Protein AF-A0A1Q3GP93-F1 (afdb_monomer)

Nearest PDB structures (foldseek):
  7nbj-assembly3_C  TM=3.471E-01  e=2.106E-01  Homo sapiens
  5yji-assembly2_B  TM=3.340E-01  e=1.875E-01  Mus musculus
  8slt-assembly1_A  TM=3.874E-01  e=1.013E+00  Homo sapiens
  2bij-assembly1_A  TM=3.870E-01  e=1.074E+00  Homo sapiens
  5xvq-assembly2_B  TM=3.081E-01  e=1.921E+00  Macaca mulatta

Foldseek 3Di:
DDDDDDDDDPPDDDPPPPPPDDDDDDDDDPADALQLLLCLLLLHDDDPPHDVLSVCLCVQPLSVVLSVVNVVLVVLLCVFFLVQLLVCLVPPPVVLADALEEEDEADCFLVVQSVCSNHVRHQEYEHEHQFDAADRDGSVLSSDCLSVLSCVLCSCCSQQVGDDPVSCVVSCVPSPPGNNSSNSNSCVVSQKGWDAKWKWFQDPQLDIDTDHPPDPDDDDHFIWMKIWIDHPPDPDIGMYIYGNADQFQVRCVVVVSPVSNLQVRAAYEYEYFQRLLPLVDPRNVSVVCCNLPRHQKYKYWLSHHHPVSFVPFWDKAKEFAADQDDPSRNVSDHPVVNVCRVPDPVHYYRSAATHPCRVDSHTMMIIIGGD

Radius of gyration: 22.35 Å; Cα contacts (8 Å, |Δi|>4): 636; chains: 1; bounding box: 75×73×59 Å

Mean predicted aligned error: 7.4 Å

Sequence (371 aa):
MKKIALTLLLLGMVTVLYAQPYASPKTLSSTLDADYVARIMAGLPLPETAPESIKQLRQTNNVKAHYTQFDIAWKKLEAKKLTKIRKWRDSEIPDFNKEGTNLFYPFAGPDFLNAYMLFPSCENYLLFGLEKIGKLPTANQLKGNYLYSLRKSLSILMNRNYFITRDMMNNLNSNVKGVLPLVAVFMARGGNKILSIQKVYIQKDGKPKYVAFDDNKYYPGLKGVTIEFKNDNRDLPQRMYYFGTNFVDASMRSKGHLVKFIKSFANKMTFTKSASYLLHGYNFSTIRNIVLNNTSAVVQDDTGVPYRFYKDQWNVKLYGKYARPVRDFKYGFQRDLNQRFRTDKTIKPIDFTFGYHWWTDKSSILVCRKK

pLDDT: mean 87.6, std 18.21, range [26.95, 98.75]

Secondary structure (DSSP, 8-state):
-----------------------------SSPPHHHHHHHHTT-PPPTTS-HHHHGGGGSHHHHHHHHHHHHHHHHHIIIIIHHHHHHHHHH-GGG--TT-EEEETT-TT-HHHHHHH-TT-SEEEEEESS----PPPHHHHHTTHHHHHHHHHHHHHHHSS--HHHHHHHTTTTS-SSHHHHHHHHHHTTEEEEEEEEEEE-TTS-EEEEETT-----SSEEEEEEEEEETT-SS-EEEEEEE---SHHHHTT-HHHHHHHHTSSSEEEEE-S-TTGGGSGGGHHHHHHHHHS-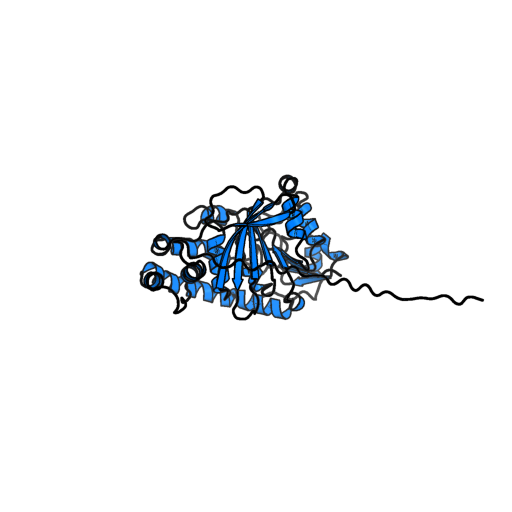SEEEE-TTSS-GGGTTTTEEEEEEE---PPPGGGGGG--HHHHHHHHH-TT-B--SS--STTTTSS--EEEEEEE-

Structure (mmCIF, N/CA/C/O backbone):
data_AF-A0A1Q3GP93-F1
#
_entry.id   AF-A0A1Q3GP93-F1
#
loop_
_atom_site.group_PDB
_atom_site.id
_atom_site.type_symbol
_atom_site.label_atom_id
_atom_site.label_alt_id
_atom_site.label_comp_id
_atom_site.label_asym_id
_atom_site.label_entity_id
_atom_site.label_seq_id
_atom_site.pdbx_PDB_ins_code
_atom_site.Cartn_x
_atom_site.Cartn_y
_atom_site.Cartn_z
_atom_site.occupancy
_atom_site.B_iso_or_equiv
_atom_site.auth_seq_id
_atom_site.auth_comp_id
_atom_site.auth_asym_id
_atom_site.auth_atom_id
_atom_site.pdbx_PDB_model_num
ATOM 1 N N . MET A 1 1 ? 46.831 -55.165 0.915 1.00 38.16 1 MET A N 1
ATOM 2 C CA . MET A 1 1 ? 46.655 -53.991 0.029 1.00 38.16 1 MET A CA 1
ATOM 3 C C . MET A 1 1 ? 45.281 -53.392 0.283 1.00 38.16 1 MET A C 1
ATOM 5 O O . MET A 1 1 ? 44.292 -54.108 0.227 1.00 38.16 1 MET A O 1
ATOM 9 N N . LYS A 1 2 ? 45.262 -52.118 0.682 1.00 32.59 2 LYS A N 1
ATOM 10 C CA . LYS A 1 2 ? 44.101 -51.350 1.151 1.00 32.59 2 LYS A CA 1
ATOM 11 C C . LYS A 1 2 ? 43.105 -51.096 0.008 1.00 32.59 2 LYS A C 1
ATOM 13 O O . LYS A 1 2 ? 43.531 -50.689 -1.068 1.00 32.59 2 LYS A O 1
ATOM 18 N N . LYS A 1 3 ? 41.799 -51.224 0.263 1.00 31.92 3 LYS A N 1
ATOM 19 C CA . LYS A 1 3 ? 40.764 -50.474 -0.468 1.00 31.92 3 LYS A CA 1
ATOM 20 C C . LYS A 1 3 ? 39.933 -49.689 0.543 1.00 31.92 3 LYS A C 1
ATOM 22 O O . LYS A 1 3 ? 39.548 -50.205 1.585 1.00 31.92 3 LYS A O 1
ATOM 27 N N . ILE A 1 4 ? 39.829 -48.402 0.251 1.00 33.44 4 ILE A N 1
ATOM 28 C CA . ILE A 1 4 ? 39.489 -47.292 1.135 1.00 33.44 4 ILE A CA 1
ATOM 29 C C . ILE A 1 4 ? 37.974 -47.068 1.146 1.00 33.44 4 ILE A C 1
ATOM 31 O O . ILE A 1 4 ? 37.305 -47.228 0.129 1.00 33.44 4 ILE A O 1
ATOM 35 N N . ALA A 1 5 ? 37.480 -46.698 2.325 1.00 29.75 5 ALA A N 1
ATOM 36 C CA . ALA A 1 5 ? 36.116 -46.306 2.637 1.00 29.75 5 ALA A CA 1
ATOM 37 C C . ALA A 1 5 ? 35.669 -45.025 1.912 1.00 29.75 5 ALA A C 1
ATOM 39 O O . ALA A 1 5 ? 36.463 -44.108 1.710 1.00 29.75 5 ALA A O 1
ATOM 40 N N . LEU A 1 6 ? 34.365 -44.910 1.651 1.00 26.95 6 LEU A N 1
ATOM 41 C CA . LEU A 1 6 ? 33.707 -43.612 1.523 1.00 26.95 6 LEU A CA 1
ATOM 42 C C . LEU A 1 6 ? 32.312 -43.689 2.156 1.00 26.95 6 LEU A C 1
ATOM 44 O O . LEU A 1 6 ? 31.329 -44.060 1.522 1.00 26.95 6 LEU A O 1
ATOM 48 N N . THR A 1 7 ? 32.253 -43.367 3.445 1.00 30.23 7 THR A N 1
ATOM 49 C CA . THR A 1 7 ? 31.010 -43.196 4.200 1.00 30.23 7 THR A CA 1
ATOM 50 C C . THR A 1 7 ? 30.485 -41.785 3.936 1.00 30.23 7 THR A C 1
ATOM 52 O O . THR A 1 7 ? 31.076 -40.807 4.391 1.00 30.23 7 THR A O 1
ATOM 55 N N . LEU A 1 8 ? 29.389 -41.664 3.185 1.00 28.78 8 LEU A N 1
ATOM 56 C CA . LEU A 1 8 ? 28.665 -40.404 3.009 1.00 28.78 8 LEU A CA 1
ATOM 57 C C . LEU A 1 8 ? 27.797 -40.140 4.247 1.00 28.78 8 LEU A C 1
ATOM 59 O O . LEU A 1 8 ? 26.744 -40.745 4.433 1.00 28.78 8 LEU A O 1
ATOM 63 N N . LEU A 1 9 ? 28.256 -39.224 5.097 1.00 29.30 9 LEU A N 1
ATOM 64 C CA . LEU A 1 9 ? 27.487 -38.652 6.200 1.00 29.30 9 LEU A CA 1
ATOM 65 C C . LEU A 1 9 ? 26.580 -37.548 5.634 1.00 29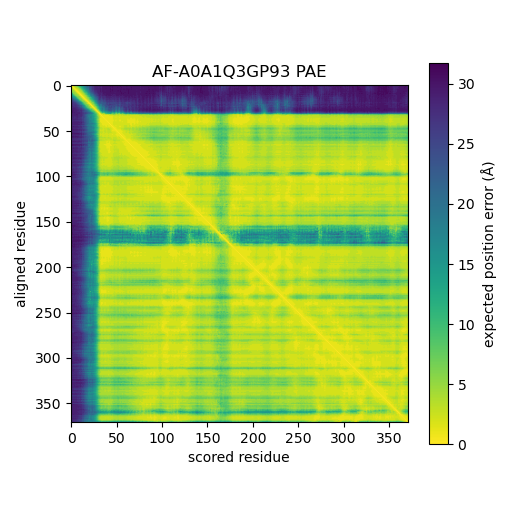.30 9 LEU A C 1
ATOM 67 O O . LEU A 1 9 ? 27.026 -36.433 5.367 1.00 29.30 9 LEU A O 1
ATOM 71 N N . LEU A 1 10 ? 25.301 -37.863 5.424 1.00 30.88 10 LEU A N 1
ATOM 72 C CA . LEU A 1 10 ? 24.279 -36.870 5.097 1.00 30.88 10 LEU A CA 1
ATOM 73 C C . LEU A 1 10 ? 23.851 -36.155 6.392 1.00 30.88 10 LEU A C 1
ATOM 75 O O . LEU A 1 10 ? 22.951 -36.600 7.100 1.00 30.88 10 LEU A O 1
ATOM 79 N N . LEU A 1 11 ? 24.505 -35.036 6.718 1.00 30.38 11 LEU A N 1
ATOM 80 C CA . LEU A 1 11 ? 23.991 -34.077 7.700 1.00 30.38 11 LEU A CA 1
ATOM 81 C C . LEU A 1 11 ? 22.887 -33.240 7.033 1.00 30.38 11 LEU A C 1
ATOM 83 O O . LEU A 1 11 ? 23.141 -32.194 6.436 1.00 30.38 11 LEU A O 1
ATOM 87 N N . GLY A 1 12 ? 21.644 -33.711 7.112 1.00 29.95 12 GLY A N 1
ATOM 88 C CA . GLY A 1 12 ? 20.477 -32.898 6.780 1.00 29.95 12 GLY A CA 1
ATOM 89 C C . GLY A 1 12 ? 20.228 -31.865 7.879 1.00 29.95 12 GLY A C 1
ATOM 90 O O . GLY A 1 12 ? 19.714 -32.204 8.942 1.00 29.95 12 GLY A O 1
ATOM 91 N N . MET A 1 13 ? 20.600 -30.605 7.635 1.00 30.61 13 MET A N 1
ATOM 92 C CA . MET A 1 13 ? 20.219 -29.466 8.476 1.00 30.61 13 MET A CA 1
ATOM 93 C C . MET A 1 13 ? 18.690 -29.347 8.540 1.00 30.61 13 MET A C 1
ATOM 95 O O . MET A 1 13 ? 18.049 -28.953 7.568 1.00 30.61 13 MET A O 1
ATOM 99 N N . VAL A 1 14 ? 18.109 -29.622 9.706 1.00 30.30 14 VAL A N 1
ATOM 100 C CA . VAL A 1 14 ? 16.731 -29.231 10.020 1.00 30.30 14 VAL A CA 1
ATOM 101 C C . VAL A 1 14 ? 16.719 -27.716 10.225 1.00 30.30 14 VAL A C 1
ATOM 103 O O . VAL A 1 14 ? 17.139 -27.206 11.262 1.00 30.30 14 VAL A O 1
ATOM 106 N N . THR A 1 15 ? 16.253 -26.968 9.227 1.00 31.02 15 THR A N 1
ATOM 107 C CA . THR A 1 15 ? 15.904 -25.556 9.402 1.00 31.02 15 THR A CA 1
ATOM 108 C C . THR A 1 15 ? 14.661 -25.470 10.279 1.00 31.02 15 THR A C 1
ATOM 110 O O . THR A 1 15 ? 13.539 -25.624 9.800 1.00 31.02 15 THR A O 1
ATOM 113 N N . VAL A 1 16 ? 14.855 -25.229 11.574 1.00 29.67 16 VAL A N 1
ATOM 114 C CA . VAL A 1 16 ? 13.768 -24.869 12.486 1.00 29.67 16 VAL A CA 1
ATOM 115 C C . VAL A 1 16 ? 13.253 -23.488 12.072 1.00 29.67 16 VAL A C 1
ATOM 117 O O . VAL A 1 16 ? 13.884 -22.462 12.328 1.00 29.67 16 VAL A O 1
ATOM 120 N N . LEU A 1 17 ? 12.104 -23.460 11.397 1.00 30.77 17 LEU A N 1
ATOM 121 C CA . LEU A 1 17 ? 11.281 -22.262 11.275 1.00 30.77 17 LEU A CA 1
ATOM 122 C C . LEU A 1 17 ? 10.854 -21.868 12.692 1.00 30.77 17 LEU A C 1
ATOM 124 O O . LEU A 1 17 ? 10.003 -22.514 13.297 1.00 30.77 17 LEU A O 1
ATOM 128 N N . TYR A 1 18 ? 11.462 -20.816 13.240 1.00 32.34 18 TYR A N 1
ATOM 129 C CA . TYR A 1 18 ? 10.962 -20.183 14.454 1.00 32.34 18 TYR A CA 1
ATOM 130 C C . TYR A 1 18 ? 9.582 -19.586 14.155 1.00 32.34 18 TYR A C 1
ATOM 132 O O . TYR A 1 18 ? 9.471 -18.444 13.707 1.00 32.34 18 TYR A O 1
ATOM 140 N N . ALA A 1 19 ? 8.523 -20.354 14.411 1.00 36.19 19 ALA A N 1
ATOM 141 C CA . ALA A 1 19 ? 7.195 -19.798 14.598 1.00 36.19 19 ALA A CA 1
ATOM 142 C C . ALA A 1 19 ? 7.291 -18.800 15.761 1.00 36.19 19 ALA A C 1
ATOM 144 O O . ALA A 1 19 ? 7.597 -19.173 16.895 1.00 36.19 19 ALA A O 1
ATOM 145 N N . GLN A 1 20 ? 7.119 -17.507 15.471 1.00 39.94 20 GLN A N 1
ATOM 146 C CA . GLN A 1 20 ? 7.058 -16.505 16.530 1.00 39.94 20 GLN A CA 1
ATOM 147 C C . GLN A 1 20 ? 5.844 -16.822 17.412 1.00 39.94 20 GLN A C 1
ATOM 149 O O . GLN A 1 20 ? 4.753 -17.005 16.867 1.00 39.94 20 GLN A O 1
ATOM 154 N N . PRO A 1 21 ? 6.003 -16.897 18.743 1.00 35.78 21 PRO A N 1
ATOM 155 C CA . PRO A 1 21 ? 4.905 -17.263 19.622 1.00 35.78 21 PRO A CA 1
ATOM 156 C C . PRO A 1 21 ? 3.764 -16.254 19.486 1.00 35.78 21 PRO A C 1
ATOM 158 O O . PRO A 1 21 ? 3.971 -15.041 19.593 1.00 35.78 21 PRO A O 1
ATOM 161 N N . TYR A 1 22 ? 2.559 -16.777 19.251 1.00 37.81 22 TYR A N 1
ATOM 162 C CA . TYR A 1 22 ? 1.313 -16.033 19.368 1.00 37.81 22 TYR A CA 1
ATOM 163 C C . TYR A 1 22 ? 1.246 -15.437 20.775 1.00 37.81 22 TYR A C 1
ATOM 165 O O . TYR A 1 22 ? 1.213 -16.159 21.771 1.00 37.81 22 TYR A O 1
ATOM 173 N N . ALA A 1 23 ? 1.269 -14.109 20.868 1.00 35.81 23 ALA A N 1
ATOM 174 C CA . ALA A 1 23 ? 1.033 -13.435 22.132 1.00 35.81 23 ALA A CA 1
ATOM 175 C C . ALA A 1 23 ? -0.436 -13.648 22.521 1.00 35.81 23 ALA A C 1
ATOM 177 O O . ALA A 1 23 ? -1.333 -13.249 21.779 1.00 35.81 23 ALA A O 1
ATOM 178 N N . SER A 1 24 ? -0.678 -14.266 23.678 1.00 30.50 24 SER A N 1
ATOM 179 C CA . SER A 1 24 ? -2.024 -14.430 24.228 1.00 30.50 24 SER A CA 1
ATOM 180 C C . SER A 1 24 ? -2.735 -13.072 24.320 1.00 30.50 24 SER A C 1
ATOM 182 O O . SER A 1 24 ? -2.110 -12.094 24.756 1.00 30.50 24 SER A O 1
ATOM 184 N N . PRO A 1 25 ? -4.024 -12.975 23.947 1.00 35.78 25 PRO A N 1
ATOM 185 C CA . PRO A 1 25 ? -4.757 -11.725 24.057 1.00 35.78 25 PRO A CA 1
ATOM 186 C C . PRO A 1 25 ? -4.891 -11.353 25.536 1.00 35.78 25 PRO A C 1
ATOM 188 O O . PRO A 1 25 ? -5.595 -12.007 26.303 1.00 35.78 25 PRO A O 1
ATOM 191 N N . LYS A 1 26 ? -4.179 -10.298 25.950 1.00 31.92 26 LYS A N 1
ATOM 192 C CA . LYS A 1 26 ? -4.440 -9.630 27.226 1.00 31.92 26 LYS A CA 1
ATOM 193 C C . LYS A 1 26 ? -5.799 -8.935 27.150 1.00 31.92 26 LYS A C 1
ATOM 195 O O . LYS A 1 26 ? -6.150 -8.344 26.132 1.00 31.92 26 LYS A O 1
ATOM 200 N N . THR A 1 27 ? -6.521 -9.045 28.256 1.00 29.45 27 THR A N 1
ATOM 201 C CA . THR A 1 27 ? -7.829 -8.466 28.568 1.00 29.45 27 THR A CA 1
ATOM 202 C C . THR A 1 27 ? -8.028 -7.047 28.027 1.00 29.45 27 THR A C 1
ATOM 204 O O . THR A 1 27 ? -7.134 -6.202 28.102 1.00 29.45 27 THR A O 1
ATOM 207 N N . LEU A 1 28 ? -9.223 -6.818 27.464 1.00 31.27 28 LEU A N 1
ATOM 208 C CA . LEU A 1 28 ? -9.623 -5.594 26.771 1.00 31.27 28 LEU A CA 1
ATOM 209 C C . LEU A 1 28 ? -9.411 -4.344 27.638 1.00 31.27 28 LEU A C 1
ATOM 211 O O . LEU A 1 28 ? -10.086 -4.126 28.643 1.00 31.27 28 LEU A O 1
ATOM 215 N N . SER A 1 29 ? -8.491 -3.497 27.179 1.00 32.06 29 SER A N 1
ATOM 216 C CA . SER A 1 29 ? -8.432 -2.070 27.498 1.00 32.06 29 SER A CA 1
ATOM 217 C C . SER A 1 29 ? -9.768 -1.407 27.121 1.00 32.06 29 SER A C 1
ATOM 219 O O . SER A 1 29 ? -10.465 -1.876 26.226 1.00 32.06 29 SER A O 1
ATOM 221 N N . SER A 1 30 ? -10.117 -0.292 27.769 1.00 34.47 30 SER A N 1
ATOM 222 C CA . SER A 1 30 ? -11.297 0.572 27.509 1.00 34.47 30 SER A CA 1
ATOM 223 C C . SER A 1 30 ? -11.421 1.134 26.072 1.00 34.47 30 SER A C 1
ATOM 225 O O . SER A 1 30 ? -12.214 2.036 25.791 1.00 34.47 30 SER A O 1
ATOM 227 N N . THR A 1 31 ? -10.619 0.625 25.144 1.00 54.91 31 THR A N 1
ATOM 22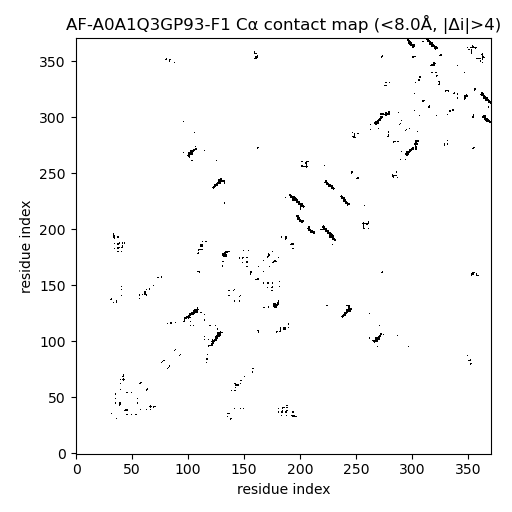8 C CA . THR A 1 31 ? -10.617 0.923 23.724 1.00 54.91 31 THR A CA 1
ATOM 229 C C . THR A 1 31 ? -11.611 0.018 23.001 1.00 54.91 31 THR A C 1
ATOM 231 O O . THR A 1 31 ? -11.679 -1.187 23.225 1.00 54.91 31 THR A O 1
ATOM 234 N N . LEU A 1 32 ? -12.413 0.615 22.116 1.00 67.75 32 LEU A N 1
ATOM 235 C CA . LEU A 1 32 ? -13.260 -0.148 21.206 1.00 67.75 32 LEU A CA 1
ATOM 236 C C . LEU A 1 32 ? -12.412 -1.163 20.436 1.00 67.75 32 LEU A C 1
ATOM 238 O O . LEU A 1 32 ? -11.336 -0.803 19.951 1.00 67.75 32 LEU A O 1
ATOM 242 N N . ASP A 1 33 ? -12.925 -2.385 20.283 1.00 89.75 33 ASP A N 1
ATOM 243 C CA . ASP A 1 33 ? -12.301 -3.395 19.430 1.00 89.75 33 ASP A CA 1
ATOM 244 C C . ASP A 1 33 ? -12.022 -2.794 18.041 1.00 89.75 33 ASP A C 1
ATOM 246 O O . ASP A 1 33 ? -12.897 -2.188 17.404 1.00 89.75 33 ASP A O 1
ATOM 250 N N . ALA A 1 34 ? -10.771 -2.920 17.601 1.00 93.62 34 ALA A N 1
ATOM 251 C CA . ALA A 1 34 ? -10.288 -2.303 16.378 1.00 93.62 34 ALA A CA 1
ATOM 252 C C . ALA A 1 34 ? -11.066 -2.768 15.140 1.00 93.62 34 ALA A C 1
ATOM 254 O O . ALA A 1 34 ? -11.286 -1.962 14.233 1.00 93.62 34 ALA A O 1
ATOM 255 N N . ASP A 1 35 ? -11.515 -4.026 15.113 1.00 95.56 35 ASP A N 1
ATOM 256 C CA . ASP A 1 35 ? -12.308 -4.577 14.019 1.00 95.56 35 ASP A CA 1
ATOM 257 C C . ASP A 1 35 ? -13.693 -3.931 13.953 1.00 95.56 35 ASP A C 1
ATOM 259 O O . ASP A 1 35 ? -14.148 -3.521 12.883 1.00 95.56 35 ASP A O 1
ATOM 263 N N . TYR A 1 36 ? -14.351 -3.743 15.099 1.00 95.50 36 TYR A N 1
ATOM 264 C CA . TYR A 1 36 ? -15.655 -3.078 15.141 1.00 95.50 36 TYR A CA 1
ATOM 265 C C . TYR A 1 36 ? -15.563 -1.625 14.676 1.00 95.50 36 TYR A C 1
ATOM 267 O O . TYR A 1 36 ? -16.397 -1.167 13.888 1.00 95.50 36 TYR A O 1
ATOM 275 N N . VAL A 1 37 ? -14.524 -0.901 15.104 1.00 94.94 37 VAL A N 1
ATOM 276 C CA . VAL A 1 37 ? -14.277 0.471 14.636 1.00 94.94 37 VAL A CA 1
ATOM 277 C C . VAL A 1 37 ? -13.999 0.490 13.134 1.00 94.94 37 VAL A C 1
ATOM 279 O O . VAL A 1 37 ? -14.565 1.322 12.423 1.00 94.94 37 VAL A O 1
ATOM 282 N N . ALA A 1 38 ? -13.180 -0.438 12.633 1.00 96.69 38 ALA A N 1
ATOM 283 C CA . ALA A 1 38 ? -12.884 -0.569 11.210 1.00 96.69 38 ALA A CA 1
ATOM 284 C C . ALA A 1 38 ? -14.153 -0.821 10.383 1.00 96.69 38 ALA A C 1
ATOM 286 O O . ALA A 1 38 ? -14.377 -0.126 9.392 1.00 96.69 38 ALA A O 1
ATOM 287 N N . ARG A 1 39 ? -15.028 -1.733 10.825 1.00 97.06 39 ARG A N 1
ATOM 288 C CA . ARG A 1 39 ? -16.315 -2.031 10.175 1.00 97.06 39 ARG A CA 1
ATOM 289 C C . ARG A 1 39 ? -17.256 -0.830 10.161 1.00 97.06 39 ARG A C 1
ATOM 291 O O . ARG A 1 39 ? -17.832 -0.539 9.116 1.00 97.06 39 ARG A O 1
ATOM 298 N N . ILE A 1 40 ? -17.358 -0.078 11.263 1.00 96.62 40 ILE A N 1
ATOM 299 C CA . ILE A 1 40 ? -18.164 1.156 11.302 1.00 96.62 40 ILE A CA 1
ATOM 300 C C . ILE A 1 40 ? -17.623 2.198 10.323 1.00 96.62 40 ILE A C 1
ATOM 302 O O . ILE A 1 40 ? -18.396 2.746 9.542 1.00 96.62 40 ILE A O 1
ATOM 306 N N . MET A 1 41 ? -16.312 2.451 10.344 1.00 96.50 41 MET A N 1
ATOM 307 C CA . MET A 1 41 ? -15.646 3.387 9.430 1.00 96.50 41 MET A CA 1
ATOM 308 C C . MET A 1 41 ? -15.740 2.961 7.957 1.00 96.50 41 MET A C 1
ATOM 310 O O . MET A 1 41 ? -15.684 3.797 7.057 1.00 96.50 41 MET A O 1
ATOM 314 N N . ALA A 1 42 ? -15.852 1.657 7.716 1.00 96.88 42 ALA A N 1
ATOM 315 C CA . ALA A 1 42 ? -16.045 1.060 6.408 1.00 96.88 42 ALA A CA 1
ATOM 316 C C . ALA A 1 42 ? -17.520 0.991 5.987 1.00 96.88 42 ALA A C 1
ATOM 318 O O . ALA A 1 42 ? -17.794 0.543 4.875 1.00 96.88 42 ALA A O 1
ATOM 319 N N . GLY A 1 43 ? -18.478 1.384 6.831 1.00 96.38 43 GLY A N 1
ATOM 320 C CA . GLY A 1 43 ? -19.906 1.221 6.550 1.00 96.38 43 GLY A CA 1
ATOM 321 C C . GLY A 1 43 ? -20.317 -0.238 6.312 1.00 96.38 43 GLY A C 1
ATOM 322 O O . GLY A 1 43 ? -21.104 -0.504 5.407 1.00 96.38 43 GLY A O 1
ATOM 323 N N . LEU A 1 44 ? -19.727 -1.180 7.052 1.00 96.38 44 LEU A N 1
ATOM 324 C CA . LEU A 1 44 ? -19.980 -2.621 6.959 1.00 96.38 44 LEU A CA 1
ATOM 325 C C . LEU A 1 44 ? -20.812 -3.121 8.147 1.00 96.38 44 LEU A C 1
ATOM 327 O O . LEU A 1 44 ? -20.763 -2.524 9.224 1.00 96.38 44 LEU A O 1
ATOM 331 N N . PRO A 1 45 ? -21.562 -4.227 7.989 1.00 94.19 45 PRO A N 1
ATOM 332 C CA . PRO A 1 45 ? -22.264 -4.837 9.107 1.00 94.19 45 PRO A CA 1
ATOM 333 C C . PRO A 1 45 ? -21.287 -5.267 10.211 1.00 94.19 45 PRO A C 1
ATOM 335 O O . PRO A 1 45 ? -20.154 -5.697 9.959 1.00 94.19 45 PRO A O 1
ATOM 338 N N . LEU A 1 46 ? -21.762 -5.142 11.448 1.00 93.25 46 LEU A N 1
ATOM 339 C CA . LEU A 1 46 ? -21.092 -5.655 12.637 1.00 93.25 46 LEU A CA 1
ATOM 340 C C . LEU A 1 46 ? -21.497 -7.117 12.859 1.00 93.25 46 LEU A C 1
ATOM 342 O O . LEU A 1 46 ? -22.646 -7.454 12.566 1.00 93.25 46 LEU A O 1
ATOM 346 N N . PRO A 1 47 ? -20.599 -7.966 13.385 1.00 89.88 47 PRO A N 1
ATOM 347 C CA . PRO A 1 47 ? -20.966 -9.323 13.768 1.00 89.88 47 PRO A CA 1
ATOM 348 C C . PRO A 1 47 ? -21.983 -9.307 14.915 1.00 89.88 47 PRO A C 1
ATOM 350 O O . PRO A 1 47 ? -22.042 -8.360 15.705 1.00 89.88 47 PRO A O 1
ATOM 353 N N . GLU A 1 48 ? -22.759 -10.380 15.042 1.00 88.81 48 GLU A N 1
ATOM 354 C CA . GLU A 1 48 ? -23.758 -10.522 16.109 1.00 88.81 48 GLU A CA 1
ATOM 355 C C . GLU A 1 48 ? -23.135 -10.478 17.507 1.00 88.81 48 GLU A C 1
ATOM 357 O O . GLU A 1 48 ? -23.745 -9.955 18.437 1.00 88.81 48 GLU A O 1
ATOM 362 N N . THR A 1 49 ? -21.881 -10.917 17.628 1.00 88.06 49 THR A N 1
ATOM 363 C CA . THR A 1 49 ? -21.079 -10.874 18.857 1.00 88.06 49 THR A CA 1
ATOM 364 C C . THR A 1 49 ? -20.664 -9.460 19.278 1.00 88.06 49 THR A C 1
ATOM 366 O O . THR A 1 49 ? -20.059 -9.293 20.337 1.00 88.06 49 THR A O 1
ATOM 369 N N . ALA A 1 50 ? -20.926 -8.430 18.464 1.00 90.25 50 ALA A N 1
ATOM 370 C CA . ALA A 1 50 ? -20.592 -7.057 18.824 1.00 90.25 50 ALA A CA 1
ATOM 371 C C . ALA A 1 50 ? -21.425 -6.590 20.039 1.00 90.25 50 ALA A C 1
ATOM 373 O O . ALA A 1 50 ? -22.642 -6.807 20.054 1.00 90.25 50 ALA A O 1
ATOM 374 N N . PRO A 1 51 ? -20.816 -5.905 21.029 1.00 90.38 51 PRO A N 1
ATOM 375 C CA . PRO A 1 51 ? -21.544 -5.376 22.178 1.00 90.38 51 PRO A CA 1
ATOM 376 C C . PRO A 1 51 ? -22.664 -4.421 21.759 1.00 90.38 51 PRO A C 1
ATOM 378 O O . PRO A 1 51 ? -22.522 -3.665 20.792 1.00 90.38 51 PRO A O 1
ATOM 381 N N . GLU A 1 52 ? -23.754 -4.397 22.525 1.00 89.75 52 GLU A N 1
ATOM 382 C CA . GLU A 1 52 ? -24.926 -3.581 22.193 1.00 89.75 52 GLU A CA 1
ATOM 383 C C . GLU A 1 52 ? -24.597 -2.083 22.135 1.00 89.75 52 GLU A C 1
ATOM 385 O O . GLU A 1 52 ? -25.047 -1.375 21.239 1.00 89.75 52 GLU A O 1
ATOM 390 N N . SER A 1 53 ? -23.692 -1.609 22.994 1.00 86.75 53 SER A N 1
ATOM 391 C CA . SER A 1 53 ? -23.190 -0.228 22.962 1.00 86.75 53 SER A CA 1
ATOM 392 C C . SER A 1 53 ? -22.550 0.162 21.619 1.00 86.75 53 SER A C 1
ATOM 394 O O . SER A 1 53 ? -22.611 1.325 21.215 1.00 86.75 53 SER A O 1
ATOM 396 N N . ILE A 1 54 ? -21.972 -0.799 20.890 1.00 89.50 54 ILE A N 1
ATOM 397 C CA . ILE A 1 54 ? -21.396 -0.604 19.552 1.00 89.50 54 ILE A CA 1
ATOM 398 C C . ILE A 1 54 ? -22.475 -0.672 18.483 1.00 89.50 54 ILE A C 1
ATOM 400 O O . ILE A 1 54 ? -22.492 0.158 17.571 1.00 89.50 54 ILE A O 1
ATOM 404 N N . LYS A 1 55 ? -23.406 -1.622 18.607 1.00 91.31 55 LYS A N 1
ATOM 405 C CA . LYS A 1 55 ? -24.563 -1.733 17.710 1.00 91.31 55 LYS A CA 1
ATOM 406 C C . LYS A 1 55 ? -25.404 -0.453 17.738 1.00 91.31 55 LYS A C 1
ATOM 408 O O . LYS A 1 55 ? -25.763 0.058 16.676 1.00 91.31 55 LYS A O 1
ATOM 413 N N . GLN A 1 56 ? -25.594 0.148 18.912 1.00 91.12 56 GLN A N 1
ATOM 414 C CA . GLN A 1 56 ? -26.285 1.428 19.092 1.00 91.12 56 GLN A CA 1
ATOM 415 C C . GLN A 1 56 ? -25.619 2.601 18.356 1.00 91.12 56 GLN A C 1
ATOM 417 O O . GLN A 1 56 ? -26.316 3.527 17.936 1.00 91.12 56 GLN A O 1
ATOM 422 N N . LEU A 1 57 ? -24.302 2.573 18.096 1.00 89.81 57 LEU A N 1
ATOM 423 C CA . LEU A 1 57 ? -23.656 3.605 17.269 1.00 89.81 57 LEU A CA 1
ATOM 424 C C . LEU A 1 57 ? -24.277 3.666 15.870 1.00 89.81 57 LEU A C 1
ATOM 426 O O . LEU A 1 57 ? -24.465 4.758 15.336 1.00 89.81 57 LEU A O 1
ATOM 430 N N . ARG A 1 58 ? -24.675 2.517 15.306 1.00 88.56 58 ARG A N 1
ATOM 431 C CA . ARG A 1 58 ? -25.354 2.452 14.002 1.00 88.56 58 ARG A CA 1
ATOM 432 C C . ARG A 1 58 ? -26.735 3.098 14.018 1.00 88.56 58 ARG A C 1
ATOM 434 O O . ARG A 1 58 ? -27.245 3.419 12.951 1.00 88.56 58 ARG A O 1
ATOM 441 N N . GLN A 1 59 ? -27.330 3.315 15.192 1.00 88.88 59 GLN A N 1
ATOM 442 C CA . GLN A 1 59 ? -28.624 3.982 15.302 1.00 88.88 59 GLN A CA 1
ATOM 443 C C . GLN A 1 59 ? -28.531 5.508 15.190 1.00 88.88 59 GLN A C 1
ATOM 445 O O . GLN A 1 59 ? -29.531 6.160 14.896 1.00 88.88 59 GLN A O 1
ATOM 450 N N . THR A 1 60 ? -27.330 6.075 15.332 1.00 92.44 60 THR A N 1
ATOM 451 C CA . THR A 1 60 ? -27.096 7.519 15.201 1.00 92.44 60 THR A CA 1
ATOM 452 C C . THR A 1 60 ? -27.274 7.965 13.745 1.00 92.44 60 THR A C 1
ATOM 454 O O . THR A 1 60 ? -26.669 7.380 12.845 1.00 92.44 60 THR A O 1
ATOM 457 N N . ASN A 1 61 ? -28.035 9.039 13.498 1.00 92.62 61 ASN A N 1
ATOM 458 C CA . ASN A 1 61 ? -28.345 9.522 12.140 1.00 92.62 61 ASN A CA 1
ATOM 459 C C . ASN A 1 61 ? -27.095 9.746 11.271 1.00 92.62 61 ASN A C 1
ATOM 461 O O . ASN A 1 61 ? -27.051 9.302 10.123 1.00 92.62 61 ASN A O 1
ATOM 465 N N . ASN A 1 62 ? -26.040 10.346 11.834 1.00 90.56 62 ASN A N 1
ATOM 466 C CA . ASN A 1 62 ? -24.775 10.567 11.124 1.00 90.56 62 ASN A CA 1
ATOM 467 C C . ASN A 1 62 ? -24.104 9.257 10.679 1.00 90.56 62 ASN A C 1
ATOM 469 O O . ASN A 1 62 ? -23.513 9.191 9.598 1.00 90.56 62 ASN A O 1
ATOM 473 N N . VAL A 1 63 ? -24.201 8.209 11.501 1.00 94.19 63 VAL A N 1
ATOM 474 C CA . VAL A 1 63 ? -23.623 6.892 11.212 1.00 94.19 63 VAL A CA 1
ATOM 475 C C . VAL A 1 63 ? -24.473 6.162 10.169 1.00 94.19 63 VAL A C 1
ATOM 477 O O . VAL A 1 63 ? -23.912 5.613 9.222 1.00 94.19 63 VAL A O 1
ATOM 480 N N . LYS A 1 64 ? -25.810 6.232 10.254 1.00 94.44 64 LYS A N 1
ATOM 481 C CA . LYS A 1 64 ? -26.715 5.705 9.211 1.00 94.44 64 LYS A CA 1
ATOM 482 C C . LYS A 1 64 ? -26.422 6.330 7.848 1.00 94.44 64 LYS A C 1
ATOM 484 O O . LYS A 1 64 ? -26.172 5.615 6.881 1.00 94.44 64 LYS A O 1
ATOM 489 N N . ALA A 1 65 ? -26.365 7.662 7.789 1.00 94.31 65 ALA A N 1
ATOM 490 C CA . ALA A 1 65 ? -26.045 8.387 6.563 1.00 94.31 65 ALA A CA 1
ATOM 491 C C . ALA A 1 65 ? -24.651 8.024 6.026 1.00 94.31 65 ALA A C 1
ATOM 493 O O . ALA A 1 65 ? -24.467 7.882 4.815 1.00 94.31 65 ALA A O 1
ATOM 494 N N . HIS A 1 66 ? -23.667 7.833 6.914 1.00 96.00 66 HIS A N 1
ATOM 495 C CA . HIS A 1 66 ? -22.336 7.378 6.524 1.00 96.00 66 HIS A CA 1
ATOM 496 C C . HIS A 1 66 ? -22.368 6.024 5.810 1.00 96.00 66 HIS A C 1
ATOM 498 O O . HIS A 1 66 ? -21.742 5.917 4.758 1.00 96.00 66 HIS A O 1
ATOM 504 N N . TYR A 1 67 ? -23.087 5.030 6.340 1.00 96.38 67 TYR A N 1
ATOM 505 C CA . TYR A 1 67 ? -23.154 3.689 5.747 1.00 96.38 67 TYR A CA 1
ATOM 506 C C . TYR A 1 67 ? -23.684 3.747 4.312 1.00 96.38 67 TYR A C 1
ATOM 508 O O . TYR A 1 67 ? -23.029 3.242 3.402 1.00 96.38 67 TYR A O 1
ATOM 516 N N . THR A 1 68 ? -24.804 4.442 4.091 1.00 95.44 68 THR A N 1
ATOM 517 C CA . THR A 1 68 ? -25.395 4.598 2.753 1.00 95.44 68 THR A CA 1
ATOM 518 C C . THR A 1 68 ? -24.436 5.300 1.792 1.00 95.44 68 THR A C 1
ATOM 520 O O . THR A 1 68 ? -24.163 4.807 0.699 1.00 95.44 68 THR A O 1
ATOM 523 N N . GLN A 1 69 ? -23.873 6.441 2.201 1.00 94.88 69 GLN A N 1
ATOM 524 C CA . GLN A 1 69 ? -22.976 7.222 1.344 1.00 94.88 69 GLN A CA 1
ATOM 525 C C . GLN A 1 69 ? -21.677 6.476 1.024 1.00 94.88 69 GLN A C 1
ATOM 527 O O . GLN A 1 69 ? -21.174 6.550 -0.099 1.00 94.88 69 GLN A O 1
ATOM 532 N N . PHE A 1 70 ? -21.112 5.780 2.011 1.00 95.31 70 PHE A N 1
ATOM 533 C CA . PHE A 1 70 ? -19.866 5.051 1.831 1.00 95.31 70 PHE A CA 1
ATOM 534 C C . PHE A 1 70 ? -20.060 3.813 0.961 1.00 95.31 70 PHE A C 1
ATOM 536 O O . PHE A 1 70 ? -19.216 3.551 0.109 1.00 95.31 70 PHE A O 1
ATOM 543 N N . ASP A 1 71 ? -21.178 3.099 1.101 1.00 95.50 71 ASP A N 1
ATOM 544 C CA . ASP A 1 71 ? -21.477 1.946 0.255 1.00 95.50 71 ASP A CA 1
ATOM 545 C C . ASP A 1 71 ? -21.639 2.331 -1.223 1.00 95.50 71 ASP A C 1
ATOM 547 O O . ASP A 1 71 ? -21.047 1.693 -2.094 1.00 95.50 71 ASP A O 1
ATOM 551 N N . ILE A 1 72 ? -22.332 3.438 -1.516 1.00 94.94 72 ILE A N 1
ATOM 552 C CA . ILE A 1 72 ? -22.442 3.981 -2.882 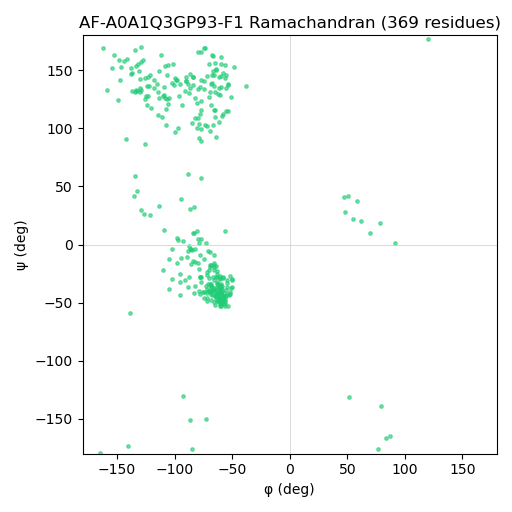1.00 94.94 72 ILE A CA 1
ATOM 553 C C . ILE A 1 72 ? -21.052 4.303 -3.453 1.00 94.94 72 ILE A C 1
ATOM 555 O O . ILE A 1 72 ? -20.722 3.915 -4.579 1.00 94.94 72 ILE A O 1
ATOM 559 N N . ALA A 1 73 ? -20.215 4.998 -2.676 1.00 92.56 73 ALA A N 1
ATOM 560 C CA . ALA A 1 73 ? -18.857 5.332 -3.095 1.00 92.56 73 ALA A CA 1
ATOM 561 C C . ALA A 1 73 ? -18.005 4.072 -3.319 1.00 92.56 73 ALA A C 1
ATOM 563 O O . ALA A 1 73 ? -17.256 4.003 -4.299 1.00 92.56 73 ALA A O 1
ATOM 564 N N . TRP A 1 74 ? -18.135 3.072 -2.444 1.00 95.00 74 TRP A N 1
ATOM 565 C CA . TRP A 1 74 ? -17.405 1.813 -2.539 1.00 95.00 74 TRP A CA 1
ATOM 566 C C . TRP A 1 74 ? -17.823 1.013 -3.769 1.00 95.00 74 TRP A C 1
ATOM 568 O O . TRP A 1 74 ? -16.962 0.653 -4.563 1.00 95.00 74 TRP A O 1
ATOM 578 N N . LYS A 1 75 ? -19.125 0.818 -4.008 1.00 95.25 75 LYS A N 1
ATOM 579 C CA . LYS A 1 75 ? -19.645 0.133 -5.206 1.00 95.25 75 LYS A CA 1
ATOM 580 C C . LYS A 1 75 ? -19.140 0.769 -6.501 1.00 95.25 75 LYS A C 1
ATOM 582 O O . LYS A 1 75 ? -18.753 0.070 -7.435 1.00 95.25 75 LYS A O 1
ATOM 587 N N . LYS A 1 76 ? -19.057 2.103 -6.545 1.00 93.19 76 LYS A N 1
ATOM 588 C CA . LYS A 1 76 ? -18.472 2.824 -7.685 1.00 93.19 76 LYS A CA 1
ATOM 589 C C . LYS A 1 76 ? -16.982 2.520 -7.860 1.00 93.19 76 LYS A C 1
ATOM 591 O O . LYS A 1 76 ? -16.541 2.318 -8.990 1.00 93.19 76 LYS A O 1
ATOM 596 N N . LEU A 1 77 ? -16.202 2.504 -6.777 1.00 91.75 77 LEU A N 1
ATOM 597 C CA . LEU A 1 77 ? -14.787 2.120 -6.811 1.00 91.75 77 LEU A CA 1
ATOM 598 C C . LEU A 1 77 ? -14.612 0.661 -7.269 1.00 91.75 77 LEU A C 1
ATOM 600 O O . LEU A 1 77 ? -13.778 0.379 -8.132 1.00 91.75 77 LEU A O 1
ATOM 604 N N . GLU A 1 78 ? -15.425 -0.238 -6.723 1.00 94.44 78 GLU A N 1
ATOM 605 C CA . GLU A 1 78 ? -15.438 -1.672 -7.004 1.00 94.44 78 GLU A CA 1
ATOM 606 C C . GLU A 1 78 ? -15.632 -1.953 -8.499 1.00 94.44 78 GLU A C 1
ATOM 608 O O . GLU A 1 78 ? -14.805 -2.623 -9.128 1.00 94.44 78 GLU A O 1
ATOM 613 N N . ALA A 1 79 ? -16.688 -1.372 -9.078 1.00 93.38 79 ALA A N 1
ATOM 614 C CA . ALA A 1 79 ? -17.055 -1.540 -10.479 1.00 93.38 79 ALA A CA 1
ATOM 615 C C . ALA A 1 79 ? -16.052 -0.869 -11.427 1.00 93.38 79 ALA A C 1
ATOM 617 O O . ALA A 1 79 ? -15.697 -1.421 -12.467 1.00 93.38 79 ALA A O 1
ATOM 618 N N . LYS A 1 80 ? -15.562 0.329 -11.077 1.00 90.25 80 LYS A N 1
ATOM 619 C CA . LYS A 1 80 ? -14.655 1.076 -11.958 1.00 90.25 80 LYS A CA 1
ATOM 620 C C . LYS A 1 80 ? -13.219 0.564 -11.940 1.00 90.25 80 LYS A C 1
ATOM 622 O O . LYS A 1 80 ? -12.515 0.800 -12.919 1.00 90.25 80 LYS A O 1
ATOM 627 N N . LYS A 1 81 ? -12.757 -0.042 -10.839 1.00 90.56 81 LYS A N 1
ATOM 628 C CA . LYS A 1 81 ? -11.328 -0.330 -10.633 1.00 90.56 81 LYS A CA 1
ATOM 629 C C . LYS A 1 81 ? -11.052 -1.697 -10.030 1.00 90.56 81 LYS A C 1
ATOM 631 O O . LYS A 1 81 ? -10.327 -2.469 -10.643 1.00 90.56 81 LYS A O 1
ATOM 636 N N . LEU A 1 82 ? -11.574 -1.994 -8.839 1.00 94.31 82 LEU A N 1
ATOM 637 C CA . LEU A 1 82 ? -11.070 -3.130 -8.052 1.00 94.31 82 LEU A CA 1
ATOM 638 C C . LEU A 1 82 ? -11.332 -4.473 -8.740 1.00 94.31 82 LEU A C 1
ATOM 640 O O . LEU A 1 82 ? -10.435 -5.310 -8.801 1.00 94.31 82 LEU A O 1
ATOM 644 N N . THR A 1 83 ? -12.501 -4.632 -9.363 1.00 96.25 83 THR A N 1
ATOM 645 C CA . THR A 1 83 ? -12.826 -5.829 -10.158 1.00 96.25 83 THR A CA 1
ATOM 646 C C . THR A 1 83 ? -11.850 -6.028 -11.318 1.00 96.25 83 THR A C 1
ATOM 648 O O . THR A 1 83 ? -11.364 -7.134 -11.544 1.00 96.25 83 THR A O 1
ATOM 651 N N . LYS A 1 84 ? -11.504 -4.944 -12.016 1.00 96.06 84 LYS A N 1
ATOM 652 C CA . LYS A 1 84 ? -10.572 -4.961 -13.149 1.00 96.06 84 LYS A CA 1
ATOM 653 C C . LYS A 1 84 ? -9.139 -5.251 -12.714 1.00 96.06 84 LYS A C 1
ATOM 655 O O . LYS A 1 84 ? -8.461 -6.044 -13.354 1.00 96.06 84 LYS A O 1
ATOM 660 N N . ILE A 1 85 ? -8.707 -4.669 -11.592 1.00 96.00 85 ILE A N 1
ATOM 661 C CA . ILE A 1 85 ? -7.391 -4.934 -10.994 1.00 96.00 85 ILE A CA 1
ATOM 662 C C . ILE A 1 85 ? -7.263 -6.410 -10.617 1.00 96.00 85 ILE A C 1
ATOM 664 O O . ILE A 1 85 ? -6.251 -7.020 -10.946 1.00 96.00 85 ILE A O 1
ATOM 668 N N . ARG A 1 86 ? -8.282 -6.999 -9.974 1.00 96.38 86 ARG A N 1
ATOM 669 C CA . ARG A 1 86 ? -8.263 -8.428 -9.622 1.00 96.38 86 ARG A CA 1
ATOM 670 C C . ARG A 1 86 ? -8.228 -9.311 -10.866 1.00 96.38 86 ARG A C 1
ATOM 672 O O . ARG A 1 86 ? -7.348 -10.154 -10.962 1.00 96.38 86 ARG A O 1
ATOM 679 N N . LYS A 1 87 ? -9.079 -9.038 -11.864 1.00 97.31 87 LYS A N 1
ATOM 680 C CA . LYS A 1 87 ? -9.056 -9.759 -13.148 1.00 97.31 87 LYS A CA 1
ATOM 681 C C . LYS A 1 87 ? -7.682 -9.683 -13.823 1.00 97.31 87 LYS A C 1
ATOM 683 O O . LYS A 1 87 ? -7.154 -10.705 -14.248 1.00 97.31 87 LYS A O 1
ATOM 688 N N . TRP A 1 88 ? -7.089 -8.490 -13.894 1.00 97.81 88 TRP A N 1
ATOM 689 C CA . TRP A 1 88 ? -5.753 -8.302 -14.457 1.00 97.81 88 TRP A CA 1
ATOM 690 C C . TRP A 1 88 ? -4.701 -9.083 -13.669 1.00 97.81 88 TRP A C 1
ATOM 692 O O . TRP A 1 88 ? -3.952 -9.845 -14.274 1.00 97.81 88 TRP A O 1
ATOM 702 N N . ARG A 1 89 ? -4.691 -8.966 -12.334 1.00 97.06 89 ARG A N 1
ATOM 703 C CA . ARG A 1 89 ? -3.775 -9.699 -11.448 1.00 97.06 89 ARG A CA 1
ATOM 704 C C . ARG A 1 89 ? -3.843 -11.200 -11.712 1.00 97.06 89 ARG A C 1
ATOM 706 O O . ARG A 1 89 ? -2.812 -11.812 -11.968 1.00 97.06 89 ARG A O 1
ATOM 713 N N . ASP A 1 90 ? -5.048 -11.759 -11.678 1.00 96.56 90 ASP A N 1
ATOM 714 C CA . ASP A 1 90 ? -5.276 -13.202 -11.797 1.00 96.56 90 ASP A CA 1
ATOM 715 C C . ASP A 1 90 ? -4.851 -13.738 -13.171 1.00 96.56 90 ASP A C 1
ATOM 717 O O . ASP A 1 90 ? -4.428 -14.883 -13.284 1.00 96.56 90 ASP A O 1
ATOM 721 N N . SER A 1 91 ? -4.901 -12.897 -14.209 1.00 97.12 91 SER A N 1
ATOM 722 C CA . SER A 1 91 ? -4.465 -13.263 -15.562 1.00 97.12 91 SER A CA 1
ATOM 723 C C . SER A 1 91 ? -2.976 -13.024 -15.854 1.00 97.12 91 SER A C 1
ATOM 725 O O . SER A 1 91 ? -2.365 -13.799 -16.585 1.00 97.12 91 SER A O 1
ATOM 727 N N . GLU A 1 92 ? -2.373 -11.954 -15.327 1.00 97.25 92 GLU A N 1
ATOM 728 C CA . GLU A 1 92 ? -1.060 -11.465 -15.780 1.00 97.25 92 GLU A CA 1
ATOM 729 C C . GLU A 1 92 ? 0.079 -11.676 -14.769 1.00 97.25 92 GLU A C 1
ATOM 731 O O . GLU A 1 92 ? 1.260 -11.684 -15.149 1.00 97.25 92 GLU A O 1
ATOM 736 N N . ILE A 1 93 ? -0.262 -11.829 -13.488 1.00 96.81 93 ILE A N 1
ATOM 737 C CA . ILE A 1 93 ? 0.677 -12.100 -12.391 1.00 96.81 93 ILE A CA 1
ATOM 738 C C . ILE A 1 93 ? 0.176 -13.200 -11.426 1.00 96.81 93 ILE A C 1
ATOM 740 O O . ILE A 1 93 ? 0.343 -13.056 -10.213 1.00 96.81 93 ILE A O 1
ATOM 744 N N . PRO A 1 94 ? -0.419 -14.315 -11.906 1.00 95.19 94 PRO A N 1
ATOM 745 C CA . PRO A 1 94 ? -0.884 -15.382 -11.013 1.00 95.19 94 PRO A CA 1
ATOM 746 C C . PRO A 1 94 ? 0.263 -15.993 -10.197 1.00 95.19 94 PRO A C 1
ATOM 748 O O . PRO A 1 94 ? 0.071 -16.417 -9.061 1.00 95.19 94 PRO A O 1
ATOM 751 N N . ASP A 1 95 ? 1.481 -15.976 -10.744 1.00 93.00 95 ASP A N 1
ATOM 752 C CA . ASP A 1 95 ? 2.697 -16.478 -10.112 1.00 93.00 95 ASP A CA 1
ATOM 753 C C . ASP A 1 95 ? 3.123 -15.693 -8.863 1.00 93.00 95 ASP A C 1
ATOM 755 O O . ASP A 1 95 ? 3.930 -16.199 -8.080 1.00 93.00 95 ASP A O 1
ATOM 759 N N . PHE A 1 96 ? 2.580 -14.489 -8.658 1.00 92.56 96 PHE A N 1
ATOM 760 C CA . PHE A 1 96 ? 2.864 -13.655 -7.487 1.00 92.56 96 PHE A CA 1
ATOM 761 C C . PHE A 1 96 ? 1.965 -14.015 -6.296 1.00 92.56 96 PHE A C 1
ATOM 763 O O . PHE A 1 96 ? 2.301 -13.707 -5.155 1.00 92.56 96 PHE A O 1
ATOM 770 N N . ASN A 1 97 ? 0.861 -14.728 -6.527 1.00 85.69 97 ASN A N 1
ATOM 771 C CA . ASN A 1 97 ? -0.090 -15.120 -5.489 1.00 85.69 97 ASN A CA 1
ATOM 772 C C . ASN A 1 97 ? 0.293 -16.461 -4.845 1.00 85.69 97 ASN A C 1
ATOM 774 O O . ASN A 1 97 ? -0.452 -17.435 -4.923 1.00 85.69 97 ASN A O 1
ATOM 778 N N . LYS A 1 98 ? 1.475 -16.521 -4.223 1.00 86.12 98 LYS A N 1
ATOM 779 C CA . LYS A 1 98 ? 1.968 -17.709 -3.504 1.00 86.12 98 LYS A CA 1
ATOM 780 C C . LYS A 1 98 ? 2.070 -17.454 -2.004 1.00 86.12 98 LYS A C 1
ATOM 782 O O . LYS A 1 98 ? 2.324 -16.321 -1.579 1.00 86.12 98 LYS A O 1
ATOM 787 N N . GLU A 1 99 ? 1.877 -18.504 -1.215 1.00 85.94 99 GLU A N 1
ATOM 788 C CA . GLU A 1 99 ? 2.182 -18.507 0.220 1.00 85.94 99 GLU A CA 1
ATOM 789 C C . GLU A 1 99 ? 3.696 -18.387 0.456 1.00 85.94 99 GLU A C 1
ATOM 791 O O . GLU A 1 99 ? 4.491 -18.551 -0.474 1.00 85.94 99 GLU A O 1
ATOM 796 N N . GLY A 1 100 ? 4.121 -18.022 1.669 1.00 88.69 100 GLY A N 1
ATOM 797 C CA . GLY A 1 100 ? 5.542 -17.803 1.961 1.00 88.69 100 GLY A CA 1
ATOM 798 C C . GLY A 1 100 ? 6.149 -16.559 1.303 1.00 88.69 100 GLY A C 1
ATOM 799 O O . GLY A 1 100 ? 7.373 -16.397 1.310 1.00 88.69 100 GLY A O 1
ATOM 800 N N . THR A 1 101 ? 5.330 -15.688 0.699 1.00 94.75 101 THR A N 1
ATOM 801 C CA . THR A 1 101 ? 5.785 -14.450 0.051 1.00 94.75 101 THR A CA 1
ATOM 802 C C . THR A 1 101 ? 5.546 -13.224 0.920 1.00 94.75 101 THR A C 1
ATOM 804 O O . THR A 1 101 ? 4.660 -13.189 1.773 1.00 94.75 101 THR A O 1
ATOM 807 N N . ASN A 1 102 ? 6.341 -12.182 0.688 1.00 98.12 102 ASN A N 1
ATOM 808 C CA . ASN A 1 102 ? 6.282 -10.932 1.440 1.00 98.12 102 ASN A CA 1
ATOM 809 C C . ASN A 1 102 ? 6.240 -9.738 0.485 1.00 98.12 102 ASN A C 1
ATOM 811 O O . ASN A 1 102 ? 6.832 -9.786 -0.591 1.00 98.12 102 ASN A O 1
ATOM 815 N N . LEU A 1 103 ? 5.597 -8.643 0.881 1.00 98.62 103 LEU A N 1
ATOM 816 C CA . LEU A 1 103 ? 5.523 -7.428 0.075 1.00 98.62 103 LEU A CA 1
ATOM 817 C C . LEU A 1 103 ? 6.357 -6.303 0.682 1.00 98.62 103 LEU A C 1
ATOM 819 O O . LEU A 1 103 ? 6.179 -5.941 1.841 1.00 98.62 103 LEU A O 1
ATOM 823 N N . PHE A 1 104 ? 7.214 -5.689 -0.127 1.00 98.75 104 PHE A N 1
ATOM 824 C CA . PHE A 1 104 ? 7.908 -4.446 0.189 1.00 98.75 104 PHE A CA 1
ATOM 825 C C . PHE A 1 104 ? 7.326 -3.288 -0.624 1.00 98.75 104 PHE A C 1
ATOM 827 O O . PHE A 1 104 ? 7.423 -3.273 -1.851 1.00 98.75 104 PHE A O 1
ATOM 834 N N . TYR A 1 105 ? 6.746 -2.299 0.057 1.00 98.31 105 TYR A N 1
ATOM 835 C CA . TYR A 1 105 ? 6.139 -1.129 -0.573 1.00 98.31 105 TYR A CA 1
ATOM 836 C C . TYR A 1 105 ? 6.730 0.175 0.005 1.00 98.31 105 TYR A C 1
ATOM 838 O O . TYR A 1 105 ? 6.188 0.748 0.956 1.00 98.31 105 TYR A O 1
ATOM 846 N N . PRO A 1 106 ? 7.863 0.663 -0.546 1.00 97.12 106 PRO A N 1
ATOM 847 C CA . PRO A 1 106 ? 8.661 1.731 0.066 1.00 97.12 106 PRO A CA 1
ATOM 848 C C . PRO A 1 106 ? 8.011 3.123 0.073 1.00 97.12 106 PRO A C 1
ATOM 850 O O . PRO A 1 106 ? 8.428 3.990 0.832 1.00 97.12 106 PRO A O 1
ATOM 853 N N . PHE A 1 107 ? 7.016 3.366 -0.774 1.00 95.06 107 PHE A N 1
ATOM 854 C CA . PHE A 1 107 ? 6.348 4.668 -0.879 1.00 95.06 107 PHE A CA 1
ATOM 855 C C . PHE A 1 107 ? 4.829 4.478 -0.879 1.00 95.06 107 PHE A C 1
ATOM 857 O O . PHE A 1 107 ? 4.122 5.000 -1.734 1.00 95.06 107 PHE A O 1
ATOM 864 N N . ALA A 1 108 ? 4.349 3.648 0.044 1.00 94.56 108 ALA A N 1
ATOM 865 C CA . ALA A 1 108 ? 2.952 3.252 0.152 1.00 94.56 108 ALA A CA 1
ATOM 866 C C . ALA A 1 108 ? 2.054 4.352 0.725 1.00 94.56 108 ALA A C 1
ATOM 868 O O . ALA A 1 108 ? 0.903 4.501 0.312 1.00 94.56 108 ALA A O 1
ATOM 869 N N . GLY A 1 109 ? 2.546 5.069 1.742 1.00 91.31 109 GLY A N 1
ATOM 870 C CA . GLY A 1 109 ? 1.665 5.829 2.628 1.00 91.31 109 GLY A CA 1
ATOM 871 C C . GLY A 1 109 ? 0.536 4.925 3.168 1.00 91.31 109 GLY A C 1
ATOM 872 O O . GLY A 1 109 ? 0.818 3.807 3.606 1.00 91.31 109 GLY A O 1
ATOM 873 N N . PRO A 1 110 ? -0.742 5.347 3.115 1.00 91.69 110 PRO A N 1
ATOM 874 C CA . PRO A 1 110 ? -1.881 4.532 3.538 1.00 91.69 110 PRO A CA 1
ATOM 875 C C . PRO A 1 110 ? -2.415 3.541 2.480 1.00 91.69 110 PRO A C 1
ATOM 877 O O . PRO A 1 110 ? -3.499 2.991 2.682 1.00 91.69 110 PRO A O 1
ATOM 880 N N . ASP A 1 111 ? -1.735 3.314 1.345 1.00 93.50 111 ASP A N 1
ATOM 881 C CA . ASP A 1 111 ? -2.246 2.490 0.228 1.00 93.50 111 ASP A CA 1
ATOM 882 C C . ASP A 1 111 ? -2.153 0.969 0.472 1.00 93.50 111 ASP A C 1
ATOM 884 O O . ASP A 1 111 ? -1.566 0.207 -0.299 1.00 93.50 111 ASP A O 1
ATOM 888 N N . PHE A 1 112 ? -2.774 0.504 1.558 1.00 96.44 112 PHE A N 1
ATOM 889 C CA . PHE A 1 112 ? -2.975 -0.923 1.803 1.00 96.44 112 PHE A CA 1
ATOM 890 C C . PHE A 1 112 ? -3.911 -1.553 0.764 1.00 96.44 112 PHE A C 1
ATOM 892 O O . PHE A 1 112 ? -3.749 -2.721 0.422 1.00 96.44 112 PHE A O 1
ATOM 899 N N . LEU A 1 113 ? -4.867 -0.786 0.223 1.00 95.69 113 LEU A N 1
ATOM 900 C CA . LEU A 1 113 ? -5.847 -1.314 -0.723 1.00 95.69 113 LEU A CA 1
ATOM 901 C C . LEU A 1 113 ? -5.179 -1.886 -1.974 1.00 95.69 113 LEU A C 1
ATOM 903 O O . LEU A 1 113 ? -5.427 -3.040 -2.306 1.00 95.69 113 LEU A O 1
ATOM 907 N N . ASN A 1 114 ? -4.321 -1.127 -2.665 1.00 95.56 114 ASN A N 1
ATOM 908 C CA . ASN A 1 114 ? -3.664 -1.654 -3.864 1.00 95.56 114 ASN A CA 1
ATOM 909 C C . ASN A 1 114 ? -2.665 -2.767 -3.533 1.00 95.56 114 ASN A C 1
ATOM 911 O O . ASN A 1 114 ? -2.581 -3.734 -4.289 1.00 95.56 114 ASN A O 1
ATOM 915 N N . ALA A 1 115 ? -1.960 -2.659 -2.402 1.00 97.12 115 ALA A N 1
ATOM 916 C CA . ALA A 1 115 ? -1.066 -3.709 -1.922 1.00 97.12 115 ALA A CA 1
ATOM 917 C C . ALA A 1 115 ? -1.811 -5.045 -1.765 1.00 97.12 115 ALA A C 1
ATOM 919 O O . ALA A 1 115 ? -1.396 -6.056 -2.325 1.00 97.12 115 ALA A O 1
ATOM 920 N N . TYR A 1 116 ? -2.951 -5.032 -1.074 1.00 97.00 116 TYR A N 1
ATOM 921 C CA . TYR A 1 116 ? -3.754 -6.227 -0.836 1.00 97.00 116 TYR A CA 1
ATOM 922 C C . TYR A 1 116 ? -4.483 -6.712 -2.096 1.00 97.00 116 TYR A C 1
ATOM 924 O O . TYR A 1 116 ? -4.589 -7.911 -2.330 1.00 97.00 116 TYR A O 1
ATOM 932 N N . MET A 1 117 ? -4.953 -5.799 -2.954 1.00 95.25 117 MET A N 1
ATOM 933 C CA . MET A 1 117 ? -5.608 -6.178 -4.209 1.00 95.25 117 MET A CA 1
ATOM 934 C C . MET A 1 117 ? -4.662 -6.865 -5.184 1.00 95.25 117 MET A C 1
ATOM 936 O O . MET A 1 117 ? -5.106 -7.782 -5.862 1.00 95.25 117 MET A O 1
ATOM 940 N N . LEU A 1 118 ? -3.397 -6.450 -5.273 1.00 96.62 118 LEU A N 1
ATOM 941 C CA . LEU A 1 118 ? -2.422 -7.043 -6.193 1.00 96.62 118 LEU A CA 1
ATOM 942 C C . LEU A 1 118 ? -1.689 -8.252 -5.605 1.00 96.62 118 LEU A C 1
ATOM 944 O O . LEU A 1 118 ? -1.298 -9.128 -6.366 1.00 96.62 118 LEU A O 1
ATOM 948 N N . PHE A 1 119 ? -1.535 -8.308 -4.281 1.00 96.94 119 PHE A N 1
ATOM 949 C CA . PHE A 1 119 ? -0.756 -9.337 -3.592 1.00 96.94 119 PHE A CA 1
ATOM 950 C C . PHE A 1 119 ? -1.515 -9.899 -2.378 1.00 96.94 119 PHE A C 1
ATOM 952 O O . PHE A 1 119 ? -1.031 -9.785 -1.252 1.00 96.94 119 PHE A O 1
ATOM 959 N N . PRO A 1 120 ? -2.718 -10.476 -2.544 1.00 95.62 120 PRO A N 1
ATOM 960 C CA . PRO A 1 120 ? -3.560 -10.926 -1.427 1.00 95.62 120 PRO A CA 1
ATOM 961 C C . PRO A 1 120 ? -2.944 -12.055 -0.581 1.00 95.62 120 PRO A C 1
ATOM 963 O O . PRO A 1 120 ? -3.321 -12.219 0.578 1.00 95.62 120 PRO A O 1
ATOM 966 N N . SER A 1 121 ? -2.001 -12.831 -1.129 1.00 94.19 121 SER A N 1
ATOM 967 C CA . SER A 1 121 ? -1.427 -14.009 -0.462 1.00 94.19 121 SER A CA 1
ATOM 968 C C . SER A 1 121 ? -0.202 -13.712 0.408 1.00 94.19 121 SER A C 1
ATOM 970 O O . SER A 1 121 ? 0.209 -14.586 1.173 1.00 94.19 121 SER A O 1
ATOM 972 N N . CYS A 1 122 ? 0.380 -12.508 0.342 1.00 96.81 122 CYS A N 1
ATOM 973 C CA . CYS A 1 122 ? 1.593 -12.200 1.102 1.00 96.81 122 CYS A CA 1
ATOM 974 C C . CYS A 1 122 ? 1.369 -12.353 2.611 1.00 96.81 122 CYS A C 1
ATOM 976 O O . CYS A 1 122 ? 0.374 -11.887 3.157 1.00 96.81 122 CYS A O 1
ATOM 978 N N . GLU A 1 123 ? 2.307 -12.983 3.304 1.00 97.12 123 GLU A N 1
ATOM 979 C CA . GLU A 1 123 ? 2.251 -13.158 4.757 1.00 97.12 123 GLU A CA 1
ATOM 980 C C . GLU A 1 123 ? 2.507 -11.838 5.475 1.00 97.12 123 GLU A C 1
ATOM 982 O O . GLU A 1 123 ? 1.806 -11.489 6.427 1.00 97.12 123 GLU A O 1
ATOM 987 N N . ASN A 1 124 ? 3.488 -11.076 4.981 1.00 98.31 124 ASN A N 1
ATOM 988 C CA . ASN A 1 124 ? 3.849 -9.782 5.535 1.00 98.31 124 ASN A CA 1
ATOM 989 C C . ASN A 1 124 ? 3.793 -8.676 4.479 1.00 98.31 124 ASN A C 1
ATOM 991 O O . ASN A 1 124 ? 4.317 -8.822 3.375 1.00 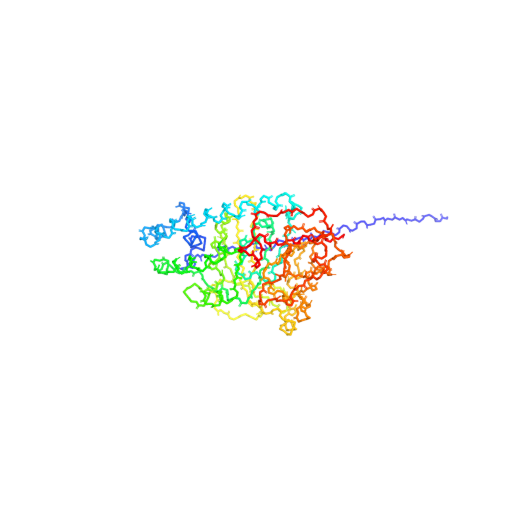98.31 124 ASN A O 1
ATOM 995 N N . TYR A 1 125 ? 3.231 -7.532 4.860 1.00 98.75 125 TYR A N 1
ATOM 996 C CA . TYR A 1 125 ? 3.180 -6.308 4.065 1.00 98.75 125 TYR A CA 1
ATOM 997 C C . TYR A 1 125 ? 3.998 -5.222 4.755 1.00 98.75 125 TYR A C 1
ATOM 999 O O . TYR A 1 125 ? 3.617 -4.736 5.815 1.00 98.75 125 TYR A O 1
ATOM 1007 N N . LEU A 1 126 ? 5.125 -4.828 4.171 1.00 98.75 126 LEU A N 1
ATOM 1008 C CA . LEU A 1 126 ? 5.996 -3.784 4.699 1.00 98.75 126 LEU A CA 1
ATOM 1009 C C . LEU A 1 126 ? 5.721 -2.476 3.953 1.00 98.75 126 LEU A C 1
ATOM 1011 O O . LEU A 1 126 ? 6.248 -2.253 2.861 1.00 98.75 126 LEU A O 1
ATOM 1015 N N . LEU A 1 127 ? 4.888 -1.623 4.545 1.00 98.56 127 LEU A N 1
ATOM 1016 C CA . LEU A 1 127 ? 4.497 -0.329 3.995 1.00 98.56 127 LEU A CA 1
ATOM 1017 C C . LEU A 1 127 ? 5.307 0.798 4.639 1.00 98.56 127 LEU A C 1
ATOM 1019 O O . LEU A 1 127 ? 5.602 0.796 5.836 1.00 98.56 127 LEU A O 1
ATOM 1023 N N . PHE A 1 128 ? 5.645 1.797 3.835 1.00 97.38 128 PHE A N 1
ATOM 1024 C CA . PHE A 1 128 ? 6.423 2.946 4.279 1.00 97.38 128 PHE A CA 1
ATOM 1025 C C . PHE A 1 128 ? 5.850 4.239 3.714 1.00 97.38 128 PHE A C 1
ATOM 1027 O O . PHE A 1 128 ? 5.315 4.269 2.605 1.00 97.38 128 PHE A O 1
ATOM 1034 N N . GLY A 1 129 ? 5.967 5.314 4.482 1.00 93.31 129 GLY A N 1
ATOM 1035 C CA . GLY A 1 129 ? 5.484 6.638 4.109 1.00 93.31 129 GLY A CA 1
ATOM 1036 C C . GLY A 1 129 ? 6.081 7.717 5.001 1.00 93.31 129 GLY A C 1
ATOM 1037 O O . GLY A 1 129 ? 6.875 7.425 5.893 1.00 93.31 129 GLY A O 1
ATOM 1038 N N . LEU A 1 130 ? 5.710 8.975 4.772 1.00 91.38 130 LEU A N 1
ATOM 1039 C CA . LEU A 1 130 ? 6.082 10.090 5.659 1.00 91.38 130 LEU A CA 1
ATOM 1040 C C . LEU A 1 130 ? 4.985 10.384 6.688 1.00 91.38 130 LEU A C 1
ATOM 1042 O O . LEU A 1 130 ? 5.185 11.141 7.638 1.00 91.38 130 LEU A O 1
ATOM 1046 N N . GLU A 1 131 ? 3.812 9.794 6.495 1.00 89.38 131 GLU A N 1
ATOM 1047 C CA . GLU A 1 131 ? 2.622 10.053 7.275 1.00 89.38 131 GLU A CA 1
ATOM 1048 C C . GLU A 1 131 ? 2.766 9.458 8.678 1.00 89.38 131 GLU A C 1
ATOM 1050 O O . GLU A 1 131 ? 3.339 8.382 8.887 1.00 89.38 131 GLU A O 1
ATOM 1055 N N . LYS A 1 132 ? 2.198 10.154 9.664 1.00 91.62 132 LYS A N 1
ATOM 1056 C CA . LYS A 1 132 ? 2.134 9.665 11.044 1.00 91.62 132 LYS A CA 1
ATOM 1057 C C . LYS A 1 132 ? 1.277 8.396 11.111 1.00 91.62 132 LYS A C 1
ATOM 1059 O O . LYS A 1 132 ? 0.301 8.258 10.379 1.00 91.62 132 LYS A O 1
ATOM 1064 N N . ILE A 1 133 ? 1.586 7.517 12.065 1.00 92.19 133 ILE A N 1
ATOM 1065 C CA . ILE A 1 133 ? 0.808 6.292 12.330 1.00 92.19 133 ILE A CA 1
ATOM 1066 C C . ILE A 1 133 ? -0.662 6.627 12.621 1.00 92.19 133 ILE A C 1
ATOM 1068 O O . ILE A 1 133 ? -1.561 6.055 12.013 1.00 92.19 133 ILE A O 1
ATOM 1072 N N . GLY A 1 134 ? -0.910 7.595 13.509 1.00 91.31 134 GLY A N 1
ATOM 1073 C CA . GLY A 1 134 ? -2.268 7.954 13.915 1.00 91.31 134 GLY A CA 1
ATOM 1074 C C . GLY A 1 134 ? -2.841 7.064 15.015 1.00 91.31 134 GLY A C 1
ATOM 1075 O O . GLY A 1 134 ? -2.105 6.339 15.682 1.00 91.31 134 GLY A O 1
ATOM 1076 N N . LYS A 1 135 ? -4.157 7.162 15.226 1.00 91.81 135 LYS A N 1
ATOM 1077 C CA . LYS A 1 135 ? -4.947 6.338 16.156 1.00 91.81 135 LYS A CA 1
ATOM 1078 C C . LYS A 1 135 ? -6.344 6.121 15.570 1.00 91.81 135 LYS A C 1
ATOM 1080 O O . LYS A 1 135 ? -6.822 6.973 14.821 1.00 91.81 135 LYS A O 1
ATOM 1085 N N . LEU A 1 136 ? -6.990 5.015 15.931 1.00 93.50 136 LEU A N 1
ATOM 1086 C CA . LEU A 1 136 ? -8.408 4.805 15.633 1.00 93.50 136 LEU A CA 1
ATOM 1087 C C . LEU A 1 136 ? -9.285 5.802 16.419 1.00 93.50 136 LEU A C 1
ATOM 1089 O O . LEU A 1 136 ? -8.878 6.233 17.504 1.00 93.50 136 LEU A O 1
ATOM 1093 N N . PRO A 1 137 ? -10.452 6.203 15.879 1.00 92.94 137 PRO A N 1
ATOM 1094 C CA . PRO A 1 137 ? -11.354 7.130 16.553 1.00 92.94 137 PRO A CA 1
ATOM 1095 C C . PRO A 1 137 ? -12.041 6.504 17.772 1.00 92.94 137 PRO A C 1
ATOM 1097 O O . PRO A 1 137 ? -12.260 5.296 17.835 1.00 92.94 137 PRO A O 1
ATOM 1100 N N . THR A 1 138 ? -12.453 7.349 18.714 1.00 91.50 138 THR A N 1
ATOM 1101 C CA . THR A 1 138 ? -13.325 6.962 19.833 1.00 91.50 138 THR A CA 1
ATOM 1102 C C . THR A 1 138 ? -14.793 6.874 19.403 1.00 91.50 138 THR A C 1
ATOM 1104 O O . THR A 1 138 ? -15.191 7.429 18.375 1.00 91.50 138 THR A O 1
ATOM 1107 N N . ALA A 1 139 ? -15.639 6.253 20.234 1.00 89.00 139 ALA A N 1
ATOM 1108 C CA . ALA A 1 139 ? -17.092 6.214 20.026 1.00 89.00 139 ALA A CA 1
ATOM 1109 C C . ALA A 1 139 ? -17.698 7.615 19.809 1.00 89.00 139 ALA A C 1
ATOM 1111 O O . ALA A 1 139 ? -18.513 7.815 18.910 1.00 89.00 139 ALA A O 1
ATOM 1112 N N . ASN A 1 140 ? -17.263 8.605 20.595 1.00 89.12 140 ASN A N 1
ATOM 1113 C CA . ASN A 1 140 ? -17.760 9.979 20.494 1.00 89.12 140 ASN A CA 1
ATOM 1114 C C . ASN A 1 140 ? -17.355 10.638 19.172 1.00 89.12 140 ASN A C 1
ATOM 1116 O O . ASN A 1 140 ? -18.164 11.323 18.550 1.00 89.12 140 ASN A O 1
ATOM 1120 N N . GLN A 1 141 ? -16.133 10.384 18.698 1.00 92.19 141 GLN A N 1
ATOM 1121 C CA . GLN A 1 141 ? -15.696 10.877 17.392 1.00 92.19 141 GLN A CA 1
ATOM 1122 C C . GLN A 1 141 ? -16.536 10.271 16.261 1.00 92.19 141 GLN A C 1
ATOM 1124 O O . GLN A 1 141 ? -16.945 11.005 15.362 1.00 92.19 141 GLN A O 1
ATOM 1129 N N . LEU A 1 142 ? -16.850 8.971 16.333 1.00 91.56 142 LEU A N 1
ATOM 1130 C CA . LEU A 1 142 ? -17.689 8.278 15.346 1.00 91.56 142 LEU A CA 1
ATOM 1131 C C . LEU A 1 142 ? -19.118 8.840 15.266 1.00 91.56 142 LEU A C 1
ATOM 1133 O O . LEU A 1 142 ? -19.679 8.888 14.174 1.00 91.56 142 LEU A O 1
ATOM 1137 N N . LYS A 1 143 ? -19.693 9.295 16.389 1.00 88.88 143 LYS A N 1
ATOM 1138 C CA . LYS A 1 143 ? -21.018 9.949 16.424 1.00 88.88 143 LYS A CA 1
ATOM 1139 C C . LYS A 1 143 ? -21.012 11.349 15.787 1.00 88.88 143 LYS A C 1
ATOM 1141 O O . LYS A 1 143 ? -22.038 11.801 15.274 1.00 88.88 143 LYS A O 1
ATOM 1146 N N . GLY A 1 144 ? -19.869 12.034 15.832 1.00 88.44 144 GLY A N 1
ATOM 1147 C CA . GLY A 1 144 ? -19.688 13.381 15.293 1.00 88.44 144 GLY A CA 1
ATOM 1148 C C . GLY A 1 144 ? -19.308 13.417 13.808 1.00 88.44 144 GLY A C 1
ATOM 1149 O O . GLY A 1 144 ? -19.620 12.528 13.019 1.00 88.44 144 GLY A O 1
ATOM 1150 N N . ASN A 1 145 ? -18.570 14.459 13.420 1.00 89.31 145 ASN A N 1
ATOM 1151 C CA . ASN A 1 145 ? -18.180 14.707 12.025 1.00 89.31 145 ASN A CA 1
ATOM 1152 C C . ASN A 1 145 ? -16.993 13.859 11.530 1.00 89.31 145 ASN A C 1
ATOM 1154 O O . ASN A 1 145 ? -16.580 13.999 10.375 1.00 89.31 145 ASN A O 1
ATOM 1158 N N . TYR A 1 146 ? -16.438 12.967 12.360 1.00 92.31 146 TYR A N 1
ATOM 1159 C CA . TYR A 1 146 ? -15.257 12.179 11.998 1.00 92.31 146 TYR A CA 1
ATOM 1160 C C . TYR A 1 146 ? -15.490 11.342 10.739 1.00 92.31 146 TYR A C 1
ATOM 1162 O O . TYR A 1 146 ? -14.674 11.367 9.819 1.00 92.31 146 TYR A O 1
ATOM 1170 N N . LEU A 1 147 ? -16.632 10.650 10.655 1.00 93.88 147 LEU A N 1
ATOM 1171 C CA . LEU A 1 147 ? -16.965 9.803 9.508 1.00 93.88 147 LEU A CA 1
ATOM 1172 C C . LEU A 1 147 ? -17.091 10.614 8.214 1.00 93.88 147 LEU A C 1
ATOM 1174 O O . LEU A 1 147 ? -16.770 10.110 7.139 1.00 93.88 147 LEU A O 1
ATOM 1178 N N . TYR A 1 148 ? -17.539 11.868 8.286 1.00 91.31 148 TYR A N 1
ATOM 1179 C CA . TYR A 1 148 ? -17.557 12.763 7.129 1.00 91.31 148 TYR A CA 1
ATOM 1180 C C . TYR A 1 148 ? -16.133 13.150 6.696 1.00 91.31 148 TYR A C 1
ATOM 1182 O O . TYR A 1 148 ? -15.783 13.009 5.522 1.00 91.31 148 TYR A O 1
ATOM 1190 N N . SER A 1 149 ? -15.273 13.549 7.640 1.00 90.25 149 SER A N 1
ATOM 1191 C CA . SER A 1 149 ? -13.857 13.844 7.363 1.00 90.25 149 SER A CA 1
ATOM 1192 C C . SER A 1 149 ? -13.102 12.629 6.799 1.00 90.25 149 SER A C 1
ATOM 1194 O O . SER A 1 149 ? -12.274 12.768 5.894 1.00 90.25 149 SER A O 1
ATOM 1196 N N . LEU A 1 150 ? -13.428 11.430 7.286 1.00 91.69 150 LEU A N 1
ATOM 1197 C CA . LEU A 1 150 ? -12.910 10.161 6.783 1.00 91.69 150 LEU A CA 1
ATOM 1198 C C . LEU A 1 150 ? -13.323 9.921 5.330 1.00 91.69 150 LEU A C 1
ATOM 1200 O O . LEU A 1 150 ? -12.456 9.663 4.496 1.00 91.69 150 LEU A O 1
ATOM 1204 N N . ARG A 1 151 ? -14.611 10.092 4.994 1.00 90.31 151 ARG A N 1
ATOM 1205 C CA . ARG A 1 151 ? -15.089 9.997 3.603 1.00 90.31 151 ARG A CA 1
ATOM 1206 C C . ARG A 1 151 ? -14.342 10.956 2.683 1.00 90.31 151 ARG A C 1
ATOM 1208 O O . ARG A 1 151 ? -13.903 10.547 1.611 1.00 90.31 151 ARG A O 1
ATOM 1215 N N . LYS A 1 152 ? -14.134 12.205 3.112 1.00 86.50 152 LYS A N 1
ATOM 1216 C CA . LYS A 1 152 ? -13.382 13.202 2.335 1.00 86.50 152 LYS A CA 1
ATOM 1217 C C . LYS A 1 152 ? -11.938 12.756 2.088 1.00 86.50 152 LYS A C 1
ATOM 1219 O O . LYS A 1 152 ? -11.472 12.820 0.953 1.00 86.50 152 LYS A O 1
ATOM 1224 N N . SER A 1 153 ? -11.274 12.233 3.116 1.00 86.12 153 SER A N 1
ATOM 1225 C CA . SER A 1 153 ? -9.890 11.749 3.034 1.00 86.12 153 SER A CA 1
ATOM 1226 C C . SER A 1 153 ? -9.753 10.543 2.098 1.00 86.12 153 SER A C 1
ATOM 1228 O O . SER A 1 153 ? -8.860 10.505 1.253 1.00 86.12 153 SER A O 1
ATOM 1230 N N . LEU A 1 154 ? -10.680 9.586 2.192 1.00 85.50 154 LEU A N 1
ATOM 1231 C CA . LEU A 1 154 ? -10.705 8.393 1.345 1.00 85.50 154 LEU A CA 1
ATOM 1232 C C . LEU A 1 154 ? -11.099 8.708 -0.101 1.00 85.50 154 LEU A C 1
ATOM 1234 O O . LEU A 1 154 ? -10.561 8.089 -1.017 1.00 85.50 154 LEU A O 1
ATOM 1238 N N . SER A 1 155 ? -11.975 9.694 -0.329 1.00 80.75 155 SER A N 1
ATOM 1239 C CA . SER A 1 155 ? -12.474 10.042 -1.668 1.00 80.75 155 SER A CA 1
ATOM 1240 C C . SER A 1 155 ? -11.357 10.325 -2.676 1.00 80.75 155 SER A C 1
ATOM 1242 O O . SER A 1 155 ? -11.510 10.027 -3.858 1.00 80.75 155 SER A O 1
ATOM 1244 N N . ILE A 1 156 ? -10.211 10.836 -2.215 1.00 72.56 156 ILE A N 1
ATOM 1245 C CA . ILE A 1 156 ? -9.046 11.103 -3.061 1.00 72.56 156 ILE A CA 1
ATOM 1246 C C . ILE A 1 156 ? -8.483 9.796 -3.615 1.00 72.56 156 ILE A C 1
ATOM 1248 O O . ILE A 1 156 ? -8.381 9.664 -4.835 1.00 72.56 156 ILE A O 1
ATOM 1252 N N . LEU A 1 157 ? -8.200 8.805 -2.763 1.00 73.94 157 LEU A N 1
ATOM 1253 C CA . LEU A 1 157 ? -7.763 7.493 -3.244 1.00 73.94 157 LEU A CA 1
ATOM 1254 C C . LEU A 1 157 ? -8.863 6.818 -4.058 1.00 73.94 157 LEU A C 1
ATOM 1256 O O . LEU A 1 157 ? -8.586 6.306 -5.138 1.00 73.94 157 LEU A O 1
ATOM 1260 N N . MET A 1 158 ? -10.115 6.838 -3.601 1.00 77.38 158 MET A N 1
ATOM 1261 C CA . MET A 1 158 ? -11.200 6.150 -4.310 1.00 77.38 158 MET A CA 1
ATOM 1262 C C . MET A 1 158 ? -11.381 6.712 -5.734 1.00 77.38 158 MET A C 1
ATOM 1264 O O . MET A 1 158 ? -11.510 5.957 -6.703 1.00 77.38 158 MET A O 1
ATOM 1268 N N . ASN A 1 159 ? -11.273 8.032 -5.909 1.00 72.94 159 ASN A N 1
ATOM 1269 C CA . ASN A 1 159 ? -11.389 8.678 -7.217 1.00 72.94 159 ASN A CA 1
ATOM 1270 C C . ASN A 1 159 ? -10.115 8.563 -8.063 1.00 72.94 159 ASN A C 1
ATOM 1272 O O . ASN A 1 159 ? -10.215 8.265 -9.254 1.00 72.94 159 ASN A O 1
ATOM 1276 N N . ARG A 1 160 ? -8.922 8.703 -7.476 1.00 70.25 160 ARG A N 1
ATOM 1277 C CA . ARG A 1 160 ? -7.647 8.777 -8.222 1.00 70.25 160 ARG A CA 1
ATOM 1278 C C . ARG A 1 160 ? -6.873 7.462 -8.305 1.00 70.25 160 ARG A C 1
ATOM 1280 O O . ARG A 1 160 ? -6.030 7.299 -9.168 1.00 70.25 160 ARG A O 1
ATOM 1287 N N . ASN A 1 161 ? -7.205 6.489 -7.464 1.00 68.75 161 ASN A N 1
ATOM 1288 C CA . ASN A 1 161 ? -6.450 5.252 -7.245 1.00 68.75 161 ASN A CA 1
ATOM 1289 C C . ASN A 1 161 ? -5.023 5.451 -6.690 1.00 68.75 161 ASN A C 1
ATOM 1291 O O . ASN A 1 161 ? -4.193 4.565 -6.838 1.00 68.75 161 ASN A O 1
ATOM 1295 N N . TYR A 1 162 ? -4.710 6.593 -6.083 1.00 64.81 162 TYR A N 1
ATOM 1296 C CA . TYR A 1 162 ? -3.475 6.819 -5.321 1.00 64.81 162 TYR A CA 1
ATOM 1297 C C . TYR A 1 162 ? -3.656 8.044 -4.415 1.00 64.81 162 TYR A C 1
ATOM 1299 O O . TYR A 1 162 ? -4.628 8.796 -4.554 1.00 64.81 162 TYR A O 1
ATOM 1307 N N . PHE A 1 163 ? -2.713 8.255 -3.499 1.00 64.88 163 PHE A N 1
ATOM 1308 C CA . PHE A 1 163 ? -2.690 9.422 -2.625 1.00 64.88 163 PHE A CA 1
ATOM 1309 C C . PHE A 1 163 ? -1.728 10.508 -3.123 1.00 64.88 163 PHE A C 1
ATOM 1311 O O . PHE A 1 163 ? -0.621 10.221 -3.566 1.00 64.88 163 PHE A O 1
ATOM 1318 N N . ILE A 1 164 ? -2.123 11.779 -2.991 1.00 56.84 164 ILE A N 1
ATOM 1319 C CA . ILE A 1 164 ? -1.230 12.927 -3.214 1.00 56.84 164 ILE A CA 1
ATOM 1320 C C . ILE A 1 164 ? -0.675 13.388 -1.869 1.00 56.84 164 ILE A C 1
ATOM 1322 O O . ILE A 1 164 ? -1.451 13.697 -0.968 1.00 56.84 164 ILE A O 1
ATOM 1326 N N . THR A 1 165 ? 0.650 13.510 -1.746 1.00 57.72 165 THR A N 1
ATOM 1327 C CA . THR A 1 165 ? 1.332 13.887 -0.493 1.00 57.72 165 THR A CA 1
ATOM 1328 C C . THR A 1 165 ? 0.814 15.196 0.105 1.00 57.72 165 THR A C 1
ATOM 1330 O O . THR A 1 165 ? 0.565 15.262 1.304 1.00 57.72 165 THR A O 1
ATOM 1333 N N . ARG A 1 166 ? 0.569 16.227 -0.718 1.00 55.00 166 ARG A N 1
ATOM 1334 C CA . ARG A 1 166 ? -0.032 17.497 -0.266 1.00 55.00 166 ARG A CA 1
ATOM 1335 C C . ARG A 1 166 ? -1.426 17.304 0.329 1.00 55.00 166 ARG A C 1
ATOM 1337 O O . ARG A 1 166 ? -1.716 17.816 1.406 1.00 55.00 166 ARG A O 1
ATOM 1344 N N . ASP A 1 167 ? -2.268 16.533 -0.347 1.00 58.75 167 ASP A N 1
ATOM 1345 C CA . ASP A 1 167 ? -3.627 16.276 0.123 1.00 58.75 167 ASP A CA 1
ATOM 1346 C C . ASP A 1 167 ? -3.612 15.407 1.396 1.00 58.75 167 ASP A C 1
ATOM 1348 O O . ASP A 1 167 ? -4.425 15.615 2.295 1.00 58.75 167 ASP A O 1
ATOM 1352 N N . MET A 1 168 ? -2.658 14.476 1.515 1.00 61.41 168 MET A N 1
ATOM 1353 C 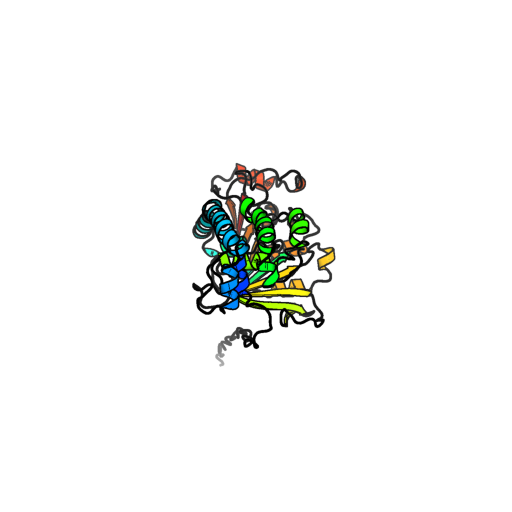CA . MET A 1 168 ? -2.427 13.705 2.740 1.00 61.41 168 MET A CA 1
ATOM 1354 C C . MET A 1 168 ? -1.964 14.589 3.897 1.00 61.41 168 MET A C 1
ATOM 1356 O O . MET A 1 168 ? -2.498 14.454 4.991 1.00 61.41 168 MET A O 1
ATOM 1360 N N . MET A 1 169 ? -1.034 15.522 3.676 1.00 57.81 169 MET A N 1
ATOM 1361 C CA . MET A 1 169 ? -0.583 16.449 4.720 1.00 57.81 169 MET A CA 1
ATOM 1362 C C . MET A 1 169 ? -1.737 17.289 5.282 1.00 57.81 169 MET A C 1
ATOM 1364 O O . MET A 1 169 ? -1.804 17.487 6.493 1.00 57.81 169 MET A O 1
ATOM 1368 N N . ASN A 1 170 ? -2.678 17.722 4.442 1.00 60.62 170 ASN A N 1
ATOM 1369 C CA . ASN A 1 170 ? -3.835 18.495 4.897 1.00 60.62 170 ASN A CA 1
ATOM 1370 C C . ASN A 1 170 ? -4.871 17.617 5.616 1.00 60.62 170 ASN A C 1
ATOM 1372 O O . ASN A 1 170 ? -5.354 17.960 6.693 1.00 60.62 170 ASN A O 1
ATOM 1376 N N . ASN A 1 171 ? -5.200 16.457 5.045 1.00 61.84 171 ASN A N 1
ATOM 1377 C CA . ASN A 1 171 ? -6.265 15.605 5.570 1.00 61.84 171 ASN A CA 1
ATOM 1378 C C . ASN A 1 171 ? -5.824 14.807 6.807 1.00 61.84 171 ASN A C 1
ATOM 1380 O O . ASN A 1 171 ? -6.564 14.761 7.789 1.00 61.84 171 ASN A O 1
ATOM 1384 N N . LEU A 1 172 ? -4.608 14.249 6.799 1.00 66.56 172 LEU A N 1
ATOM 1385 C CA . LEU A 1 172 ? -4.097 13.343 7.838 1.00 66.56 172 LEU A CA 1
ATOM 1386 C C . LEU A 1 172 ? -3.527 14.048 9.078 1.00 66.56 172 LEU A C 1
ATOM 1388 O O . LEU A 1 172 ? -3.143 13.380 10.041 1.00 66.56 172 LEU A O 1
ATOM 1392 N N . ASN A 1 173 ? -3.466 15.382 9.070 1.00 63.31 173 ASN A N 1
ATOM 1393 C CA . ASN A 1 173 ? -3.138 16.197 10.244 1.00 63.31 173 ASN A CA 1
ATOM 1394 C C . ASN A 1 173 ? -4.377 16.851 10.886 1.00 63.31 173 ASN A C 1
ATOM 1396 O O . ASN A 1 173 ? -4.247 17.483 11.933 1.00 63.31 173 ASN A O 1
ATOM 1400 N N . SER A 1 174 ? -5.562 16.681 10.288 1.00 70.31 174 SER A N 1
ATOM 1401 C CA . SER A 1 174 ? -6.817 17.294 10.739 1.00 70.31 174 SER A CA 1
ATOM 1402 C C . SER A 1 174 ? -7.603 16.373 11.699 1.00 70.31 174 SER A C 1
ATOM 1404 O O . SER A 1 174 ? -7.039 15.847 12.662 1.00 70.31 174 SER A O 1
ATOM 1406 N N . ASN A 1 175 ? -8.901 16.159 11.455 1.00 77.31 175 ASN A N 1
ATOM 1407 C CA . ASN A 1 175 ? -9.773 15.300 12.263 1.00 77.31 175 ASN A CA 1
ATOM 1408 C C . ASN A 1 175 ? -9.419 13.811 12.142 1.00 77.31 175 ASN A C 1
ATOM 1410 O O . ASN A 1 175 ? -9.501 13.079 13.126 1.00 77.31 175 ASN A O 1
ATOM 1414 N N . VAL A 1 176 ? -9.004 13.360 10.955 1.00 81.06 176 VAL A N 1
ATOM 1415 C CA . VAL A 1 176 ? -8.555 11.981 10.715 1.00 81.06 176 VAL A CA 1
ATOM 1416 C C . VAL A 1 176 ? -7.041 11.975 10.801 1.00 81.06 176 VAL A C 1
ATOM 1418 O O . VAL A 1 176 ? -6.373 12.413 9.876 1.00 81.06 176 VAL A O 1
ATOM 1421 N N . LYS A 1 177 ? -6.484 11.539 11.932 1.00 83.69 177 LYS A N 1
ATOM 1422 C CA . LYS A 1 177 ? -5.040 11.626 12.169 1.00 83.69 177 LYS A CA 1
ATOM 1423 C C . LYS A 1 177 ? -4.328 10.344 11.753 1.00 83.69 177 LYS A C 1
ATOM 1425 O O . LYS A 1 177 ? -4.558 9.304 12.365 1.00 83.69 177 LYS A O 1
ATOM 1430 N N . GLY A 1 178 ? -3.399 10.463 10.805 1.00 89.38 178 GLY A N 1
ATOM 1431 C CA . GLY A 1 178 ? -2.472 9.405 10.388 1.00 89.38 178 GLY A CA 1
ATOM 1432 C C . GLY A 1 178 ? -3.057 8.301 9.498 1.00 89.38 178 GLY A C 1
ATOM 1433 O O . GLY A 1 178 ? -4.207 8.368 9.073 1.00 89.38 178 GLY A O 1
ATOM 1434 N N . VAL A 1 179 ? -2.238 7.291 9.192 1.00 92.56 179 VAL A N 1
ATOM 1435 C CA . VAL A 1 179 ? -2.571 6.221 8.228 1.00 92.56 179 VAL A CA 1
ATOM 1436 C C . VAL A 1 179 ? -3.515 5.157 8.777 1.00 92.56 179 VAL A C 1
ATOM 1438 O O . VAL A 1 179 ? -4.261 4.553 8.008 1.00 92.56 179 VAL A O 1
ATOM 1441 N N . LEU A 1 180 ? -3.499 4.925 10.093 1.00 94.81 180 LEU A N 1
ATOM 1442 C CA . LEU A 1 180 ? -4.180 3.788 10.709 1.00 94.81 180 LEU A CA 1
ATOM 1443 C C . LEU A 1 180 ? -5.695 3.741 10.420 1.00 94.81 180 LEU A C 1
ATOM 1445 O O . LEU A 1 180 ? -6.168 2.670 10.044 1.00 94.81 180 LEU A O 1
ATOM 1449 N N . PRO A 1 181 ? -6.464 4.849 10.503 1.00 95.31 181 PRO A N 1
ATOM 1450 C CA . PRO A 1 181 ? -7.889 4.819 10.165 1.00 95.31 181 PRO A CA 1
ATOM 1451 C C . PRO A 1 181 ? -8.169 4.425 8.711 1.00 95.31 181 PRO A C 1
ATOM 1453 O O . PRO A 1 181 ? -9.124 3.705 8.441 1.00 95.31 181 PRO A O 1
ATOM 1456 N N . LEU A 1 182 ? -7.333 4.874 7.769 1.00 95.00 182 LEU A N 1
ATOM 1457 C CA . LEU A 1 182 ? -7.510 4.595 6.342 1.00 95.00 182 LEU A CA 1
ATOM 1458 C C . LEU A 1 182 ? -7.192 3.129 6.035 1.00 95.00 182 LEU A C 1
ATOM 1460 O O . LEU A 1 182 ? -7.974 2.454 5.371 1.00 95.00 182 LEU A O 1
ATOM 1464 N N . VAL A 1 183 ? -6.073 2.631 6.567 1.00 96.88 183 VAL A N 1
ATOM 1465 C CA . VAL A 1 183 ? -5.678 1.224 6.440 1.00 96.88 183 VAL A CA 1
ATOM 1466 C C . VAL A 1 183 ? -6.746 0.307 7.034 1.00 96.88 183 VAL A C 1
ATOM 1468 O O . VAL A 1 183 ? -7.127 -0.662 6.386 1.00 96.88 183 VAL A O 1
ATOM 1471 N N . ALA A 1 184 ? -7.284 0.638 8.212 1.00 97.75 184 ALA A N 1
ATOM 1472 C CA . ALA A 1 184 ? -8.333 -0.148 8.855 1.00 97.75 184 ALA A CA 1
ATOM 1473 C C . ALA A 1 184 ? -9.600 -0.254 7.987 1.00 97.75 184 ALA A C 1
ATOM 1475 O O . ALA A 1 184 ? -10.159 -1.340 7.843 1.00 97.75 184 ALA A O 1
ATOM 1476 N N . VAL A 1 185 ? -10.016 0.843 7.340 1.00 97.69 185 VAL A N 1
ATOM 1477 C CA . VAL A 1 185 ? -11.133 0.815 6.380 1.00 97.69 185 VAL A CA 1
ATOM 1478 C C . VAL A 1 185 ? -10.840 -0.114 5.205 1.00 97.69 185 VAL A C 1
ATOM 1480 O O . VAL A 1 185 ? -11.700 -0.912 4.831 1.00 97.69 185 VAL A O 1
ATOM 1483 N N . PHE A 1 186 ? -9.642 -0.030 4.620 1.00 96.75 186 PHE A N 1
ATOM 1484 C CA . PHE A 1 186 ? -9.268 -0.881 3.489 1.00 96.75 186 PHE A CA 1
ATOM 1485 C C . PHE A 1 186 ? -9.140 -2.354 3.873 1.00 96.75 186 PHE A C 1
ATOM 1487 O O . PHE A 1 186 ? -9.534 -3.204 3.082 1.00 96.75 186 PHE A O 1
ATOM 1494 N N . MET A 1 187 ? -8.648 -2.665 5.074 1.00 97.69 187 MET A N 1
ATOM 1495 C CA . MET A 1 187 ? -8.618 -4.032 5.598 1.00 97.69 187 MET A CA 1
ATOM 1496 C C . MET A 1 187 ? -10.031 -4.601 5.704 1.00 97.69 187 MET A C 1
ATOM 1498 O O . MET A 1 187 ? -10.305 -5.630 5.084 1.00 97.69 187 MET A O 1
ATOM 1502 N N . ALA A 1 188 ? -10.940 -3.886 6.375 1.00 97.69 188 ALA A N 1
ATOM 1503 C CA . ALA A 1 188 ? -12.324 -4.322 6.547 1.00 97.69 188 ALA A CA 1
ATOM 1504 C C . ALA A 1 188 ? -13.046 -4.489 5.199 1.00 97.69 188 ALA A C 1
ATOM 1506 O O . ALA A 1 188 ? -13.675 -5.514 4.946 1.00 97.69 188 ALA A O 1
ATOM 1507 N N . ARG A 1 189 ? -12.908 -3.521 4.282 1.00 96.50 189 ARG A N 1
ATOM 1508 C CA . ARG A 1 189 ? -13.489 -3.619 2.931 1.00 96.50 189 ARG A CA 1
ATOM 1509 C C . ARG A 1 189 ? -12.813 -4.655 2.033 1.00 96.50 189 ARG A C 1
ATOM 1511 O O . ARG A 1 189 ? -13.444 -5.133 1.098 1.00 96.50 189 ARG A O 1
ATOM 1518 N N . GLY A 1 190 ? -11.569 -5.024 2.322 1.00 95.31 190 GLY A N 1
ATOM 1519 C CA . GLY A 1 190 ? -10.879 -6.155 1.704 1.00 95.31 190 GLY A CA 1
ATOM 1520 C C . GLY A 1 190 ? -11.317 -7.518 2.251 1.00 95.31 190 GLY A C 1
ATOM 1521 O O . GLY A 1 190 ? -10.716 -8.519 1.875 1.00 95.31 190 GLY A O 1
ATOM 1522 N N . GLY A 1 191 ? -12.317 -7.565 3.140 1.00 96.00 191 GLY A N 1
ATOM 1523 C CA . GLY A 1 191 ? -12.801 -8.798 3.764 1.00 96.00 191 GLY A CA 1
ATOM 1524 C C . GLY A 1 191 ? -11.913 -9.301 4.902 1.00 96.00 191 GLY A C 1
ATOM 1525 O O . GLY A 1 191 ? -11.988 -10.471 5.257 1.00 96.00 191 GLY A O 1
ATOM 1526 N N . ASN A 1 192 ? -11.052 -8.446 5.458 1.00 97.62 192 ASN A N 1
ATOM 1527 C CA . ASN A 1 192 ? -10.145 -8.823 6.535 1.00 97.62 192 ASN A CA 1
ATOM 1528 C C . ASN A 1 192 ? -10.673 -8.358 7.888 1.00 97.62 192 ASN A C 1
ATOM 1530 O O . ASN A 1 192 ? -11.085 -7.207 8.041 1.00 97.62 192 ASN A O 1
ATOM 1534 N N . LYS A 1 193 ? -10.562 -9.237 8.880 1.00 96.56 193 LYS A N 1
ATOM 1535 C CA . LYS A 1 193 ? -10.760 -8.938 10.293 1.00 96.56 193 LYS A CA 1
ATOM 1536 C C . LYS A 1 193 ? -9.456 -8.450 10.912 1.00 96.56 193 LYS A C 1
ATOM 1538 O O . LYS A 1 193 ? -8.432 -9.116 10.763 1.00 96.56 193 LYS A O 1
ATOM 1543 N N . ILE A 1 194 ? -9.480 -7.333 11.637 1.00 97.50 194 ILE A N 1
ATOM 1544 C CA . ILE A 1 194 ? -8.320 -6.905 12.436 1.00 97.50 194 ILE A CA 1
ATOM 1545 C C . ILE A 1 194 ? -8.267 -7.755 13.709 1.00 97.50 194 ILE A C 1
ATOM 1547 O O . ILE A 1 194 ? -9.228 -7.794 14.468 1.00 97.50 194 ILE A O 1
ATOM 1551 N N . LEU A 1 195 ? -7.145 -8.434 13.945 1.00 96.31 195 LEU A N 1
ATOM 1552 C CA . LEU A 1 195 ? -6.937 -9.264 15.134 1.00 96.31 195 LEU A CA 1
ATOM 1553 C C . LEU A 1 195 ? -6.209 -8.499 16.234 1.00 96.31 195 LEU A C 1
ATOM 1555 O O . LEU A 1 195 ? -6.573 -8.579 17.403 1.00 96.31 195 LEU A O 1
ATOM 1559 N N . SER A 1 196 ? -5.174 -7.744 15.868 1.00 96.38 196 SER A N 1
ATOM 1560 C CA . SER A 1 196 ? -4.431 -6.933 16.825 1.00 96.38 196 SER A CA 1
ATOM 1561 C C . SER A 1 196 ? -3.759 -5.739 16.159 1.00 96.38 196 SER A C 1
ATOM 1563 O O . SER A 1 196 ? -3.405 -5.763 14.979 1.00 96.38 196 SER A O 1
ATOM 1565 N N . ILE A 1 197 ? -3.573 -4.676 16.940 1.00 97.31 197 ILE A N 1
ATOM 1566 C CA . ILE A 1 197 ? -2.751 -3.524 16.576 1.00 97.31 197 ILE A CA 1
ATOM 1567 C C . ILE A 1 197 ? -1.729 -3.343 17.690 1.00 97.31 197 ILE A C 1
ATOM 1569 O O . ILE A 1 197 ? -2.085 -3.252 18.864 1.00 97.31 197 ILE A O 1
ATOM 1573 N N . GLN A 1 198 ? -0.454 -3.271 17.326 1.00 97.44 198 GLN A N 1
ATOM 1574 C CA . GLN A 1 198 ? 0.649 -3.102 18.267 1.00 97.44 198 GLN A CA 1
ATOM 1575 C C . GLN A 1 198 ? 1.609 -2.029 17.764 1.00 97.44 198 GLN A C 1
ATOM 1577 O O . GLN A 1 198 ? 1.749 -1.793 16.561 1.00 97.44 198 GLN A O 1
ATOM 1582 N N . LYS A 1 199 ? 2.315 -1.377 18.687 1.00 97.38 199 LYS A N 1
ATOM 1583 C CA . LYS A 1 199 ? 3.507 -0.609 18.319 1.00 97.38 199 LYS A CA 1
ATOM 1584 C C . LYS A 1 199 ? 4.649 -1.594 18.097 1.00 97.38 199 LYS A C 1
ATOM 1586 O O . LYS A 1 199 ? 4.797 -2.558 18.845 1.00 97.38 199 LYS A O 1
ATOM 1591 N N . VAL A 1 200 ? 5.475 -1.321 17.096 1.00 97.75 200 VAL A N 1
ATOM 1592 C CA . VAL A 1 200 ? 6.700 -2.079 16.829 1.00 97.75 200 VAL A CA 1
ATOM 1593 C C . VAL A 1 200 ? 7.891 -1.131 16.850 1.00 97.75 200 VAL A C 1
ATOM 1595 O O . VAL A 1 200 ? 7.817 -0.031 16.311 1.00 97.75 200 VAL A O 1
ATOM 1598 N N . TYR A 1 201 ? 8.982 -1.538 17.485 1.00 97.69 201 TYR A N 1
ATOM 1599 C CA . TYR A 1 201 ? 10.233 -0.787 17.535 1.00 97.69 201 TYR A CA 1
ATOM 1600 C C . TYR A 1 201 ? 11.336 -1.637 16.919 1.00 97.69 201 TYR A C 1
ATOM 1602 O O . TYR A 1 201 ? 11.633 -2.715 17.429 1.00 97.69 201 TYR A O 1
ATOM 1610 N N . ILE A 1 202 ? 11.940 -1.172 15.825 1.00 97.75 202 ILE A N 1
ATOM 1611 C CA . ILE A 1 202 ? 13.092 -1.857 15.229 1.00 97.75 202 ILE A CA 1
ATOM 1612 C C . ILE A 1 202 ? 14.333 -1.486 16.031 1.00 97.75 202 ILE A C 1
ATOM 1614 O O . ILE A 1 202 ? 14.786 -0.338 15.993 1.00 97.75 202 ILE A O 1
ATOM 1618 N N . GLN A 1 203 ? 14.850 -2.455 16.780 1.00 96.19 203 GLN A N 1
ATOM 1619 C CA . GLN A 1 203 ? 16.003 -2.282 17.656 1.00 96.19 203 GLN A CA 1
ATOM 1620 C C . GLN A 1 203 ? 17.305 -2.191 16.846 1.00 96.19 203 GLN A C 1
ATOM 1622 O O . GLN A 1 203 ? 17.325 -2.440 15.642 1.00 96.19 203 GLN A O 1
ATOM 1627 N N . LYS A 1 204 ? 18.419 -1.812 17.490 1.00 93.75 204 LYS A N 1
ATOM 1628 C CA . LYS A 1 204 ? 19.718 -1.597 16.814 1.00 93.75 204 LYS A CA 1
ATOM 1629 C C . LYS A 1 204 ? 20.234 -2.834 16.059 1.00 93.75 204 LYS A C 1
ATOM 1631 O O . LYS A 1 204 ? 20.947 -2.687 15.067 1.00 93.75 204 LYS A O 1
ATOM 1636 N N . ASP A 1 205 ? 19.869 -4.032 16.505 1.00 92.69 205 ASP A N 1
ATOM 1637 C CA . ASP A 1 205 ? 20.206 -5.305 15.860 1.00 92.69 205 ASP A CA 1
ATOM 1638 C C . ASP A 1 205 ? 19.327 -5.626 14.632 1.00 92.69 205 ASP A C 1
ATOM 1640 O O . ASP A 1 205 ? 19.655 -6.527 13.864 1.00 92.69 205 ASP A O 1
ATOM 1644 N N . GLY A 1 206 ? 18.266 -4.849 14.392 1.00 94.50 206 GLY A N 1
ATOM 1645 C CA . GLY A 1 206 ? 17.296 -5.051 13.316 1.00 94.50 206 GLY A CA 1
ATOM 1646 C C . GLY A 1 206 ? 16.095 -5.913 13.710 1.00 94.50 206 GLY A C 1
ATOM 1647 O O . GLY A 1 206 ? 15.229 -6.138 12.865 1.00 94.50 206 GLY A O 1
ATOM 1648 N N . LYS A 1 207 ? 16.006 -6.380 14.963 1.00 96.31 207 LYS A N 1
ATOM 1649 C CA . LYS A 1 207 ? 14.876 -7.187 15.434 1.00 96.31 207 LYS A CA 1
ATOM 1650 C C . LYS A 1 207 ? 13.700 -6.304 15.875 1.00 96.31 207 LYS A C 1
ATOM 1652 O O . LYS A 1 207 ? 13.911 -5.217 16.426 1.00 96.31 207 LYS A O 1
ATOM 1657 N N . PRO A 1 208 ? 12.450 -6.739 15.636 1.00 97.19 208 PRO A N 1
ATOM 1658 C CA . PRO A 1 208 ? 11.273 -6.019 16.098 1.00 97.19 208 PRO A CA 1
ATOM 1659 C C . PRO A 1 208 ? 10.995 -6.297 17.582 1.00 97.19 208 PRO A C 1
ATOM 1661 O O . PRO A 1 208 ? 10.952 -7.447 18.014 1.00 97.19 208 PRO A O 1
ATOM 1664 N N . LYS A 1 209 ? 10.718 -5.237 18.345 1.00 97.25 209 LYS A N 1
ATOM 1665 C CA . LYS A 1 209 ? 10.104 -5.302 19.677 1.00 97.25 209 LYS A CA 1
ATOM 1666 C C . LYS A 1 209 ? 8.653 -4.842 19.598 1.00 97.25 209 LYS A C 1
ATOM 1668 O O . LYS A 1 209 ? 8.398 -3.694 19.236 1.00 97.25 209 LYS A O 1
ATOM 1673 N N . TYR A 1 210 ? 7.725 -5.715 19.975 1.00 97.19 210 TYR A N 1
ATOM 1674 C CA . TYR A 1 210 ? 6.291 -5.427 19.994 1.00 97.19 210 TYR A CA 1
ATOM 1675 C C . TYR A 1 210 ? 5.836 -4.988 21.381 1.00 97.19 210 TYR A C 1
ATOM 1677 O O . TYR A 1 210 ? 6.248 -5.568 22.385 1.00 97.19 210 TYR A O 1
ATOM 1685 N N . VAL A 1 211 ? 4.983 -3.968 21.434 1.00 96.94 211 VAL A N 1
ATOM 1686 C CA . VAL A 1 211 ? 4.341 -3.497 22.668 1.00 96.94 211 VAL A CA 1
ATOM 1687 C C . VAL A 1 211 ? 2.892 -3.108 22.385 1.00 96.94 211 VAL A C 1
ATOM 1689 O O . VAL A 1 211 ? 2.522 -2.837 21.237 1.00 96.94 211 VAL A O 1
ATOM 1692 N N . ALA A 1 212 ? 2.065 -3.072 23.430 1.00 94.88 212 ALA A N 1
ATOM 1693 C CA . ALA A 1 212 ? 0.663 -2.686 23.306 1.00 94.88 212 ALA A CA 1
ATOM 1694 C C . ALA A 1 212 ? 0.520 -1.301 22.649 1.00 94.88 212 ALA A C 1
ATOM 1696 O O . ALA A 1 212 ? 1.363 -0.413 22.808 1.00 94.88 212 ALA A O 1
ATOM 1697 N N . PHE A 1 213 ? -0.541 -1.103 21.865 1.00 93.00 213 PHE A N 1
ATOM 1698 C CA . PHE A 1 213 ? -0.702 0.136 21.103 1.00 93.00 213 PHE A CA 1
ATOM 1699 C C . PHE A 1 213 ? -0.928 1.369 21.993 1.00 93.00 213 PHE A C 1
ATOM 1701 O O . PHE A 1 213 ? -0.525 2.476 21.628 1.00 93.00 213 PHE A O 1
ATOM 1708 N N . ASP A 1 214 ? -1.505 1.197 23.178 1.00 89.94 214 ASP A N 1
ATOM 1709 C CA . ASP A 1 214 ? -1.704 2.233 24.195 1.00 89.94 214 ASP A CA 1
ATOM 1710 C C . ASP A 1 214 ? -0.504 2.412 25.144 1.00 89.94 214 ASP A C 1
ATOM 1712 O O . ASP A 1 214 ? -0.482 3.376 25.906 1.00 89.94 214 ASP A O 1
ATOM 1716 N N . ASP A 1 215 ? 0.550 1.592 25.025 1.00 92.31 215 ASP A N 1
ATOM 1717 C CA . ASP A 1 215 ? 1.756 1.707 25.855 1.00 92.31 215 ASP A CA 1
ATOM 1718 C C . ASP A 1 215 ? 2.512 3.018 25.579 1.00 92.31 215 ASP A C 1
ATOM 1720 O O . ASP A 1 215 ? 3.016 3.252 24.475 1.00 92.31 215 ASP A O 1
ATOM 1724 N N . ASN A 1 216 ? 2.599 3.895 26.578 1.00 90.56 216 ASN A N 1
ATOM 1725 C CA . ASN A 1 216 ? 3.239 5.205 26.455 1.00 90.56 216 ASN A CA 1
ATOM 1726 C C . ASN A 1 216 ? 4.722 5.218 26.861 1.00 90.56 216 ASN A C 1
ATOM 1728 O O . ASN A 1 216 ? 5.346 6.278 26.813 1.00 90.56 216 ASN A O 1
ATOM 1732 N N . LYS A 1 217 ? 5.308 4.069 27.219 1.00 94.00 217 LYS A N 1
ATOM 1733 C CA . LYS A 1 217 ? 6.733 3.964 27.546 1.00 94.00 217 LYS A CA 1
ATOM 1734 C C . LYS A 1 217 ? 7.602 4.244 26.320 1.00 94.00 217 LYS A C 1
ATOM 1736 O O . LYS A 1 217 ? 7.264 3.918 25.177 1.00 94.00 217 LYS A O 1
ATOM 1741 N N . TYR A 1 218 ? 8.758 4.850 26.569 1.00 92.06 218 TYR A N 1
ATOM 1742 C CA . TYR A 1 218 ? 9.782 5.017 25.549 1.00 92.06 218 TYR A CA 1
ATOM 1743 C C . TYR A 1 218 ? 10.543 3.705 25.345 1.00 92.06 218 TYR A C 1
ATOM 1745 O O . TYR A 1 218 ? 10.957 3.051 26.302 1.00 92.06 218 TYR A O 1
ATOM 1753 N N . TYR A 1 219 ? 10.771 3.353 24.084 1.00 93.56 219 TYR A N 1
ATOM 1754 C CA . TYR A 1 219 ? 11.620 2.237 23.692 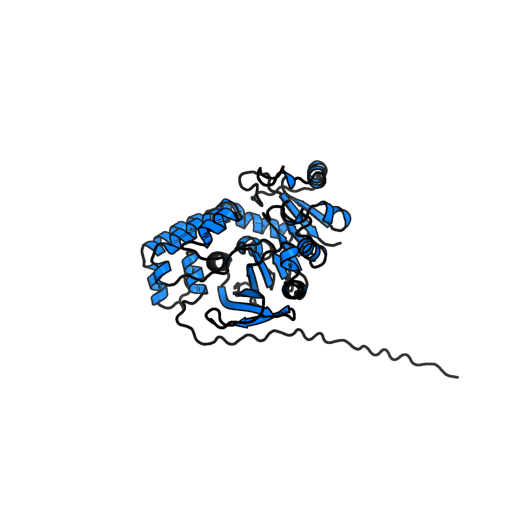1.00 93.56 219 TYR A CA 1
ATOM 1755 C C . TYR A 1 219 ? 12.602 2.723 22.626 1.00 93.56 219 TYR A C 1
ATOM 1757 O O . TYR A 1 219 ? 12.181 3.421 21.697 1.00 93.56 219 TYR A O 1
ATOM 1765 N N . PRO A 1 220 ? 13.896 2.375 22.728 1.00 91.94 220 PRO A N 1
ATOM 1766 C CA . PRO A 1 220 ? 14.866 2.739 21.708 1.00 91.94 220 PRO A CA 1
ATOM 1767 C C . PRO A 1 220 ? 14.577 1.993 20.400 1.00 91.94 220 PRO A C 1
ATOM 1769 O O . PRO A 1 220 ? 14.180 0.827 20.412 1.00 91.94 220 PRO A O 1
ATOM 1772 N N . GLY A 1 221 ? 14.841 2.651 19.272 1.00 93.06 221 GLY A N 1
ATOM 1773 C CA . GLY A 1 221 ? 14.670 2.080 17.935 1.00 93.06 221 GLY A CA 1
ATOM 1774 C C . GLY A 1 221 ? 13.682 2.854 17.069 1.00 93.06 221 GLY A C 1
ATOM 1775 O O . GLY A 1 221 ? 13.065 3.827 17.506 1.00 93.06 221 GLY A O 1
ATOM 1776 N N . LEU A 1 222 ? 13.534 2.423 15.817 1.00 94.88 222 LEU A N 1
ATOM 1777 C CA . LEU A 1 222 ? 12.584 3.043 14.899 1.00 94.88 222 LEU A CA 1
ATOM 1778 C C . LEU A 1 222 ? 11.163 2.581 15.220 1.00 94.88 222 LEU A C 1
ATOM 1780 O O . LEU A 1 222 ? 10.837 1.405 15.063 1.00 94.88 222 LEU A O 1
ATOM 1784 N N . LYS A 1 223 ? 10.314 3.524 15.627 1.00 96.25 223 LYS A N 1
ATOM 1785 C CA . LYS A 1 223 ? 8.903 3.280 15.926 1.00 96.25 223 LYS A CA 1
ATOM 1786 C C . LYS A 1 223 ? 8.075 3.098 14.649 1.00 96.25 223 LYS A C 1
ATOM 1788 O O . LYS A 1 223 ? 8.128 3.919 13.737 1.00 96.25 223 LYS A O 1
ATOM 1793 N N . GLY A 1 224 ? 7.239 2.071 14.649 1.00 97.00 224 GLY A N 1
ATOM 1794 C CA . GLY A 1 224 ? 6.224 1.762 13.650 1.00 97.00 224 GLY A CA 1
ATOM 1795 C C . GLY A 1 224 ? 4.943 1.237 14.297 1.00 97.00 224 GLY A C 1
ATOM 1796 O O . GLY A 1 224 ? 4.794 1.221 15.524 1.00 97.00 224 GLY A O 1
ATOM 1797 N N . VAL A 1 225 ? 4.016 0.792 13.456 1.00 97.94 225 VAL A N 1
ATOM 1798 C CA . VAL A 1 225 ? 2.823 0.034 13.855 1.00 97.94 225 VAL A CA 1
ATOM 1799 C C . VAL A 1 225 ? 2.808 -1.294 13.115 1.00 97.94 225 VAL A C 1
ATOM 1801 O O . VAL A 1 225 ? 3.220 -1.359 11.958 1.00 97.94 225 VAL A O 1
ATOM 1804 N N . THR A 1 226 ? 2.337 -2.339 13.784 1.00 98.50 226 THR A N 1
ATOM 1805 C CA . THR A 1 226 ? 1.978 -3.599 13.143 1.00 98.50 226 THR A CA 1
ATOM 1806 C C . THR A 1 226 ? 0.495 -3.869 13.346 1.00 98.50 226 THR A C 1
ATOM 1808 O O . THR A 1 226 ? -0.049 -3.574 14.413 1.00 98.50 226 THR A O 1
ATOM 1811 N N . ILE A 1 227 ? -0.149 -4.401 12.315 1.00 98.56 227 ILE A N 1
ATOM 1812 C CA . ILE A 1 227 ? -1.538 -4.847 12.346 1.00 98.56 227 ILE A CA 1
ATOM 1813 C C . ILE A 1 227 ? -1.545 -6.307 11.923 1.00 98.56 227 ILE A C 1
ATOM 1815 O O . ILE A 1 227 ? -1.114 -6.627 10.815 1.00 98.56 227 ILE A O 1
ATOM 1819 N N . GLU A 1 228 ? -2.016 -7.178 12.801 1.00 98.44 228 GLU A N 1
ATOM 1820 C CA . GLU A 1 228 ? -2.322 -8.557 12.450 1.00 98.44 228 GLU A CA 1
ATOM 1821 C C . GLU A 1 228 ? -3.784 -8.636 12.025 1.00 98.44 228 GLU A C 1
ATOM 1823 O O . GLU A 1 228 ? -4.663 -8.073 12.683 1.00 98.44 228 GLU A O 1
ATOM 1828 N N . PHE A 1 229 ? -4.040 -9.290 10.902 1.00 98.06 229 PHE A N 1
ATOM 1829 C CA . PHE A 1 229 ? -5.368 -9.388 10.318 1.00 98.06 229 PHE A CA 1
ATOM 1830 C C . PHE A 1 229 ? -5.572 -10.757 9.683 1.00 98.06 229 PHE A C 1
ATOM 1832 O O . PHE A 1 229 ? -4.613 -11.444 9.339 1.00 98.06 229 PHE A O 1
ATOM 1839 N N . LYS A 1 230 ? -6.826 -11.165 9.521 1.00 96.31 230 LYS A N 1
ATOM 1840 C CA . LYS A 1 230 ? -7.168 -12.455 8.926 1.00 96.31 230 LYS A CA 1
ATOM 1841 C C . LYS A 1 230 ? -8.320 -12.301 7.947 1.00 96.31 230 LYS A C 1
ATOM 1843 O O . LYS A 1 230 ? -9.317 -11.657 8.262 1.00 96.31 230 LYS A O 1
ATOM 1848 N N . ASN A 1 231 ? -8.158 -12.883 6.767 1.00 95.19 231 ASN A N 1
ATOM 1849 C CA . ASN A 1 231 ? -9.253 -13.118 5.836 1.00 95.19 231 ASN A CA 1
ATOM 1850 C C . ASN A 1 231 ? -9.847 -14.496 6.134 1.00 95.19 231 ASN A C 1
ATOM 1852 O O . ASN A 1 231 ? -9.087 -15.430 6.384 1.00 95.19 231 ASN A O 1
ATOM 1856 N N . ASP A 1 232 ? -11.167 -14.640 6.071 1.00 91.19 232 ASP A N 1
ATOM 1857 C CA . ASP A 1 232 ? -11.819 -15.928 6.346 1.00 91.19 232 ASP A CA 1
ATOM 1858 C C . ASP A 1 232 ? -11.457 -17.003 5.306 1.00 91.19 232 ASP A C 1
ATOM 1860 O O . ASP A 1 232 ? -11.489 -18.188 5.613 1.00 91.19 232 ASP A O 1
ATOM 1864 N N . ASN A 1 233 ? -11.016 -16.602 4.107 1.00 90.50 233 ASN A N 1
ATOM 1865 C CA . ASN A 1 233 ? -10.522 -17.514 3.069 1.00 90.50 233 ASN A CA 1
ATOM 1866 C C . ASN A 1 233 ? -9.064 -17.964 3.288 1.00 90.50 233 ASN A C 1
ATOM 1868 O O . ASN A 1 233 ? -8.437 -18.479 2.363 1.00 90.50 233 ASN A O 1
ATOM 1872 N N . ARG A 1 234 ? -8.479 -17.696 4.461 1.00 90.19 234 ARG A N 1
ATOM 1873 C CA . ARG A 1 234 ? -7.109 -18.084 4.804 1.00 90.19 234 ARG A CA 1
ATOM 1874 C C . ARG A 1 234 ? -7.060 -18.778 6.154 1.00 90.19 234 ARG A C 1
ATOM 1876 O O . ARG A 1 234 ? -7.681 -18.329 7.116 1.00 90.19 234 ARG A O 1
ATOM 1883 N N . ASP A 1 235 ? -6.204 -19.785 6.254 1.00 88.56 235 ASP A N 1
ATOM 1884 C CA . ASP A 1 235 ? -5.978 -20.490 7.515 1.00 88.56 235 ASP A CA 1
ATOM 1885 C C . ASP A 1 235 ? -5.196 -19.619 8.502 1.00 88.56 235 ASP A C 1
ATOM 1887 O O . ASP A 1 235 ? -5.605 -19.422 9.656 1.00 88.56 235 ASP A O 1
ATOM 1891 N N . LEU A 1 236 ? -4.098 -19.032 8.018 1.00 92.69 236 LEU A N 1
ATOM 1892 C CA . LEU A 1 236 ? -3.161 -18.255 8.820 1.00 92.69 236 LEU A CA 1
ATOM 1893 C C . LEU A 1 236 ? -3.418 -16.741 8.728 1.00 92.69 236 LEU A C 1
ATOM 1895 O O . LEU A 1 236 ? -3.709 -16.225 7.642 1.00 92.69 236 LEU A O 1
ATOM 1899 N N . PRO A 1 237 ? -3.269 -16.004 9.847 1.00 96.25 237 PRO A N 1
ATOM 1900 C CA . PRO A 1 237 ? -3.233 -14.550 9.832 1.00 96.25 237 PRO A CA 1
ATOM 1901 C C . PRO A 1 237 ? -2.094 -13.991 8.974 1.00 96.25 237 PRO A C 1
ATOM 1903 O O . PRO A 1 237 ? -1.047 -14.605 8.783 1.00 96.25 237 PRO A O 1
ATOM 1906 N N . GLN A 1 238 ? -2.299 -12.765 8.515 1.00 97.81 238 GLN A N 1
ATOM 1907 C CA . GLN A 1 238 ? -1.329 -11.939 7.811 1.00 97.81 238 GLN A CA 1
ATOM 1908 C C . GLN A 1 238 ? -0.943 -10.748 8.683 1.00 97.81 238 GLN A C 1
ATOM 1910 O O . GLN A 1 238 ? -1.650 -10.373 9.625 1.00 97.81 238 GLN A O 1
ATOM 1915 N N . ARG A 1 239 ? 0.175 -10.104 8.347 1.00 98.44 239 ARG A N 1
ATOM 1916 C CA . ARG A 1 239 ? 0.690 -8.972 9.114 1.00 98.44 239 ARG A CA 1
ATOM 1917 C C . ARG A 1 239 ? 1.079 -7.804 8.227 1.00 98.44 239 ARG A C 1
ATOM 1919 O O . ARG A 1 239 ? 1.802 -7.953 7.249 1.00 98.44 239 ARG A O 1
ATOM 1926 N N . MET A 1 240 ? 0.644 -6.606 8.588 1.00 98.69 240 MET A N 1
ATOM 1927 C CA . MET A 1 240 ? 1.093 -5.368 7.959 1.00 98.69 240 MET A CA 1
ATOM 1928 C C . MET A 1 240 ? 1.966 -4.587 8.931 1.00 98.69 240 MET A C 1
ATOM 1930 O O . MET A 1 240 ? 1.526 -4.268 10.030 1.00 98.69 240 MET A O 1
ATOM 1934 N N . TYR A 1 241 ? 3.159 -4.201 8.495 1.00 98.75 241 TYR A N 1
ATOM 1935 C CA . TYR A 1 241 ? 4.009 -3.228 9.165 1.00 98.75 241 TYR A CA 1
ATOM 1936 C C . TYR A 1 241 ? 3.909 -1.884 8.454 1.00 98.75 241 TYR A C 1
ATOM 1938 O O . TYR A 1 241 ? 3.951 -1.825 7.226 1.00 98.75 241 TYR A O 1
ATOM 1946 N N . TYR A 1 242 ? 3.845 -0.801 9.224 1.00 98.50 242 TYR A N 1
ATOM 1947 C CA . TYR A 1 242 ? 3.974 0.551 8.698 1.00 98.50 242 TYR A CA 1
ATOM 1948 C C . TYR A 1 242 ? 4.998 1.367 9.486 1.00 98.50 242 TYR A C 1
ATOM 1950 O O . TYR A 1 242 ? 4.925 1.459 10.718 1.00 98.50 242 TYR A O 1
ATOM 1958 N N . PHE A 1 243 ? 5.911 2.019 8.764 1.00 97.19 243 PHE A N 1
ATOM 1959 C CA . PHE A 1 243 ? 6.891 2.944 9.333 1.00 97.19 243 PHE A CA 1
ATOM 1960 C C . PHE A 1 243 ? 6.831 4.308 8.643 1.00 97.19 243 PHE A C 1
ATOM 1962 O O . PHE A 1 243 ? 7.011 4.419 7.430 1.00 97.19 243 PHE A O 1
ATOM 1969 N N . GLY A 1 244 ? 6.650 5.353 9.454 1.00 94.00 244 GLY A N 1
ATOM 1970 C CA . GLY A 1 244 ? 6.821 6.740 9.031 1.00 94.00 244 GLY A CA 1
ATOM 1971 C C . GLY A 1 244 ? 8.311 7.078 8.951 1.00 94.00 244 GLY A C 1
ATOM 1972 O O . GLY A 1 244 ? 8.935 7.314 9.984 1.00 94.00 244 GLY A O 1
ATOM 1973 N N . THR A 1 245 ? 8.910 7.064 7.762 1.00 92.75 245 THR A N 1
ATOM 1974 C CA . THR A 1 245 ? 10.354 7.261 7.585 1.00 92.75 245 THR A CA 1
ATOM 1975 C C . THR A 1 245 ? 10.697 7.971 6.280 1.00 92.75 245 THR A C 1
ATOM 1977 O O . THR A 1 245 ? 10.131 7.702 5.225 1.00 92.75 245 THR A O 1
ATOM 1980 N N . ASN A 1 246 ? 11.691 8.858 6.346 1.00 92.44 246 ASN A N 1
ATOM 1981 C CA . ASN A 1 246 ? 12.318 9.437 5.164 1.00 92.44 246 ASN A CA 1
ATOM 1982 C C . ASN A 1 246 ? 13.380 8.480 4.593 1.00 92.44 246 ASN A C 1
ATOM 1984 O O . ASN A 1 246 ? 14.298 8.068 5.310 1.00 92.44 246 ASN A O 1
ATOM 1988 N N . PHE A 1 247 ? 13.244 8.163 3.306 1.00 94.62 247 PHE A N 1
ATOM 1989 C CA . PHE A 1 247 ? 14.112 7.259 2.555 1.00 94.62 247 PHE A CA 1
ATOM 1990 C C . PHE A 1 247 ? 15.198 7.931 1.712 1.00 94.62 247 PHE A C 1
ATOM 1992 O O . PHE A 1 247 ? 15.933 7.227 1.023 1.00 94.62 247 PHE A O 1
ATOM 1999 N N . VAL A 1 248 ? 15.352 9.255 1.795 1.00 96.25 248 VAL A N 1
ATOM 2000 C CA . VAL A 1 248 ? 16.539 9.932 1.254 1.00 96.25 248 VAL A CA 1
ATOM 2001 C C . VAL A 1 248 ? 17.796 9.304 1.866 1.00 96.25 248 VAL A C 1
ATOM 2003 O O . VAL A 1 248 ? 17.866 9.114 3.082 1.00 96.25 248 VAL A O 1
ATOM 2006 N N . ASP A 1 249 ? 18.800 9.020 1.039 1.00 96.19 249 ASP A N 1
ATOM 2007 C CA . ASP A 1 249 ? 20.023 8.296 1.404 1.00 96.19 249 ASP A CA 1
ATOM 2008 C C . ASP A 1 249 ? 20.717 8.903 2.632 1.00 96.19 249 ASP A C 1
ATOM 2010 O O . ASP A 1 249 ? 21.127 8.174 3.534 1.00 96.19 249 ASP A O 1
ATOM 2014 N N . ALA A 1 250 ? 20.772 10.236 2.736 1.00 95.88 250 ALA A N 1
ATOM 2015 C CA . ALA A 1 250 ? 21.308 10.931 3.910 1.00 95.88 250 ALA A CA 1
ATOM 2016 C C . ALA A 1 250 ? 20.578 10.547 5.213 1.00 95.88 250 ALA A C 1
ATOM 2018 O O . ALA A 1 250 ? 21.218 10.290 6.230 1.00 95.88 250 ALA A O 1
ATOM 2019 N N . SER A 1 251 ? 19.246 10.429 5.172 1.00 93.38 251 SER A N 1
ATOM 2020 C CA . SER A 1 251 ? 18.433 9.986 6.312 1.00 93.38 251 SER A CA 1
ATOM 2021 C C . SER A 1 251 ? 18.599 8.490 6.600 1.00 93.38 251 SER A C 1
ATOM 2023 O O . SER A 1 251 ? 18.411 8.056 7.735 1.00 93.38 251 SER A O 1
ATOM 2025 N N . MET A 1 252 ? 18.954 7.692 5.592 1.00 93.94 252 MET A N 1
ATOM 2026 C CA . MET A 1 252 ? 19.141 6.247 5.730 1.00 93.94 252 MET A CA 1
ATOM 2027 C C . MET A 1 252 ? 20.474 5.852 6.367 1.00 93.94 252 MET A C 1
ATOM 2029 O O . MET A 1 252 ? 20.551 4.764 6.940 1.00 93.94 252 MET A O 1
ATOM 2033 N N . ARG A 1 253 ? 21.492 6.725 6.354 1.00 92.00 253 ARG A N 1
ATOM 2034 C CA . ARG A 1 253 ? 22.810 6.448 6.963 1.00 92.00 253 ARG A CA 1
ATOM 2035 C C . ARG A 1 253 ? 22.717 6.046 8.438 1.00 92.00 253 ARG A C 1
ATOM 2037 O O . ARG A 1 253 ? 23.430 5.150 8.872 1.00 92.00 253 ARG A O 1
ATOM 2044 N N . SER A 1 254 ? 21.794 6.639 9.196 1.00 90.56 254 SER A N 1
ATOM 2045 C CA . SER A 1 254 ? 21.561 6.305 10.611 1.00 90.56 254 SER A CA 1
ATOM 2046 C C . SER A 1 254 ? 20.568 5.150 10.831 1.00 90.56 254 SER A C 1
ATOM 2048 O O . SER A 1 254 ? 20.324 4.742 11.968 1.00 90.56 254 SER A O 1
ATOM 2050 N N . LYS A 1 255 ? 19.997 4.582 9.760 1.00 93.62 255 LYS A N 1
ATOM 2051 C CA . LYS A 1 255 ? 18.902 3.594 9.801 1.00 93.62 255 LYS A CA 1
ATOM 2052 C C . LYS A 1 255 ? 19.319 2.211 9.302 1.00 93.62 255 LYS A C 1
ATOM 2054 O O . LYS A 1 255 ? 18.501 1.469 8.760 1.00 93.62 255 LYS A O 1
ATOM 2059 N N . GLY A 1 256 ? 20.574 1.815 9.523 1.00 93.88 256 GLY A N 1
ATOM 2060 C CA . GLY A 1 256 ? 21.058 0.478 9.152 1.00 93.88 256 GLY A CA 1
ATOM 2061 C C . GLY A 1 256 ? 20.213 -0.667 9.737 1.00 93.88 256 GLY A C 1
ATOM 2062 O O . GLY A 1 256 ? 19.996 -1.679 9.076 1.00 93.88 256 GLY A O 1
ATOM 2063 N N . HIS A 1 257 ? 19.649 -0.480 10.934 1.00 94.75 257 HIS A N 1
ATOM 2064 C CA . HIS A 1 257 ? 18.724 -1.428 11.565 1.00 94.75 257 HIS A CA 1
ATOM 2065 C C . HIS A 1 257 ? 17.426 -1.630 10.767 1.00 94.75 257 HIS A C 1
ATOM 2067 O O . HIS A 1 257 ? 16.941 -2.754 10.660 1.00 94.75 257 HIS A O 1
ATOM 2073 N N . LEU A 1 258 ? 16.895 -0.574 10.142 1.00 95.69 258 LEU A N 1
ATOM 2074 C CA . LEU A 1 258 ? 15.724 -0.677 9.272 1.00 95.69 258 LEU A CA 1
ATOM 2075 C C . LEU A 1 258 ? 16.041 -1.478 8.008 1.00 95.69 258 LEU A C 1
ATOM 2077 O O . LEU A 1 258 ? 15.238 -2.298 7.575 1.00 95.69 258 LEU A O 1
ATOM 2081 N N . VAL A 1 259 ? 17.226 -1.269 7.428 1.00 95.44 259 VAL A N 1
ATOM 2082 C CA . VAL A 1 259 ? 17.676 -2.038 6.260 1.00 95.44 259 VAL A CA 1
ATOM 2083 C C . VAL A 1 259 ? 17.812 -3.520 6.611 1.00 95.44 259 VAL A C 1
ATOM 2085 O O . VAL A 1 259 ? 17.355 -4.361 5.839 1.00 95.44 259 VAL A O 1
ATOM 2088 N N . LYS A 1 260 ? 18.381 -3.850 7.779 1.00 96.25 260 LYS A N 1
ATOM 2089 C CA . LYS A 1 260 ? 18.447 -5.234 8.283 1.00 96.25 260 LYS A CA 1
ATOM 2090 C C . LYS A 1 260 ? 17.052 -5.847 8.422 1.00 96.25 260 LYS A C 1
ATOM 2092 O O . LYS A 1 260 ? 16.831 -6.936 7.905 1.00 96.25 260 LYS A O 1
ATOM 2097 N N . PHE A 1 261 ? 16.114 -5.117 9.027 1.00 97.81 261 PHE A N 1
ATOM 2098 C CA . PHE A 1 261 ? 14.725 -5.553 9.164 1.00 97.81 261 PHE A CA 1
ATOM 2099 C C . PHE A 1 261 ? 14.055 -5.806 7.806 1.00 97.81 261 PHE A C 1
ATOM 2101 O O . PHE A 1 261 ? 13.473 -6.858 7.593 1.00 97.81 261 PHE A O 1
ATOM 2108 N N . ILE A 1 262 ? 14.180 -4.896 6.834 1.00 97.38 262 ILE A N 1
ATOM 2109 C CA . ILE A 1 262 ? 13.610 -5.113 5.490 1.00 97.38 262 ILE A CA 1
ATOM 2110 C C . ILE A 1 262 ? 14.229 -6.358 4.836 1.00 97.38 262 ILE A C 1
ATOM 2112 O O . ILE A 1 262 ? 13.536 -7.158 4.201 1.00 97.38 262 ILE A O 1
ATOM 2116 N N . LYS A 1 263 ? 15.544 -6.547 4.981 1.00 96.19 263 LYS A N 1
ATOM 2117 C CA . LYS A 1 263 ? 16.260 -7.676 4.379 1.00 96.19 263 LYS A CA 1
ATOM 2118 C C . LYS A 1 263 ? 15.958 -9.020 5.045 1.00 96.19 263 LYS A C 1
ATOM 2120 O O . LYS A 1 263 ? 16.069 -10.017 4.343 1.00 96.19 263 LYS A O 1
ATOM 2125 N N . SER A 1 264 ? 15.518 -9.062 6.306 1.00 96.69 264 SER A N 1
ATOM 2126 C CA . SER A 1 264 ? 15.252 -10.323 7.017 1.00 96.69 264 SER A CA 1
ATOM 2127 C C . SER A 1 264 ? 14.048 -11.108 6.488 1.00 96.69 264 SER A C 1
ATOM 2129 O O . SER A 1 264 ? 13.933 -12.294 6.769 1.00 96.69 264 SER A O 1
ATOM 2131 N N . PHE A 1 265 ? 13.151 -10.483 5.720 1.00 96.56 265 PHE A N 1
ATOM 2132 C CA . PHE A 1 265 ? 12.034 -11.184 5.079 1.00 96.56 265 PHE A CA 1
ATOM 2133 C C . PHE A 1 265 ? 12.509 -11.889 3.800 1.00 96.56 265 PHE A C 1
ATOM 2135 O O . PHE A 1 265 ? 13.010 -11.234 2.885 1.00 96.56 265 PHE A O 1
ATOM 2142 N N . ALA A 1 266 ? 12.347 -13.205 3.695 1.00 93.75 266 ALA A N 1
ATOM 2143 C CA . ALA A 1 266 ? 12.635 -13.943 2.462 1.00 93.75 266 ALA A CA 1
ATOM 2144 C C . ALA A 1 266 ? 11.556 -13.697 1.386 1.00 93.75 266 ALA A C 1
ATOM 2146 O O . ALA A 1 266 ? 10.513 -13.109 1.677 1.00 93.75 266 ALA A O 1
ATOM 2147 N N . ASN A 1 267 ? 11.805 -14.130 0.144 1.00 93.56 267 ASN A N 1
ATOM 2148 C CA . ASN A 1 267 ? 10.808 -14.181 -0.942 1.00 93.56 267 ASN A CA 1
ATOM 2149 C C . ASN A 1 267 ? 9.974 -12.898 -1.101 1.00 93.56 267 ASN A C 1
ATOM 2151 O O . ASN A 1 267 ? 8.753 -12.930 -1.275 1.00 93.56 267 ASN A O 1
ATOM 2155 N N . LYS A 1 268 ? 10.639 -11.746 -0.979 1.00 95.12 268 LYS A N 1
ATOM 2156 C CA . LYS A 1 268 ? 9.981 -10.451 -1.118 1.00 95.12 268 LYS A CA 1
ATOM 2157 C C . LYS A 1 268 ? 9.680 -10.160 -2.580 1.00 95.12 268 LYS A C 1
ATOM 2159 O O . LYS A 1 268 ? 10.530 -10.390 -3.434 1.00 95.12 268 LYS A O 1
ATOM 2164 N N . MET A 1 269 ? 8.518 -9.576 -2.826 1.00 97.81 269 MET A N 1
ATOM 2165 C CA . MET A 1 269 ? 8.184 -8.831 -4.034 1.00 97.81 269 MET A CA 1
ATOM 2166 C C . MET A 1 269 ? 8.118 -7.344 -3.695 1.00 97.81 269 MET A C 1
ATOM 2168 O O . MET A 1 269 ? 7.845 -6.965 -2.555 1.00 97.81 269 MET A O 1
ATOM 2172 N N . THR A 1 270 ? 8.363 -6.487 -4.680 1.00 98.56 270 THR A N 1
ATOM 2173 C CA . THR A 1 270 ? 8.280 -5.038 -4.506 1.00 98.56 270 THR A CA 1
ATOM 2174 C C . THR A 1 270 ? 7.074 -4.491 -5.244 1.00 98.56 270 THR A C 1
ATOM 2176 O O . THR A 1 270 ? 6.855 -4.790 -6.416 1.00 98.56 270 THR A O 1
ATOM 2179 N N . PHE A 1 271 ? 6.346 -3.600 -4.586 1.00 98.44 271 PHE A N 1
ATOM 2180 C CA . PHE A 1 271 ? 5.333 -2.780 -5.228 1.00 98.44 271 PHE A CA 1
ATOM 2181 C C . PHE A 1 271 ? 5.709 -1.307 -5.115 1.00 98.44 271 PHE A C 1
ATOM 2183 O O . PHE A 1 271 ? 6.126 -0.855 -4.052 1.00 98.44 271 PHE A O 1
ATOM 2190 N N . THR A 1 272 ? 5.594 -0.546 -6.203 1.00 97.06 272 THR A N 1
ATOM 2191 C CA . THR A 1 272 ? 5.663 0.921 -6.145 1.00 97.06 272 THR A CA 1
ATOM 2192 C C . THR A 1 272 ? 4.601 1.535 -7.041 1.00 97.06 272 THR A C 1
ATOM 2194 O O . THR A 1 272 ? 4.241 0.975 -8.068 1.00 97.06 272 THR A O 1
ATOM 2197 N N . LYS A 1 273 ? 4.057 2.682 -6.646 1.00 94.44 273 LYS A N 1
ATOM 2198 C CA . LYS A 1 273 ? 3.020 3.372 -7.411 1.00 94.44 273 LYS A CA 1
ATOM 2199 C C . LYS A 1 273 ? 3.001 4.829 -7.003 1.00 94.44 273 LYS A C 1
ATOM 2201 O O . LYS A 1 273 ? 2.983 5.106 -5.806 1.00 94.44 273 LYS A O 1
ATOM 2206 N N . SER A 1 274 ? 2.974 5.738 -7.976 1.00 92.12 274 SER A N 1
ATOM 2207 C CA . SER A 1 274 ? 2.910 7.187 -7.736 1.00 92.12 274 SER A CA 1
ATOM 2208 C C . SER A 1 274 ? 3.979 7.676 -6.747 1.00 92.12 274 SER A C 1
ATOM 2210 O O . SER A 1 274 ? 3.715 8.490 -5.867 1.00 92.12 274 SER A O 1
ATOM 2212 N N . ALA A 1 275 ? 5.196 7.155 -6.888 1.00 91.12 275 ALA A N 1
ATOM 2213 C CA . ALA A 1 275 ? 6.333 7.349 -5.996 1.00 91.12 275 ALA A CA 1
ATOM 2214 C C . ALA A 1 275 ? 7.150 8.613 -6.323 1.00 91.12 275 ALA A C 1
ATOM 2216 O O . ALA A 1 275 ? 8.366 8.621 -6.137 1.00 91.12 275 ALA A O 1
ATOM 2217 N N . SER A 1 276 ? 6.515 9.664 -6.857 1.00 91.94 276 SER A N 1
ATOM 2218 C CA . SER A 1 276 ? 7.129 10.966 -7.179 1.00 91.94 276 SER A CA 1
ATOM 2219 C C . SER A 1 276 ? 8.449 10.886 -7.965 1.00 91.94 276 SER A C 1
ATOM 2221 O O . SER A 1 276 ? 9.300 11.759 -7.825 1.00 91.94 276 SER A O 1
ATOM 2223 N N . TYR A 1 277 ? 8.647 9.822 -8.757 1.00 94.81 277 TYR A N 1
ATOM 2224 C CA . TYR A 1 277 ? 9.882 9.544 -9.506 1.00 94.81 277 TYR A CA 1
ATOM 2225 C C . TYR A 1 277 ? 11.153 9.507 -8.628 1.00 94.81 277 TYR A C 1
ATOM 2227 O O . TYR A 1 277 ? 12.267 9.651 -9.130 1.00 94.81 277 TYR A O 1
ATOM 2235 N N . LEU A 1 278 ? 11.026 9.280 -7.311 1.00 95.12 278 LEU A N 1
ATOM 2236 C CA . LEU A 1 278 ? 12.140 9.383 -6.356 1.00 95.12 278 LEU A CA 1
ATOM 2237 C C . LEU A 1 278 ? 13.279 8.408 -6.684 1.00 95.12 278 LEU A C 1
ATOM 2239 O O . LEU A 1 278 ? 14.454 8.767 -6.612 1.00 95.12 278 LEU A O 1
ATOM 2243 N N . LEU A 1 279 ? 12.938 7.194 -7.126 1.00 97.31 279 LEU A N 1
ATOM 2244 C CA . LEU A 1 279 ? 13.906 6.144 -7.467 1.00 97.31 279 LEU A CA 1
ATOM 2245 C C . LEU A 1 279 ? 14.697 6.428 -8.757 1.00 97.31 279 LEU A C 1
ATOM 2247 O O . LEU A 1 279 ? 15.636 5.692 -9.077 1.00 97.31 279 LEU A O 1
ATOM 2251 N N . HIS A 1 280 ? 14.371 7.503 -9.482 1.00 96.88 280 HIS A N 1
ATOM 2252 C CA . HIS A 1 280 ? 15.147 7.977 -10.632 1.00 96.88 280 HIS A CA 1
ATOM 2253 C C . HIS A 1 280 ? 16.407 8.727 -10.198 1.00 96.88 280 HIS A C 1
ATOM 2255 O O . HIS A 1 280 ? 17.422 8.667 -10.894 1.00 96.88 280 HIS A O 1
ATOM 2261 N N . GLY A 1 281 ? 16.344 9.411 -9.053 1.00 93.31 281 GLY A N 1
ATOM 2262 C CA . GLY A 1 281 ? 17.427 10.235 -8.526 1.00 93.31 281 GLY A CA 1
ATOM 2263 C C . GLY A 1 281 ? 18.560 9.428 -7.888 1.00 93.31 281 GLY A C 1
ATOM 2264 O O . GLY A 1 281 ? 18.430 8.241 -7.581 1.00 93.31 281 GLY A O 1
ATOM 2265 N N . TYR A 1 282 ? 19.697 10.087 -7.665 1.00 94.38 282 TYR A N 1
ATOM 2266 C CA . TYR A 1 282 ? 20.848 9.493 -6.976 1.00 94.38 282 TYR A CA 1
ATOM 2267 C C . TYR A 1 282 ? 20.647 9.420 -5.454 1.00 94.38 282 TYR A C 1
ATOM 2269 O O . TYR A 1 282 ? 21.140 8.489 -4.837 1.00 94.38 282 TYR A O 1
ATOM 2277 N N . ASN A 1 283 ? 19.846 10.324 -4.878 1.00 96.12 283 ASN A N 1
ATOM 2278 C CA . ASN A 1 283 ? 19.568 10.423 -3.437 1.00 96.12 283 ASN A CA 1
ATOM 2279 C C . ASN A 1 283 ? 18.667 9.316 -2.860 1.00 96.12 283 ASN A C 1
ATOM 2281 O O . ASN A 1 283 ? 18.329 9.371 -1.680 1.00 96.12 283 ASN A O 1
ATOM 2285 N N . PHE A 1 284 ? 18.228 8.357 -3.673 1.00 97.06 284 PHE A N 1
ATOM 2286 C CA . PHE A 1 284 ? 17.408 7.216 -3.245 1.00 97.06 284 PHE A CA 1
ATOM 2287 C C . PHE A 1 284 ? 18.037 5.887 -3.683 1.00 97.06 284 PHE A C 1
ATOM 2289 O O . PHE A 1 284 ? 17.346 4.883 -3.890 1.00 97.06 284 PHE A O 1
ATOM 2296 N N . SER A 1 285 ? 19.360 5.879 -3.859 1.00 96.75 285 SER A N 1
ATOM 2297 C CA . SER A 1 285 ? 20.104 4.717 -4.337 1.00 96.75 285 SER A CA 1
ATOM 2298 C C . SER A 1 285 ? 20.017 3.538 -3.366 1.00 96.75 285 SER A C 1
ATOM 2300 O O . SER A 1 285 ? 19.898 2.400 -3.815 1.00 96.75 285 SER A O 1
ATOM 2302 N N . THR A 1 286 ? 19.962 3.786 -2.053 1.00 96.31 286 THR A N 1
ATOM 2303 C CA . THR A 1 286 ? 19.850 2.732 -1.033 1.00 96.31 286 THR A CA 1
ATOM 2304 C C . THR A 1 286 ? 18.577 1.916 -1.226 1.00 96.31 286 THR A C 1
ATOM 2306 O O . THR A 1 286 ? 18.628 0.688 -1.310 1.00 96.31 286 THR A O 1
ATOM 2309 N N . ILE A 1 287 ? 17.425 2.587 -1.342 1.00 97.38 287 ILE A N 1
ATOM 2310 C CA . ILE A 1 287 ? 16.140 1.906 -1.535 1.00 97.38 287 ILE A CA 1
ATOM 2311 C C . ILE A 1 287 ? 16.051 1.294 -2.929 1.00 97.38 287 ILE A C 1
ATOM 2313 O O . ILE A 1 287 ? 15.612 0.151 -3.043 1.00 97.38 287 ILE A O 1
ATOM 2317 N N . ARG A 1 288 ? 16.530 1.980 -3.977 1.00 98.06 288 ARG A N 1
ATOM 2318 C CA . ARG A 1 288 ? 16.596 1.398 -5.328 1.00 98.06 288 ARG A CA 1
ATOM 2319 C C . ARG A 1 288 ? 17.388 0.088 -5.332 1.00 98.06 288 ARG A C 1
ATOM 2321 O O . ARG A 1 288 ? 16.928 -0.894 -5.905 1.00 98.06 288 ARG A O 1
ATOM 2328 N N . ASN A 1 289 ? 18.528 0.042 -4.650 1.00 97.19 289 ASN A N 1
ATOM 2329 C CA . ASN A 1 289 ? 19.358 -1.157 -4.573 1.00 97.19 289 ASN A CA 1
ATOM 2330 C C . ASN A 1 289 ? 18.696 -2.269 -3.750 1.00 97.19 289 ASN A C 1
ATOM 2332 O O . ASN A 1 289 ? 18.839 -3.435 -4.098 1.00 97.19 289 ASN A O 1
ATOM 2336 N N . ILE A 1 290 ? 17.931 -1.943 -2.702 1.00 97.06 290 ILE A N 1
ATOM 2337 C CA . ILE A 1 290 ? 17.112 -2.942 -1.993 1.00 97.06 290 ILE A CA 1
ATOM 2338 C C . ILE A 1 290 ? 16.056 -3.529 -2.934 1.00 97.06 290 ILE A C 1
ATOM 2340 O O . ILE A 1 290 ? 15.902 -4.748 -2.976 1.00 97.06 290 ILE A O 1
ATOM 2344 N N . VAL A 1 291 ? 15.375 -2.688 -3.723 1.00 98.00 291 VAL A N 1
ATOM 2345 C CA . VAL A 1 291 ? 14.409 -3.153 -4.728 1.00 98.00 291 VAL A CA 1
ATOM 2346 C C . VAL A 1 291 ? 15.087 -4.073 -5.738 1.00 98.00 291 VAL A C 1
ATOM 2348 O O . VAL A 1 291 ? 14.600 -5.168 -5.957 1.00 98.00 291 VAL A O 1
ATOM 2351 N N . LEU A 1 292 ? 16.217 -3.685 -6.326 1.00 97.62 292 LEU A N 1
ATOM 2352 C CA . LEU A 1 292 ? 16.882 -4.493 -7.353 1.00 97.62 292 LEU A CA 1
ATOM 2353 C C . LEU A 1 292 ? 17.490 -5.789 -6.781 1.00 97.62 292 LEU A C 1
ATOM 2355 O O . LEU A 1 292 ? 17.378 -6.864 -7.370 1.00 97.62 292 LEU A O 1
ATOM 2359 N N . ASN A 1 293 ? 18.098 -5.735 -5.599 1.00 96.31 293 ASN A N 1
ATOM 2360 C CA . ASN A 1 293 ? 18.917 -6.846 -5.115 1.00 96.31 293 ASN A CA 1
ATOM 2361 C C . ASN A 1 293 ? 18.153 -7.802 -4.195 1.00 96.31 293 ASN A C 1
ATOM 2363 O O . ASN A 1 293 ? 18.506 -8.975 -4.123 1.00 96.31 293 ASN A O 1
ATOM 2367 N N . ASN A 1 294 ? 17.092 -7.356 -3.514 1.00 95.81 294 ASN A N 1
ATOM 2368 C CA . ASN A 1 294 ? 16.458 -8.125 -2.434 1.00 95.81 294 ASN A CA 1
ATOM 2369 C C . ASN A 1 294 ? 14.975 -8.433 -2.657 1.00 95.81 294 ASN A C 1
ATOM 2371 O O . ASN A 1 294 ? 14.244 -8.655 -1.692 1.00 95.81 294 ASN A O 1
ATOM 2375 N N . THR A 1 295 ? 14.550 -8.469 -3.915 1.00 96.19 295 THR A N 1
ATOM 2376 C CA . THR A 1 295 ? 13.201 -8.864 -4.325 1.00 96.19 295 THR A CA 1
ATOM 2377 C C . THR A 1 295 ? 13.273 -9.883 -5.468 1.00 96.19 295 THR A C 1
ATOM 2379 O O . THR A 1 295 ? 14.279 -9.909 -6.184 1.00 96.19 295 THR A O 1
ATOM 2382 N N . SER A 1 296 ? 12.251 -10.720 -5.635 1.00 95.38 296 SER A N 1
ATOM 2383 C CA . SER A 1 296 ? 12.113 -11.677 -6.747 1.00 95.38 296 SER A CA 1
ATOM 2384 C C . SER A 1 296 ? 11.349 -11.087 -7.935 1.00 95.38 296 SER A C 1
ATOM 2386 O O . SER A 1 296 ? 11.632 -11.417 -9.088 1.00 95.38 296 SER A O 1
ATOM 2388 N N . ALA A 1 297 ? 10.414 -10.175 -7.663 1.00 97.56 297 ALA A N 1
ATOM 2389 C CA . ALA A 1 297 ? 9.600 -9.515 -8.670 1.00 97.56 297 ALA A CA 1
ATOM 2390 C C . ALA A 1 297 ? 9.216 -8.086 -8.266 1.00 97.56 297 ALA A C 1
ATOM 2392 O O . ALA A 1 297 ? 9.226 -7.729 -7.086 1.00 97.56 297 ALA A O 1
ATOM 2393 N N . VAL A 1 298 ? 8.866 -7.264 -9.256 1.00 98.50 298 VAL A N 1
ATOM 2394 C CA . VAL A 1 298 ? 8.419 -5.880 -9.076 1.00 98.50 298 VAL A CA 1
ATOM 2395 C C . VAL A 1 298 ? 7.168 -5.619 -9.903 1.00 98.50 298 VAL A C 1
ATOM 2397 O O . VAL A 1 298 ? 7.144 -5.922 -11.094 1.00 98.50 298 VAL A O 1
ATOM 2400 N N . VAL A 1 299 ? 6.157 -5.001 -9.293 1.00 98.56 299 VAL A N 1
ATOM 2401 C CA . VAL A 1 299 ? 5.054 -4.341 -10.008 1.00 98.56 299 VAL A CA 1
ATOM 2402 C C . VAL A 1 299 ? 5.155 -2.847 -9.747 1.00 98.56 299 VAL A C 1
ATOM 2404 O O . VAL A 1 299 ? 5.225 -2.418 -8.592 1.00 98.56 299 VAL A O 1
ATOM 2407 N N . GLN A 1 300 ? 5.186 -2.042 -10.804 1.00 98.31 300 GLN A N 1
ATOM 2408 C CA . GLN A 1 300 ? 5.255 -0.592 -10.657 1.00 98.31 300 GLN A CA 1
ATOM 2409 C C . GLN A 1 300 ? 4.639 0.182 -11.815 1.00 98.31 300 GLN A C 1
ATOM 2411 O O . GLN A 1 300 ? 4.471 -0.359 -12.902 1.00 98.31 300 GLN A O 1
ATOM 2416 N N . ASP A 1 301 ? 4.346 1.463 -11.598 1.00 96.69 301 ASP A N 1
ATOM 2417 C CA . ASP A 1 301 ? 4.206 2.424 -12.694 1.00 96.69 301 ASP A CA 1
ATOM 2418 C C . ASP A 1 301 ? 5.582 2.985 -13.097 1.00 96.69 301 ASP A C 1
ATOM 2420 O O . ASP A 1 301 ? 6.640 2.591 -12.592 1.00 96.69 301 ASP A O 1
ATOM 2424 N N . ASP A 1 302 ? 5.580 3.931 -14.028 1.00 95.94 302 ASP A N 1
ATOM 2425 C CA . ASP A 1 302 ? 6.772 4.614 -14.526 1.00 95.94 302 ASP A CA 1
ATOM 2426 C C . ASP A 1 302 ? 7.486 5.487 -13.479 1.00 95.94 302 ASP A C 1
ATOM 2428 O O . ASP A 1 302 ? 8.604 5.957 -13.713 1.00 95.94 302 ASP A O 1
ATOM 2432 N N . THR A 1 303 ? 6.874 5.681 -12.311 1.00 96.31 303 THR A N 1
ATOM 2433 C CA . THR A 1 303 ? 7.434 6.467 -11.205 1.00 96.31 303 THR A CA 1
ATOM 2434 C C . THR A 1 303 ? 8.385 5.664 -10.313 1.00 96.31 303 THR A C 1
ATOM 2436 O O . THR A 1 303 ? 9.113 6.253 -9.512 1.00 96.31 303 THR A O 1
ATOM 2439 N N . GLY A 1 304 ? 8.377 4.332 -10.442 1.00 97.56 304 GLY A N 1
ATOM 2440 C CA . GLY A 1 304 ? 9.244 3.418 -9.704 1.00 97.56 304 GLY A CA 1
ATOM 2441 C C . GLY A 1 304 ? 10.704 3.453 -10.170 1.00 97.56 304 GLY A C 1
ATOM 2442 O O . GLY A 1 304 ? 11.221 4.474 -10.626 1.00 97.56 304 GLY A O 1
ATOM 2443 N N . VAL A 1 305 ? 11.408 2.326 -10.049 1.00 98.44 305 VAL A N 1
ATOM 2444 C CA . VAL A 1 305 ? 12.796 2.225 -10.529 1.00 98.44 305 VAL A CA 1
ATOM 2445 C C . VAL A 1 305 ? 12.817 2.367 -12.062 1.00 98.44 305 VAL A C 1
ATOM 2447 O O . VAL A 1 305 ? 12.047 1.681 -12.732 1.00 98.44 305 VAL A O 1
ATOM 2450 N N . PRO A 1 306 ? 13.675 3.217 -12.654 1.00 98.12 306 PRO A N 1
ATOM 2451 C CA . PRO A 1 306 ? 13.691 3.402 -14.104 1.00 98.12 306 PRO A CA 1
ATOM 2452 C C . PRO A 1 306 ? 13.909 2.105 -14.897 1.00 98.12 306 PRO A C 1
ATOM 2454 O O . PRO A 1 306 ? 14.737 1.276 -14.522 1.00 98.12 306 PRO A O 1
ATOM 2457 N N . TYR A 1 307 ? 13.241 1.981 -16.043 1.00 98.38 307 TYR A N 1
ATOM 2458 C CA . TYR A 1 307 ? 13.293 0.837 -16.958 1.00 98.38 307 TYR A CA 1
ATOM 2459 C C . TYR A 1 307 ? 14.723 0.426 -17.338 1.00 98.38 307 TYR A C 1
ATOM 2461 O O . TYR A 1 307 ? 15.024 -0.768 -17.369 1.00 98.38 307 TYR A O 1
ATOM 2469 N N . ARG A 1 308 ? 15.637 1.391 -17.519 1.00 97.69 308 ARG A N 1
ATOM 2470 C CA . ARG A 1 308 ? 17.074 1.141 -17.748 1.00 97.69 308 ARG A CA 1
ATOM 2471 C C . ARG A 1 308 ? 17.747 0.218 -16.728 1.00 97.69 308 ARG A C 1
ATOM 2473 O O . ARG A 1 308 ? 18.733 -0.410 -17.084 1.00 97.69 308 ARG A O 1
ATOM 2480 N N . PHE A 1 309 ? 17.254 0.135 -15.490 1.00 97.69 309 PHE A N 1
ATOM 2481 C CA . PHE A 1 309 ? 17.809 -0.767 -14.471 1.00 97.69 309 PHE A CA 1
ATOM 2482 C C . PHE A 1 309 ? 17.292 -2.207 -14.594 1.00 97.69 309 PHE A C 1
ATOM 2484 O O . PHE A 1 309 ? 17.866 -3.111 -13.993 1.00 97.69 309 PHE A O 1
ATOM 2491 N N . TYR A 1 310 ? 16.217 -2.427 -15.354 1.00 98.06 310 TYR A N 1
ATOM 2492 C CA . TYR A 1 310 ? 15.600 -3.738 -15.534 1.00 98.06 310 TYR A CA 1
ATOM 2493 C C . TYR A 1 310 ? 15.895 -4.357 -16.899 1.00 98.06 310 TYR A C 1
ATOM 2495 O O . TYR A 1 310 ? 16.103 -5.564 -16.970 1.00 98.06 310 TYR A O 1
ATOM 2503 N N . LYS A 1 311 ? 15.924 -3.545 -17.964 1.00 94.75 311 LYS A N 1
ATOM 2504 C CA . LYS A 1 311 ? 15.850 -3.990 -19.368 1.00 94.75 311 LYS A CA 1
ATOM 2505 C C . LYS A 1 311 ? 16.822 -5.113 -19.777 1.00 94.75 311 LYS A C 1
ATOM 2507 O O . LYS A 1 311 ? 16.458 -5.916 -20.627 1.00 94.75 311 LYS A O 1
ATOM 2512 N N . ASP A 1 312 ? 18.003 -5.196 -19.160 1.00 92.88 312 ASP A N 1
ATOM 2513 C CA . ASP A 1 312 ? 19.037 -6.178 -19.525 1.00 92.88 312 ASP A CA 1
ATOM 2514 C C . ASP A 1 312 ? 19.094 -7.373 -18.551 1.00 92.88 312 ASP A C 1
ATOM 2516 O O . ASP A 1 312 ? 19.406 -8.503 -18.936 1.00 92.88 312 ASP A O 1
ATOM 2520 N N . GLN A 1 313 ? 18.743 -7.150 -17.281 1.00 94.88 313 GLN A N 1
ATOM 2521 C CA . GLN A 1 313 ? 18.942 -8.107 -16.181 1.00 94.88 313 GLN A CA 1
ATOM 2522 C C . GLN A 1 313 ? 17.646 -8.813 -15.745 1.00 94.88 313 GLN A C 1
ATOM 2524 O O . GLN A 1 313 ? 17.689 -9.786 -15.000 1.00 94.88 313 GLN A O 1
ATOM 2529 N N . TRP A 1 314 ? 16.487 -8.332 -16.200 1.00 97.94 314 TRP A N 1
ATOM 2530 C CA . TRP A 1 314 ? 15.170 -8.805 -15.774 1.00 97.94 314 TRP A CA 1
ATOM 2531 C C . TRP A 1 314 ? 14.289 -9.146 -16.968 1.00 97.94 314 TRP A C 1
ATOM 2533 O O . TRP A 1 314 ? 14.442 -8.602 -18.060 1.00 97.94 314 TRP A O 1
ATOM 2543 N N . ASN A 1 315 ? 13.306 -10.004 -16.726 1.00 97.56 315 ASN A N 1
ATOM 2544 C CA . ASN A 1 315 ? 12.203 -10.241 -17.642 1.00 97.56 315 ASN A CA 1
ATOM 2545 C C . ASN A 1 315 ? 11.128 -9.181 -17.384 1.00 97.56 315 ASN A C 1
ATOM 2547 O O . ASN A 1 315 ? 10.421 -9.236 -16.374 1.00 97.56 315 ASN A O 1
ATOM 2551 N N . VAL A 1 316 ? 11.033 -8.187 -18.270 1.00 98.00 316 VAL A N 1
ATOM 2552 C CA . VAL A 1 316 ? 10.102 -7.058 -18.128 1.00 98.00 316 VAL A CA 1
ATOM 2553 C C . VAL A 1 316 ? 8.924 -7.220 -19.076 1.00 98.00 316 VAL A C 1
ATOM 2555 O O . VAL A 1 316 ? 9.107 -7.325 -20.286 1.00 98.00 316 VAL A O 1
ATOM 2558 N N . LYS A 1 317 ? 7.709 -7.169 -18.528 1.00 98.12 317 LYS A N 1
ATOM 2559 C CA . LYS A 1 317 ? 6.465 -7.097 -19.294 1.00 98.12 317 LYS A CA 1
ATOM 2560 C C . LYS A 1 317 ? 5.777 -5.762 -19.043 1.00 98.12 317 LYS A C 1
ATOM 2562 O O . LYS A 1 317 ? 5.644 -5.329 -17.896 1.00 98.12 317 LYS A O 1
ATOM 2567 N N . LEU A 1 318 ? 5.373 -5.108 -20.126 1.00 98.38 318 LEU A N 1
ATOM 2568 C CA . LEU A 1 318 ? 4.756 -3.786 -20.106 1.00 98.38 318 LEU A CA 1
ATOM 2569 C C . LEU A 1 318 ? 3.261 -3.892 -20.396 1.00 98.38 318 LEU A C 1
ATOM 2571 O O . LEU A 1 318 ? 2.834 -4.718 -21.204 1.00 98.38 318 LEU A O 1
ATOM 2575 N N . TYR A 1 319 ? 2.484 -3.019 -19.762 1.00 98.31 319 TYR A N 1
ATOM 2576 C CA . TYR A 1 319 ? 1.043 -2.924 -19.959 1.00 98.31 319 TYR A CA 1
ATOM 2577 C C . TYR A 1 319 ? 0.584 -1.470 -20.038 1.00 98.31 319 TYR A C 1
ATOM 2579 O O . TYR A 1 319 ? 1.169 -0.580 -19.413 1.00 98.31 319 TYR A O 1
ATOM 2587 N N . GLY A 1 320 ? -0.510 -1.250 -20.762 1.00 97.06 320 GLY A N 1
ATOM 2588 C CA . GLY A 1 320 ? -1.154 0.050 -20.898 1.00 97.06 320 GLY A CA 1
ATOM 2589 C C . GLY A 1 320 ? -0.454 0.959 -21.903 1.00 97.06 320 GLY A C 1
ATOM 2590 O O . GLY A 1 320 ? -0.060 0.526 -22.984 1.00 97.06 320 GLY A O 1
ATOM 2591 N N . LYS A 1 321 ? -0.341 2.243 -21.564 1.00 96.25 321 LYS A N 1
ATOM 2592 C CA . LYS A 1 321 ? 0.222 3.282 -22.432 1.00 96.25 321 LYS A CA 1
ATOM 2593 C C . LYS A 1 321 ? 1.184 4.149 -21.636 1.00 96.25 321 LYS A C 1
ATOM 2595 O O . LYS A 1 321 ? 0.824 4.655 -20.576 1.00 96.25 321 LYS A O 1
ATOM 2600 N N . TYR A 1 322 ? 2.380 4.372 -22.171 1.00 96.06 322 TYR A N 1
ATOM 2601 C CA . TYR A 1 322 ? 3.323 5.321 -21.591 1.00 96.06 322 TYR A CA 1
ATOM 2602 C C . TYR A 1 322 ? 3.105 6.729 -22.134 1.00 96.06 322 TYR A C 1
ATOM 2604 O O . TYR A 1 322 ? 2.895 6.936 -23.331 1.00 96.06 322 TYR A O 1
ATOM 2612 N N . ALA A 1 323 ? 3.175 7.708 -21.241 1.00 92.94 323 ALA A N 1
ATOM 2613 C CA . ALA A 1 323 ? 3.055 9.114 -21.568 1.00 92.94 323 ALA A CA 1
ATOM 2614 C C . ALA A 1 323 ? 4.137 9.923 -20.865 1.00 92.94 323 ALA A C 1
ATOM 2616 O O . ALA A 1 323 ? 4.836 9.443 -19.976 1.00 92.94 323 ALA A O 1
ATOM 2617 N N . ARG A 1 324 ? 4.283 11.180 -21.287 1.00 93.56 324 ARG A N 1
ATOM 2618 C CA . ARG A 1 324 ? 5.140 12.112 -20.561 1.00 93.56 324 ARG A CA 1
ATOM 2619 C C . ARG A 1 324 ? 4.597 12.300 -19.142 1.00 93.56 324 ARG A C 1
ATOM 2621 O O . ARG A 1 324 ? 3.395 12.550 -19.029 1.00 93.56 324 ARG A O 1
ATOM 2628 N N . PRO A 1 325 ? 5.471 12.270 -18.117 1.00 93.56 325 PRO A N 1
ATOM 2629 C CA . PRO A 1 325 ? 5.088 12.584 -16.751 1.00 93.56 325 PRO A CA 1
ATOM 2630 C C . PRO A 1 325 ? 4.287 13.880 -16.645 1.00 93.56 325 PRO A C 1
ATOM 2632 O O . PRO A 1 325 ? 4.456 14.816 -17.435 1.00 93.56 325 PRO A O 1
ATOM 2635 N N . VAL A 1 326 ? 3.444 13.951 -15.617 1.00 89.81 326 VAL A N 1
ATOM 2636 C CA . VAL A 1 326 ? 2.675 15.157 -15.292 1.00 89.81 326 VAL A CA 1
ATOM 2637 C C . VAL A 1 326 ? 3.601 16.348 -15.003 1.00 89.81 326 VAL A C 1
ATOM 2639 O O . VAL A 1 326 ? 4.789 16.183 -14.729 1.00 89.81 326 VAL A O 1
ATOM 2642 N N . ARG A 1 327 ? 3.057 17.571 -15.070 1.00 88.75 327 ARG A N 1
ATOM 2643 C CA . ARG A 1 327 ? 3.827 18.832 -15.067 1.00 88.75 327 ARG A CA 1
ATOM 2644 C C . ARG A 1 327 ? 4.860 18.946 -13.939 1.00 88.75 327 ARG A C 1
ATOM 2646 O O . ARG A 1 327 ? 5.937 19.480 -14.185 1.00 88.75 327 ARG A O 1
ATOM 2653 N N . ASP A 1 328 ? 4.546 18.431 -12.757 1.00 87.19 328 ASP A N 1
ATOM 2654 C CA . ASP A 1 328 ? 5.408 18.521 -11.573 1.00 87.19 328 ASP A CA 1
ATOM 2655 C C . ASP A 1 328 ? 6.624 17.571 -11.646 1.00 87.19 328 ASP A C 1
ATOM 2657 O O . ASP A 1 328 ? 7.580 17.715 -10.888 1.00 87.19 328 ASP A O 1
ATOM 2661 N N . PHE A 1 329 ? 6.624 16.626 -12.594 1.00 92.19 329 PHE A N 1
ATOM 2662 C CA . PHE A 1 329 ? 7.615 15.555 -12.716 1.00 92.19 329 PHE A CA 1
ATOM 2663 C C . PHE A 1 329 ? 8.214 15.427 -14.122 1.00 92.19 329 PHE A C 1
ATOM 2665 O O . PHE A 1 329 ? 8.623 14.341 -14.527 1.00 92.19 329 PHE A O 1
ATOM 2672 N N . LYS A 1 330 ? 8.307 16.524 -14.888 1.00 89.38 330 LYS A N 1
ATOM 2673 C CA . LYS A 1 330 ? 8.838 16.513 -16.273 1.00 89.38 330 LYS A CA 1
ATOM 2674 C C . LYS A 1 330 ? 10.198 15.808 -16.422 1.00 89.38 330 LYS A C 1
ATOM 2676 O O . LYS A 1 330 ? 10.470 15.240 -17.476 1.00 89.38 330 LYS A O 1
ATOM 2681 N N . TYR A 1 331 ? 11.029 15.822 -15.378 1.00 90.44 331 TYR A N 1
ATOM 2682 C CA . TYR A 1 331 ? 12.335 15.155 -15.339 1.00 90.44 331 TYR A CA 1
ATOM 2683 C C . TYR A 1 331 ? 12.260 13.618 -15.330 1.00 90.44 331 TYR A C 1
ATOM 2685 O O . TYR A 1 331 ? 13.252 12.963 -15.631 1.00 90.44 331 TYR A O 1
ATOM 2693 N N . GLY A 1 332 ? 11.105 13.032 -15.007 1.00 94.19 332 GLY A N 1
ATOM 2694 C CA . GLY A 1 332 ? 10.899 11.584 -14.921 1.00 94.19 332 GLY A CA 1
ATOM 2695 C C . GLY A 1 332 ? 10.700 10.880 -16.267 1.00 94.19 332 GLY A C 1
ATOM 2696 O O . GLY A 1 332 ? 10.371 9.695 -16.295 1.00 94.19 332 GLY A O 1
ATOM 2697 N N . PHE A 1 333 ? 10.827 11.594 -17.393 1.00 96.75 333 PHE A N 1
ATOM 2698 C CA . PHE A 1 333 ? 10.609 11.009 -18.714 1.00 96.75 333 PHE A CA 1
ATOM 2699 C C . PHE A 1 333 ? 11.725 10.023 -19.076 1.00 96.75 333 PHE A C 1
ATOM 2701 O O . PHE A 1 333 ? 12.906 10.365 -19.090 1.00 96.75 333 PHE A O 1
ATOM 2708 N N . GLN A 1 334 ? 11.335 8.807 -19.444 1.00 97.56 334 GLN A N 1
ATOM 2709 C CA . GLN A 1 334 ? 12.235 7.705 -19.761 1.00 97.56 334 GLN A CA 1
ATOM 2710 C C . GLN A 1 334 ? 12.234 7.464 -21.274 1.00 97.56 334 GLN A C 1
ATOM 2712 O O . GLN A 1 334 ? 11.283 6.910 -21.831 1.00 97.56 334 GLN A O 1
ATOM 2717 N N . ARG A 1 335 ? 13.291 7.917 -21.964 1.00 97.38 335 ARG A N 1
ATOM 2718 C CA . ARG A 1 335 ? 13.405 7.810 -23.435 1.00 97.38 335 ARG A CA 1
ATOM 2719 C C . ARG A 1 335 ? 13.398 6.357 -23.913 1.00 97.38 335 ARG A C 1
ATOM 2721 O O . ARG A 1 335 ? 12.752 6.043 -24.907 1.00 97.38 335 ARG A O 1
ATOM 2728 N N . ASP A 1 336 ? 14.091 5.490 -23.190 1.00 97.56 336 ASP A N 1
ATOM 2729 C CA . ASP A 1 336 ? 14.191 4.054 -23.441 1.00 97.56 336 ASP A CA 1
ATOM 2730 C C . ASP A 1 336 ? 12.864 3.322 -23.195 1.00 97.56 336 ASP A C 1
ATOM 2732 O O . ASP A 1 336 ? 12.453 2.520 -24.033 1.00 97.56 336 ASP A O 1
ATOM 2736 N N . LEU A 1 337 ? 12.148 3.650 -22.114 1.00 98.12 337 LEU A N 1
ATOM 2737 C CA . LEU A 1 337 ? 10.801 3.124 -21.866 1.00 98.12 337 LEU A CA 1
ATOM 2738 C C . LEU A 1 337 ? 9.827 3.565 -22.966 1.00 98.12 337 LEU A C 1
ATOM 2740 O O . LEU A 1 337 ? 9.081 2.749 -23.498 1.00 98.12 337 LEU A O 1
ATOM 2744 N N . ASN A 1 338 ? 9.868 4.841 -23.362 1.00 97.88 338 ASN A N 1
ATOM 2745 C CA . ASN A 1 338 ? 9.048 5.356 -24.457 1.00 97.88 338 ASN A CA 1
ATOM 2746 C C . ASN A 1 338 ? 9.341 4.656 -25.785 1.00 97.88 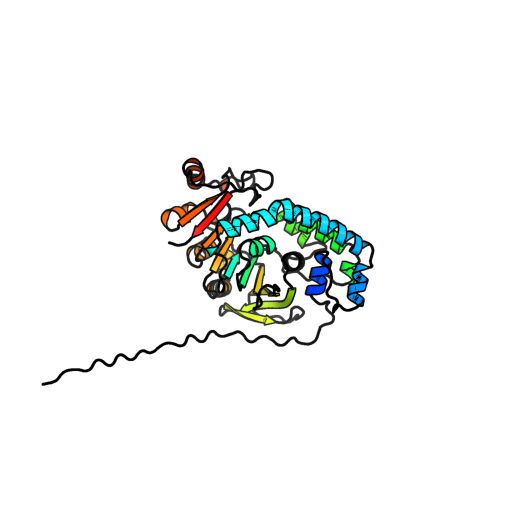338 ASN A C 1
ATOM 2748 O O . ASN A 1 338 ? 8.410 4.325 -26.516 1.00 97.88 338 ASN A O 1
ATOM 2752 N N . GLN A 1 339 ? 10.618 4.420 -26.097 1.00 97.88 339 GLN A N 1
ATOM 2753 C CA . GLN A 1 339 ? 10.988 3.663 -27.286 1.00 97.88 339 GLN A CA 1
ATOM 2754 C C . GLN A 1 339 ? 10.428 2.242 -27.214 1.00 97.88 339 GLN A C 1
ATOM 2756 O O . GLN A 1 339 ? 9.805 1.795 -28.174 1.00 97.88 339 GLN A O 1
ATOM 2761 N N . ARG A 1 340 ? 10.565 1.567 -26.064 1.00 97.69 340 ARG A N 1
ATOM 2762 C CA . ARG A 1 340 ? 10.032 0.215 -25.874 1.00 97.69 340 ARG A CA 1
ATOM 2763 C C . ARG A 1 340 ? 8.515 0.160 -26.057 1.00 97.69 340 ARG A C 1
ATOM 2765 O O . ARG A 1 340 ? 8.041 -0.723 -26.758 1.00 97.69 340 ARG A O 1
ATOM 2772 N N . PHE A 1 341 ? 7.762 1.122 -25.521 1.00 97.75 341 PHE A N 1
ATOM 2773 C CA . PHE A 1 341 ? 6.307 1.197 -25.720 1.00 97.75 341 PHE A CA 1
ATOM 2774 C C . PHE A 1 341 ? 5.883 1.416 -27.182 1.00 97.75 341 PHE A C 1
ATOM 2776 O O . PHE A 1 341 ? 4.770 1.054 -27.552 1.00 97.75 341 PHE A O 1
ATOM 2783 N N . ARG A 1 342 ? 6.739 2.012 -28.022 1.00 97.00 342 ARG A N 1
ATOM 2784 C CA . ARG A 1 342 ? 6.457 2.215 -29.455 1.00 97.00 342 ARG A CA 1
ATOM 2785 C C . ARG A 1 342 ? 6.760 0.975 -30.295 1.00 97.00 342 ARG A C 1
ATOM 2787 O O . ARG A 1 342 ? 6.070 0.721 -31.287 1.00 97.00 342 ARG A O 1
ATOM 2794 N N . THR A 1 343 ? 7.802 0.233 -29.926 1.00 97.38 343 THR A N 1
ATOM 2795 C CA . THR A 1 343 ? 8.310 -0.887 -30.725 1.00 97.38 343 THR A CA 1
ATOM 2796 C C . THR A 1 343 ? 7.751 -2.241 -30.302 1.00 97.38 343 THR A C 1
ATOM 2798 O O . THR A 1 343 ? 7.553 -3.094 -31.162 1.00 97.38 343 THR A O 1
ATOM 2801 N N . ASP A 1 344 ? 7.453 -2.445 -29.020 1.00 96.94 344 ASP A N 1
ATOM 2802 C CA . ASP A 1 344 ? 6.958 -3.720 -28.500 1.00 96.94 344 ASP A CA 1
ATOM 2803 C C . ASP A 1 344 ? 5.468 -3.914 -28.812 1.00 96.94 344 ASP A C 1
ATOM 2805 O O . ASP A 1 344 ? 4.600 -3.214 -28.292 1.00 96.94 344 ASP A O 1
ATOM 2809 N N . LYS A 1 345 ? 5.172 -4.885 -29.681 1.00 95.81 345 LYS A N 1
ATOM 2810 C CA . LYS A 1 345 ? 3.805 -5.209 -30.112 1.00 95.81 345 LYS A CA 1
ATOM 2811 C C . LYS A 1 345 ? 3.073 -6.162 -29.164 1.00 95.81 345 LYS A C 1
ATOM 2813 O O . LYS A 1 345 ? 1.891 -6.409 -29.362 1.00 95.81 345 LYS A O 1
ATOM 2818 N N . THR A 1 346 ? 3.745 -6.675 -28.132 1.00 96.25 346 THR A N 1
ATOM 2819 C CA . THR A 1 346 ? 3.159 -7.612 -27.156 1.00 96.25 346 THR A CA 1
ATOM 2820 C C . THR A 1 346 ? 2.487 -6.911 -25.971 1.00 96.25 346 THR A C 1
ATOM 2822 O O . THR A 1 346 ? 1.857 -7.562 -25.134 1.00 96.25 346 THR A O 1
ATOM 2825 N N . ILE A 1 347 ? 2.609 -5.582 -25.891 1.00 97.88 347 ILE A N 1
ATOM 2826 C CA . ILE A 1 347 ? 2.051 -4.767 -24.810 1.00 97.88 347 ILE A CA 1
ATOM 2827 C C . ILE A 1 347 ? 0.527 -4.839 -24.842 1.00 97.88 347 ILE A C 1
ATOM 2829 O O . ILE A 1 347 ? -0.121 -4.357 -25.771 1.00 97.88 347 ILE A O 1
ATOM 2833 N N . LYS A 1 348 ? -0.052 -5.401 -23.781 1.00 97.19 348 LYS A N 1
ATOM 2834 C CA . LYS A 1 348 ? -1.505 -5.467 -23.613 1.00 97.19 348 LYS A CA 1
ATOM 2835 C C . LYS A 1 348 ? -2.039 -4.162 -23.008 1.00 97.19 348 LYS A C 1
ATOM 2837 O O . LYS A 1 348 ? -1.381 -3.582 -22.137 1.00 97.19 348 LYS A O 1
ATOM 2842 N N . PRO A 1 349 ? -3.235 -3.698 -23.404 1.00 95.75 349 PRO A N 1
ATOM 2843 C CA . PRO A 1 349 ? -3.875 -2.561 -22.755 1.00 95.75 349 PRO A CA 1
ATOM 2844 C C . PRO A 1 349 ? -4.289 -2.898 -21.313 1.00 95.75 349 PRO A C 1
ATOM 2846 O O . PRO A 1 349 ? -4.410 -4.063 -20.938 1.00 95.75 349 PRO A O 1
ATOM 2849 N N . ILE A 1 350 ? -4.551 -1.859 -20.520 1.00 94.81 350 ILE A N 1
ATOM 2850 C CA . ILE A 1 350 ? -5.244 -1.962 -19.229 1.00 94.81 350 ILE A CA 1
ATOM 2851 C C . ILE A 1 350 ? -6.498 -1.097 -19.276 1.00 94.81 350 ILE A C 1
ATOM 2853 O O . ILE A 1 350 ? -6.509 -0.043 -19.909 1.00 94.81 350 ILE A O 1
ATOM 2857 N N . ASP A 1 351 ? -7.553 -1.539 -18.604 1.00 91.81 351 ASP A N 1
ATOM 2858 C CA . ASP A 1 351 ? -8.867 -0.891 -18.601 1.00 91.81 351 ASP A CA 1
ATOM 2859 C C . ASP A 1 351 ? -9.198 -0.220 -17.253 1.00 91.81 351 ASP A C 1
ATOM 2861 O O . ASP A 1 351 ? -10.341 0.179 -17.001 1.00 91.81 351 ASP A O 1
ATOM 2865 N N . PHE A 1 352 ? -8.190 -0.080 -16.390 1.00 92.00 352 PHE A N 1
ATOM 2866 C CA . PHE A 1 352 ? -8.232 0.624 -15.114 1.00 92.00 352 PHE A CA 1
ATOM 2867 C C . PHE A 1 352 ? -7.090 1.640 -15.026 1.00 92.00 352 PHE A C 1
ATOM 2869 O O . PHE A 1 352 ? -6.076 1.537 -15.713 1.00 92.00 352 PHE A O 1
ATOM 2876 N N . THR A 1 353 ? -7.251 2.634 -14.155 1.00 88.81 353 THR A N 1
ATOM 2877 C CA . THR A 1 353 ? -6.249 3.686 -13.978 1.00 88.81 353 THR A CA 1
ATOM 2878 C C . THR A 1 353 ? -5.223 3.332 -12.911 1.00 88.81 353 THR A C 1
ATOM 2880 O O . THR A 1 353 ? -5.552 2.777 -11.854 1.00 88.81 353 THR A O 1
ATOM 2883 N N . PHE A 1 354 ? -3.966 3.673 -13.181 1.00 88.81 354 PHE A N 1
ATOM 2884 C CA . PHE A 1 354 ? -2.821 3.319 -12.357 1.00 88.81 354 PHE A CA 1
ATOM 2885 C C . PHE A 1 354 ? -1.739 4.407 -12.462 1.00 88.81 354 PHE A C 1
ATOM 2887 O O . PHE A 1 354 ? -1.309 4.756 -13.559 1.00 88.81 354 PHE A O 1
ATOM 2894 N N . GLY A 1 355 ? -1.313 4.961 -11.325 1.00 89.06 355 GLY A N 1
ATOM 2895 C CA . GLY A 1 355 ? -0.309 6.028 -11.288 1.00 89.06 355 GLY A CA 1
ATOM 2896 C C . GLY A 1 355 ? -0.877 7.448 -11.432 1.00 89.06 355 GLY A C 1
ATOM 2897 O O . GLY A 1 355 ? -2.085 7.674 -11.319 1.00 89.06 355 GLY A O 1
ATOM 2898 N N . TYR A 1 356 ? -0.000 8.421 -11.712 1.00 88.62 356 TYR A N 1
ATOM 2899 C CA . TYR A 1 356 ? -0.366 9.844 -11.801 1.00 88.62 356 TYR A CA 1
ATOM 2900 C C . TYR A 1 356 ? -1.312 10.192 -12.954 1.00 88.62 356 TYR A C 1
ATOM 2902 O O . TYR A 1 356 ? -1.983 11.216 -12.892 1.00 88.62 356 TYR A O 1
ATOM 2910 N N . HIS A 1 357 ? -1.421 9.352 -13.982 1.00 87.25 357 HIS A N 1
ATOM 2911 C CA . HIS A 1 357 ? -2.277 9.579 -15.150 1.00 87.25 357 HIS A CA 1
ATOM 2912 C C . HIS A 1 357 ? -3.743 9.159 -14.937 1.00 87.25 357 HIS A C 1
ATOM 2914 O O . HIS A 1 357 ? -4.430 8.762 -15.877 1.00 87.25 357 HIS A O 1
ATOM 2920 N N . TRP A 1 358 ? -4.250 9.283 -13.708 1.00 81.19 358 TRP A N 1
ATOM 2921 C CA . TRP A 1 358 ? -5.544 8.743 -13.274 1.00 81.19 358 TRP A CA 1
ATOM 2922 C C . TRP A 1 358 ? -6.792 9.326 -13.946 1.00 81.19 358 TRP A C 1
ATOM 2924 O O . TRP A 1 358 ? -7.858 8.720 -13.855 1.00 81.19 358 TRP A O 1
ATOM 2934 N N . TRP A 1 359 ? -6.683 10.495 -14.579 1.00 78.69 359 TRP A N 1
ATOM 2935 C CA . TRP A 1 359 ? -7.763 11.135 -15.344 1.00 78.69 359 TRP A CA 1
ATOM 2936 C C . TRP A 1 359 ? -7.674 10.860 -16.851 1.00 78.69 359 TRP A C 1
ATOM 2938 O O . TRP A 1 359 ? -8.442 11.418 -17.628 1.00 78.69 359 TRP A O 1
ATOM 2948 N N . THR A 1 360 ? -6.719 10.032 -17.274 1.00 82.31 360 THR A N 1
ATOM 2949 C CA . THR A 1 360 ? -6.480 9.684 -18.678 1.00 82.31 360 THR A CA 1
ATOM 2950 C C . THR A 1 360 ? -6.409 8.168 -18.844 1.00 82.31 360 THR A C 1
ATOM 2952 O O . THR A 1 360 ? -6.286 7.430 -17.870 1.00 82.31 360 THR A O 1
ATOM 2955 N N . ASP A 1 361 ? -6.401 7.697 -20.086 1.00 81.50 361 ASP A N 1
ATOM 2956 C CA . ASP A 1 361 ? -6.131 6.301 -20.442 1.00 81.50 361 ASP A CA 1
ATOM 2957 C C . ASP A 1 361 ? -4.621 5.981 -20.526 1.00 81.50 361 ASP A C 1
ATOM 2959 O O . ASP A 1 361 ? -4.223 4.913 -20.990 1.00 81.50 361 ASP A O 1
ATOM 2963 N N . LYS A 1 362 ? -3.761 6.905 -20.074 1.00 87.62 362 LYS A N 1
ATOM 2964 C CA . LYS A 1 362 ? -2.294 6.850 -20.193 1.00 87.62 362 LYS A CA 1
ATOM 2965 C C . LYS A 1 362 ? -1.613 6.258 -18.959 1.00 87.62 362 LYS A C 1
ATOM 2967 O O . LYS A 1 362 ? -0.599 6.764 -18.486 1.00 87.62 362 LYS A O 1
ATOM 2972 N N . SER A 1 363 ? -2.225 5.224 -18.392 1.00 92.12 363 SER A N 1
ATOM 2973 C CA . SER A 1 363 ? -1.647 4.476 -17.276 1.00 92.12 363 SER A CA 1
ATOM 2974 C C . SER A 1 363 ? -0.689 3.415 -17.817 1.00 92.12 363 SER A C 1
ATOM 2976 O O . SER A 1 363 ? -1.008 2.739 -18.797 1.00 92.12 363 SER A O 1
ATOM 2978 N N . SER A 1 364 ? 0.469 3.258 -17.177 1.00 95.00 364 SER A N 1
ATOM 2979 C CA . SER A 1 364 ? 1.459 2.240 -17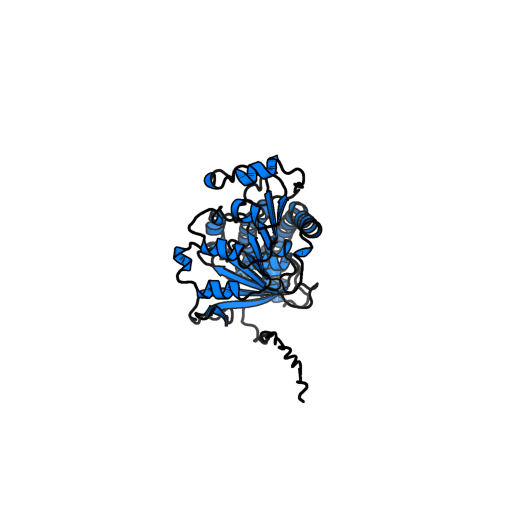.539 1.00 95.00 364 SER A CA 1
ATOM 2980 C C . SER A 1 364 ? 1.808 1.378 -16.334 1.00 95.00 364 SER A C 1
ATOM 2982 O O . SER A 1 364 ? 1.866 1.876 -15.209 1.00 95.00 364 SER A O 1
ATOM 2984 N N . ILE A 1 365 ? 2.017 0.085 -16.576 1.00 97.69 365 ILE A N 1
ATOM 2985 C CA . ILE A 1 365 ? 2.468 -0.870 -15.562 1.00 97.69 365 ILE A CA 1
ATOM 2986 C C . ILE A 1 365 ? 3.666 -1.634 -16.116 1.00 97.69 365 ILE A C 1
ATOM 2988 O O . ILE A 1 365 ? 3.639 -2.123 -17.246 1.00 97.69 365 ILE A O 1
ATOM 2992 N N . LEU A 1 366 ? 4.708 -1.737 -15.301 1.00 98.38 366 LEU A N 1
ATOM 2993 C CA . LEU A 1 366 ? 5.868 -2.583 -15.507 1.00 98.38 366 LEU A CA 1
ATOM 2994 C C . LEU A 1 366 ? 5.762 -3.748 -14.525 1.00 98.38 366 LEU A C 1
ATOM 2996 O O . LEU A 1 366 ? 5.654 -3.542 -13.314 1.00 98.38 366 LEU A O 1
ATOM 3000 N N . VAL A 1 367 ? 5.817 -4.964 -15.056 1.00 98.56 367 VAL A N 1
ATOM 3001 C CA . VAL A 1 367 ? 5.978 -6.188 -14.275 1.00 98.56 367 VAL A CA 1
ATOM 3002 C C . VAL A 1 367 ? 7.362 -6.744 -14.574 1.00 98.56 367 VAL A C 1
ATOM 3004 O O . VAL A 1 367 ? 7.616 -7.214 -15.682 1.00 98.56 367 VAL A O 1
ATOM 3007 N N . CYS A 1 368 ? 8.258 -6.680 -13.596 1.00 98.38 368 CYS A N 1
ATOM 3008 C CA . CYS A 1 368 ? 9.639 -7.133 -13.720 1.00 98.38 368 CYS A CA 1
ATOM 3009 C C . CYS A 1 368 ? 9.826 -8.413 -12.902 1.00 98.38 368 CYS A C 1
ATOM 3011 O O . CYS A 1 368 ? 9.554 -8.419 -11.705 1.00 98.38 368 CYS A O 1
ATOM 3013 N N . ARG A 1 369 ? 10.335 -9.478 -13.518 1.00 97.69 369 ARG A N 1
ATOM 3014 C CA . ARG A 1 369 ? 10.714 -10.732 -12.846 1.00 97.69 369 ARG A CA 1
ATOM 3015 C C . ARG A 1 369 ? 12.219 -10.934 -12.959 1.00 97.69 369 ARG A C 1
ATOM 3017 O O . ARG A 1 369 ? 12.778 -10.662 -14.025 1.00 97.69 369 ARG A O 1
ATOM 3024 N N . LYS A 1 370 ? 12.880 -11.376 -11.887 1.00 94.25 370 LYS A N 1
ATOM 3025 C CA . LYS A 1 370 ? 14.287 -11.784 -11.996 1.00 94.25 370 LYS A CA 1
ATOM 3026 C C . LYS A 1 370 ? 14.414 -12.965 -12.961 1.00 94.25 370 LYS A C 1
ATOM 3028 O O . LYS A 1 370 ? 13.486 -13.768 -13.063 1.00 94.25 370 LYS A O 1
ATOM 3033 N N . LYS A 1 371 ? 15.516 -12.975 -13.711 1.00 89.62 371 LYS A N 1
ATOM 3034 C CA . LYS A 1 371 ? 15.896 -14.084 -14.588 1.00 89.62 371 LYS A CA 1
ATOM 3035 C C . LYS A 1 371 ? 16.339 -15.291 -13.778 1.00 89.62 371 LYS A C 1
ATOM 3037 O O . LYS A 1 371 ? 16.862 -15.070 -12.660 1.00 89.62 371 LYS A O 1
#

Solvent-accessible surface area (backbone atoms only — not comparable to full-atom values): 20719 Å² total; per-residue (Å²): 136,93,82,83,87,83,84,84,80,82,81,79,80,79,80,77,77,81,74,75,79,81,76,75,86,73,79,84,60,100,61,77,58,65,36,61,53,17,21,57,75,43,39,45,85,74,62,86,86,54,54,64,80,60,58,53,50,57,69,38,66,62,37,44,53,43,27,58,55,42,44,57,54,46,54,52,34,38,73,60,32,52,56,54,50,41,55,48,32,64,73,76,46,51,87,67,61,37,77,84,23,26,38,42,21,77,54,36,52,52,50,49,50,64,51,43,59,69,39,69,44,36,41,37,36,44,33,17,19,78,55,52,61,56,56,74,80,52,75,68,43,52,63,47,67,42,57,56,52,42,50,60,54,48,46,48,33,60,70,37,61,49,79,53,70,70,61,44,59,59,42,33,69,50,89,43,34,26,34,44,49,55,32,36,23,38,38,36,71,70,58,28,44,55,75,47,64,29,32,30,22,36,25,85,89,18,50,77,47,78,44,60,61,85,61,82,74,90,71,78,50,56,64,32,39,36,38,35,30,34,39,87,94,44,94,66,68,30,37,37,38,40,35,56,51,70,64,45,39,81,61,39,71,85,37,58,27,58,54,47,40,63,61,70,52,62,64,20,31,33,42,40,50,57,38,82,34,46,43,64,45,78,58,18,46,64,57,43,48,45,55,70,73,62,35,55,35,38,43,22,27,80,24,26,70,48,56,85,78,37,70,86,68,31,52,73,48,56,33,40,30,85,65,78,48,59,88,95,40,61,86,57,57,51,69,68,54,53,49,46,66,74,67,51,84,81,54,43,79,63,92,50,56,39,36,88,36,35,93,47,86,45,16,31,40,42,40,36,32,63,112

=== Feature glossary ===
Key to the feature types in this record:

— What the protein is —

Primary structure: the covalent order of the twenty standard amino acids along the backbone. Two proteins with the same sequence will (almost always) fold to the same structure; two with 30% identity often share a fold but not the details.

Database cross-references. InterPro integrates a dozen domain/family signature databases into unified entries with residue-range hits. GO terms attach function/process/location labels with evidence codes. CATH codes position the fold in a four-level structural taxonomy. Organism is the NCBI-taxonomy species name.

— Where its atoms are —

The mmCIF block holds the 3D Cartesian coordinates of each backbone atom (N, Cα, C, O) in ångströms. mmCIF is the PDB's canonical archive format — a tagged-loop text representation of the atomic model.

Six rendered views show the 3D structure from the faces of a cube — i.e. along ±x, ±y, ±z. Rendering representation is drawn randomly per protein from cartoon (secondary-structure ribbons), sticks (backbone bonds), or molecular surface; coloring is either N→C rainbow (blue at the N-terminus through red at the C-terminus) or one color per chain.

— Local backbone conformation —

DSSP 8-state secondary structure assigns each residue one of H (α-helix), G (3₁₀-helix), I (π-helix), E (extended β-strand), B (isolated β-bridge), T (hydrogen-bonded turn), S (bend), or '-' (coil). The assignment is computed from backbone hydrogen-bond geometry via the Kabsch–Sander algorithm.

P-SEA three-state annotation labels each residue as helix, strand, or coil based purely on the geometry of the Cα trace. It serves as a fallback when the full backbone (and thus DSSP) is unavailable.

The φ/ψ torsion pair specifies the backbone conformation at each residue. φ rotates about the N–Cα bond, ψ about the Cα–C bond. Steric clashes forbid most of the (φ, ψ) plane — the allowed regions (α-helix basin, β-sheet basin, left-handed helix) are the Ramachandran-allowed regions.

— Global shape and packing —

The geometric summary reports three shape descriptors. Rg (radius of gyration) measures how spread out the Cα atoms are about their centre of mass; compact globular proteins have small Rg, elongated or unfolded ones large. Cα contacts (<8 Å, |i−j|>4) count long-range residue pairs in spatial proximity — high for tightly packed folds, near zero for rods or random coil. The bounding-box extents give the protein's footprint along x, y, z in Å.

Accessible surface area quantifies burial. A residue with SASA near zero is packed into the hydrophobic core; one with SASA >100 Å² sits on the surface. Computed here via the Shrake–Rupley numerical algorithm with a 1.4 Å probe.

Plot images: a contact map (which residues are close in 3D, as an N×N binary image), a Ramachandran scatter (backbone torsion angles, revealing secondary-structure composition at a glance), and — for AlphaFold structures — a PAE heatmap (pairwise prediction confidence).

— Structural neighborhood —

The Foldseek 3Di string encodes local tertiary geometry as a 20-letter alphabet — one character per residue — derived from the relative positions of nearby Cα atoms. Unlike the amino-acid sequence, 3Di is a direct function of the 3D structure, so two proteins with the same fold have similar 3Di strings even at low sequence identity.

Nearest PDB neighbors are the top structural matches found by Foldseek when searching this structure against the entire Protein Data Bank. Each hit reports a TM-score (0 to 1; >0.5 almost always implies the same fold) and an E-value. These are *structural* homologs — they may share no detectable sequence similarity.

— Confidence and disorder —

For AlphaFold models, the B-factor field carries pLDDT — the model's own estimate of local accuracy on a 0–100 scale. Regions with pLDDT<50 should be treated as essentially unmodeled; they often correspond to intrinsically disordered segments.

B-factor (Debye–Waller factor) reflects atomic displacement in the crystal lattice. It is an experimental observable (units Å²), not a prediction; low values mean the atom is pinned down, high values mean it moves or is heterogeneous across the crystal.

Predicted aligned error is AlphaFold's pairwise confidence. Unlike pLDDT (per-residue), PAE is per-residue-pair and captures whether two parts of the structure are correctly placed relative to each other. Units are ångströms of expected positional error.